Protein AF-0000000083348757 (afdb_homodimer)

InterPro domains:
  IPR000719 Protein kinase domain [PF00069] (36-305)
  IPR000719 Protein kinase domain [PS50011] (32-306)
  IPR000719 Protein kinase domain [SM00220] (32-306)
  IPR008271 Serine/threonine-protein kinase, active site [PS00108] (154-166)
  IPR011009 Protein kinase-like domain superfamily [SSF56112] (10-307)
  IPR017441 Protein kinase, ATP binding site [PS00107] (38-64)

pLDDT: mean 87.95, std 17.0, range [24.91, 98.94]

Foldseek 3Di:
DPPPPPPPPPPPPQFQADADDPVQVCQFQVNVDPVQWDDQDPQATWGWGAGPVGAIKIKGKGPQPVVALDDDLLLVQQVVVLSLDDDPQAWHFNYWYRPPSITITITHDADQAWQLCQLVCVVVDHDALLLLLQQLLSVLVVLLCQQVVDPWHKAQQEDDRNQWGAHPVSHTHGHRSSVIDTADPDQQDADPDRDYDPLQFQVLCVVNNGDDSLRVLSSSLSSLLCSFQSDDQADPVDDPCPGGPLNNLLVCLVVVNNNVSGHPVYDDDPLSVQLSNQSSVLSCQSNDNDSVSHDRSVVVSVSSVVSSVSSVCVVPPVVVVD/DPPDPPPPPPPPPQFQADEDDPVQFCQFQVNVDPVQWDDQDPQATWGWGAGPVGAIKIKGKGPQPVVQLDRDLLLVQQQVVLSLDDDPQAWHFNYWYRPPSITITITHDADPAWQLCQLVCVVVDHDALLLLLQQLLSVLVVLLCQQVVDPWHKAQQEDDRNQWGAHPVSHTHGHRSSVIDTADPDQQDADPDRDYDPLQFQVVCVVNNGDDSLRVLSSSLSSLLCSFQSDDQADPVDDPCPGGPLNNLLVCLVVVNNNVSGHPVYDDDPLSVQLSNQSSVLSCQSNDNDSVSHDRSVVVSVSSVVSSVSSVCVVPPVPVVD

Solvent-accessible surface area (backbone atoms only — not comparable to full-atom values): 34073 Å² total; per-residue (Å²): 134,82,77,81,80,80,81,79,81,76,81,74,76,63,64,32,69,45,73,56,52,70,66,57,50,29,60,22,24,60,65,71,33,75,88,31,52,76,47,74,57,96,73,22,38,27,28,45,27,39,43,97,89,61,51,59,25,28,37,38,33,45,61,70,38,94,53,18,31,18,50,49,70,38,56,51,33,21,52,60,49,42,57,72,55,88,50,92,24,34,60,46,50,46,24,42,34,78,54,97,42,39,33,38,40,32,26,53,52,59,80,50,48,31,44,42,49,42,55,65,32,75,86,74,48,80,72,50,67,71,54,44,53,51,27,52,38,31,50,27,48,34,53,27,45,35,52,62,68,43,97,53,23,43,30,49,49,50,61,44,47,74,30,26,33,17,33,88,88,46,50,29,23,45,46,77,39,40,66,33,42,65,45,65,91,51,86,71,49,62,46,59,56,66,76,39,41,64,63,32,60,33,67,46,33,74,72,64,28,38,76,50,65,51,40,47,35,20,12,48,17,41,44,50,44,28,63,50,30,45,48,58,46,60,33,80,90,44,58,78,77,50,16,42,33,54,61,34,47,50,51,33,38,76,72,71,41,46,69,77,48,44,24,83,92,57,80,85,47,72,37,52,46,52,40,51,50,53,51,48,55,51,23,53,33,23,54,37,74,45,64,87,62,30,64,55,44,60,56,51,30,51,52,44,51,51,42,50,53,54,30,51,59,58,67,51,69,73,63,76,79,105,135,82,76,79,80,78,80,79,78,73,78,74,77,63,64,33,69,44,73,57,52,68,68,58,50,29,60,24,24,60,64,69,32,76,89,32,52,75,46,74,56,96,74,20,38,27,29,48,28,40,44,94,89,61,50,58,26,28,37,37,34,43,60,69,38,95,52,18,30,17,52,48,71,38,55,50,33,21,52,61,49,42,54,74,54,86,50,92,24,34,60,47,48,47,23,41,36,80,56,96,43,41,33,36,40,33,28,53,51,59,81,51,48,32,43,42,47,41,53,64,33,73,86,73,48,80,71,49,67,70,53,45,53,50,27,53,37,30,50,27,48,35,52,27,46,35,52,60,69,44,97,54,22,43,30,49,47,50,62,45,47,75,32,27,31,17,34,88,86,47,51,29,23,46,47,77,40,38,66,32,40,65,47,64,91,51,86,72,50,61,46,59,57,66,75,40,41,64,63,32,62,32,67,46,34,74,72,65,27,38,76,51,66,50,40,46,35,22,12,47,16,39,44,51,44,27,63,50,31,45,48,56,44,60,32,78,87,45,57,79,76,49,17,42,32,55,62,34,49,51,51,33,37,77,72,71,42,44,70,77,47,44,25,82,90,56,78,85,45,72,36,52,46,51,39,50,50,53,51,48,53,50,23,52,34,23,54,36,73,44,63,88,62,31,63,54,44,59,55,50,28,52,51,44,51,50,42,50,52,54,28,51,58,57,66,52,68,72,62,76,80,103

Structure (mmCIF, N/CA/C/O backbone):
data_AF-0000000083348757-model_v1
#
loop_
_entity.id
_entity.type
_entity.pdbx_description
1 polymer 'non-specific serine/threonine protein kinase'
#
loop_
_atom_site.group_PDB
_atom_site.id
_atom_site.type_symbol
_atom_site.label_atom_id
_atom_site.label_alt_id
_atom_site.label_comp_id
_atom_site.label_asym_id
_atom_site.label_entity_id
_atom_site.label_seq_id
_atom_site.pdbx_PDB_ins_code
_atom_site.Cartn_x
_atom_site.Cartn_y
_atom_site.Cartn_z
_atom_site.occupancy
_atom_site.B_iso_or_equiv
_atom_site.auth_seq_id
_atom_site.auth_comp_id
_atom_site.auth_asym_id
_atom_site.auth_atom_id
_atom_site.pdbx_PDB_model_num
ATOM 1 N N . MET A 1 1 ? -25.578 2.959 61.594 1 24.91 1 MET A N 1
ATOM 2 C CA . MET A 1 1 ? -26.531 2.525 60.594 1 24.91 1 MET A CA 1
ATOM 3 C C . MET A 1 1 ? -26.297 3.268 59.281 1 24.91 1 MET A C 1
ATOM 5 O O . MET A 1 1 ? -26.906 4.32 59.031 1 24.91 1 MET A O 1
ATOM 9 N N . TYR A 1 2 ? -25.078 3.586 58.812 1 30.41 2 TYR A N 1
ATOM 10 C CA . TYR A 1 2 ? -24.562 4.43 57.75 1 30.41 2 TYR A CA 1
ATOM 11 C C . TYR A 1 2 ? -25.047 3.939 56.375 1 30.41 2 TYR A C 1
ATOM 13 O O . TYR A 1 2 ? -24.875 2.77 56.031 1 30.41 2 TYR A O 1
ATOM 21 N N . SER A 1 3 ? -26.172 4.531 55.875 1 31.27 3 SER A N 1
ATOM 22 C CA . SER A 1 3 ? -26.906 4.109 54.688 1 31.27 3 SER A CA 1
ATOM 23 C C . SER A 1 3 ? -26 4.059 53.438 1 31.27 3 SER A C 1
ATOM 25 O O . SER A 1 3 ? -25.203 4.965 53.219 1 31.27 3 SER A O 1
ATOM 27 N N . PRO A 1 4 ? -25.75 2.846 52.75 1 31.17 4 PRO A N 1
ATOM 28 C CA . PRO A 1 4 ? -24.844 2.607 51.594 1 31.17 4 PRO A CA 1
ATOM 29 C C . PRO A 1 4 ? -25.156 3.496 50.406 1 31.17 4 PRO A C 1
ATOM 31 O O . PRO A 1 4 ? -26.328 3.695 50.062 1 31.17 4 PRO A O 1
ATOM 34 N N . MET A 1 5 ? -24.438 4.605 50.156 1 29.23 5 MET A N 1
ATOM 35 C CA . MET A 1 5 ? -24.594 5.57 49.062 1 29.23 5 MET A CA 1
ATOM 36 C C . MET A 1 5 ? -24.797 4.863 47.719 1 29.23 5 MET A C 1
ATOM 38 O O . MET A 1 5 ? -24.031 3.961 47.375 1 29.23 5 MET A O 1
ATOM 42 N N . HIS A 1 6 ? -25.984 4.742 47.125 1 29.09 6 HIS A N 1
ATOM 43 C CA . HIS A 1 6 ? -26.484 4.211 45.844 1 29.09 6 HIS A CA 1
ATOM 44 C C . HIS A 1 6 ? -25.609 4.652 44.688 1 29.09 6 HIS A C 1
ATOM 46 O O . HIS A 1 6 ? -25.391 5.848 44.5 1 29.09 6 HIS A O 1
ATOM 52 N N . ARG A 1 7 ? -24.609 3.848 44.156 1 32.38 7 ARG A N 1
ATOM 53 C CA . ARG A 1 7 ? -23.781 3.938 42.969 1 32.38 7 ARG A CA 1
ATOM 54 C C . ARG A 1 7 ? -24.609 4.27 41.719 1 32.38 7 ARG A C 1
ATOM 56 O O . ARG A 1 7 ? -25.328 3.41 41.188 1 32.38 7 ARG A O 1
ATOM 63 N N . ASN A 1 8 ? -25.266 5.453 41.562 1 28.48 8 ASN A N 1
ATOM 64 C CA . ASN A 1 8 ? -25.984 5.879 40.344 1 28.48 8 ASN A CA 1
ATOM 65 C C . ASN A 1 8 ? -25.141 5.715 39.094 1 28.48 8 ASN A C 1
ATOM 67 O O . ASN A 1 8 ? -24.109 6.363 38.969 1 28.48 8 ASN A O 1
ATOM 71 N N . SER A 1 9 ? -24.875 4.586 38.406 1 31.84 9 SER A N 1
ATOM 72 C CA . SER A 1 9 ? -24.25 4.148 37.156 1 31.84 9 SER A CA 1
ATOM 73 C C . SER A 1 9 ? -24.672 5.039 36 1 31.84 9 SER A C 1
ATOM 75 O O . SER A 1 9 ? -25.766 4.879 35.438 1 31.84 9 SER A O 1
ATOM 77 N N . LEU A 1 10 ? -24.516 6.355 35.906 1 31.17 10 LEU A N 1
ATOM 78 C CA . LEU A 1 10 ? -24.734 7.234 34.75 1 31.17 10 LEU A CA 1
ATOM 79 C C . LEU A 1 10 ? -24.109 6.645 33.5 1 31.17 10 LEU A C 1
ATOM 81 O O . LEU A 1 10 ? -22.906 6.34 33.469 1 31.17 10 LEU A O 1
ATOM 85 N N . GLU A 1 11 ? -24.688 5.887 32.594 1 32.62 11 GLU A N 1
ATOM 86 C CA . GLU A 1 11 ? -24.391 5.414 31.25 1 32.62 11 GLU A CA 1
ATOM 87 C C . GLU A 1 11 ? -23.656 6.484 30.453 1 32.62 11 GLU A C 1
ATOM 89 O O . GLU A 1 11 ? -24.234 7.527 30.125 1 32.62 11 GLU A O 1
ATOM 94 N N . ARG A 1 12 ? -22.469 6.812 30.625 1 34.38 12 ARG A N 1
ATOM 95 C CA . ARG A 1 12 ? -21.609 7.688 29.844 1 34.38 12 ARG A CA 1
ATOM 96 C C . ARG A 1 12 ? -21.828 7.508 28.344 1 34.38 12 ARG A C 1
ATOM 98 O O . ARG A 1 12 ? -21.703 6.398 27.828 1 34.38 12 ARG A O 1
ATOM 105 N N . GLU A 1 13 ? -22.719 8.227 27.656 1 39.81 13 GLU A N 1
ATOM 106 C CA . GLU A 1 13 ? -22.906 8.266 26.203 1 39.81 13 GLU A CA 1
ATOM 107 C C . GLU A 1 13 ? -21.562 8.258 25.469 1 39.81 13 GLU A C 1
ATOM 109 O O . GLU A 1 13 ? -20.672 9.039 25.797 1 39.81 13 GLU A O 1
ATOM 114 N N . MET A 1 14 ? -21.016 7.191 25.094 1 45.56 14 MET A N 1
ATOM 115 C CA . MET A 1 14 ? -19.797 7.117 24.297 1 45.56 14 MET A CA 1
ATOM 116 C C . MET A 1 14 ? -19.719 8.273 23.312 1 45.56 14 MET A C 1
ATOM 118 O O . MET A 1 14 ? -20.703 8.617 22.672 1 45.56 14 MET A O 1
ATOM 122 N N . PRO A 1 15 ? -18.875 9.117 23.344 1 47.72 15 PRO A N 1
ATOM 123 C CA . PRO A 1 15 ? -18.719 10.227 22.391 1 47.72 15 PRO A CA 1
ATOM 124 C C . PRO A 1 15 ? -18.859 9.773 20.938 1 47.72 15 PRO A C 1
ATOM 126 O O . PRO A 1 15 ? -18.297 8.75 20.547 1 47.72 15 PRO A O 1
ATOM 129 N N . GLY A 1 16 ? -19.719 10.461 20.078 1 57.28 16 GLY A N 1
ATOM 130 C CA . GLY A 1 16 ? -19.812 10.344 18.641 1 57.28 16 GLY A CA 1
ATOM 131 C C . GLY A 1 16 ? -20.656 9.172 18.188 1 57.28 16 GLY A C 1
ATOM 132 O O . GLY A 1 16 ? -20.484 8.648 17.078 1 57.28 16 GLY A O 1
ATOM 133 N N . SER A 1 17 ? -21.219 8.57 19.109 1 60.78 17 SER A N 1
ATOM 134 C CA . SER A 1 17 ? -21.984 7.383 18.75 1 60.78 17 SER A CA 1
ATOM 135 C C . SER A 1 17 ? -23.344 7.758 18.172 1 60.78 17 SER A C 1
ATOM 137 O O . SER A 1 17 ? -24.219 6.898 18.031 1 60.78 17 SER A O 1
ATOM 139 N N . THR A 1 18 ? -23.453 9 17.797 1 67.88 18 THR A N 1
ATOM 140 C CA . THR A 1 18 ? -24.781 9.359 17.312 1 67.88 18 THR A CA 1
ATOM 141 C C . THR A 1 18 ? -25 8.82 15.906 1 67.88 18 THR A C 1
ATOM 143 O O . THR A 1 18 ? -24.172 9.023 15.016 1 67.88 18 THR A O 1
ATOM 146 N N . LYS A 1 19 ? -25.953 8.008 15.758 1 73.69 19 LYS A N 1
ATOM 147 C CA . LYS A 1 19 ? -26.406 7.613 14.43 1 73.69 19 LYS A CA 1
ATOM 148 C C . LYS A 1 19 ? -27.297 8.688 13.812 1 73.69 19 LYS A C 1
ATOM 150 O O . LYS A 1 19 ? -28.344 9.031 14.375 1 73.69 19 LYS A O 1
ATOM 155 N N . PHE A 1 20 ? -26.781 9.289 12.859 1 84.38 20 PHE A N 1
ATOM 156 C CA . PHE A 1 20 ? -27.516 10.336 12.156 1 84.38 20 PHE A CA 1
ATOM 157 C C . PHE A 1 20 ? -28.453 9.727 11.117 1 84.38 20 PHE A C 1
ATOM 159 O O . PHE A 1 20 ? -28.188 8.641 10.594 1 84.38 20 PHE A O 1
ATOM 166 N N . SER A 1 21 ? -29.562 10.367 10.891 1 87.06 21 SER A N 1
ATOM 167 C CA . SER A 1 21 ? -30.391 10.008 9.75 1 87.06 21 SER A CA 1
ATOM 168 C C . SER A 1 21 ? -29.92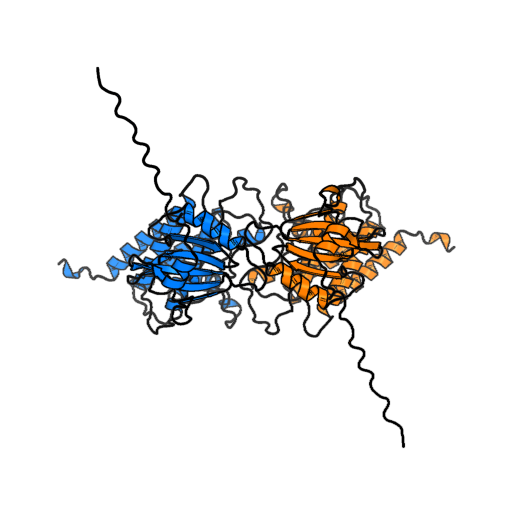2 10.719 8.484 1 87.06 21 SER A C 1
ATOM 170 O O . SER A 1 21 ? -29.281 11.766 8.555 1 87.06 21 SER A O 1
ATOM 172 N N . LEU A 1 22 ? -30.219 10.141 7.418 1 90.31 22 LEU A N 1
ATOM 173 C CA . LEU A 1 22 ? -29.859 10.758 6.141 1 90.31 22 LEU A CA 1
ATOM 174 C C . LEU A 1 22 ? -30.5 12.133 6.008 1 90.31 22 LEU A C 1
ATOM 176 O O . LEU A 1 22 ? -29.875 13.07 5.516 1 90.31 22 LEU A O 1
ATOM 180 N N . ALA A 1 23 ? -31.719 12.25 6.484 1 91.06 23 ALA A N 1
ATOM 181 C CA . ALA A 1 23 ? -32.438 13.523 6.414 1 91.06 23 ALA A CA 1
ATOM 182 C C . ALA A 1 23 ? -31.719 14.609 7.191 1 91.06 23 ALA A C 1
ATOM 184 O O . ALA A 1 23 ? -31.641 15.758 6.742 1 91.06 23 ALA A O 1
ATOM 185 N N . GLN A 1 24 ? -31.266 14.281 8.305 1 91.94 24 GLN A N 1
ATOM 186 C CA . GLN A 1 24 ? -30.531 15.234 9.125 1 91.94 24 GLN A CA 1
ATOM 187 C C . GLN A 1 24 ? -29.281 15.727 8.406 1 91.94 24 GLN A C 1
ATOM 189 O O . GLN A 1 24 ? -28.984 16.922 8.406 1 91.94 24 GLN A O 1
ATOM 194 N N . ILE A 1 25 ? -28.578 14.828 7.734 1 94.12 25 ILE A N 1
ATOM 195 C CA . ILE A 1 25 ? -27.312 15.172 7.086 1 94.12 25 ILE A CA 1
ATOM 196 C C . ILE A 1 25 ? -27.594 15.938 5.793 1 94.12 25 ILE A C 1
ATOM 198 O O . ILE A 1 25 ? -26.859 16.859 5.441 1 94.12 25 ILE A O 1
ATOM 202 N N . GLN A 1 26 ? -28.625 15.477 5.09 1 94.62 26 GLN A N 1
ATOM 203 C CA . GLN A 1 26 ? -29.016 16.203 3.887 1 94.62 26 GLN A CA 1
ATOM 204 C C . GLN A 1 26 ? -29.375 17.641 4.211 1 94.62 26 GLN A C 1
ATOM 206 O O . GLN A 1 26 ? -29 18.562 3.482 1 94.62 26 GLN A O 1
ATOM 211 N N . LYS A 1 27 ? -30.109 17.828 5.266 1 95.25 27 LYS A N 1
ATOM 212 C CA . LYS A 1 27 ? -30.438 19.188 5.711 1 95.25 27 LYS A CA 1
ATOM 213 C C . LYS A 1 27 ? -29.188 19.953 6.098 1 95.25 27 LYS A C 1
ATOM 215 O O . LYS A 1 27 ? -29.016 21.109 5.703 1 95.25 27 LYS A O 1
ATOM 220 N N . ALA A 1 28 ? -28.359 19.328 6.84 1 95.62 28 ALA A N 1
ATOM 221 C CA . ALA A 1 28 ? -27.141 19.969 7.344 1 95.62 28 ALA A CA 1
ATOM 222 C C . ALA A 1 28 ? -26.25 20.422 6.195 1 95.62 28 ALA A C 1
ATOM 224 O O . ALA A 1 28 ? -25.562 21.438 6.293 1 95.62 28 ALA A O 1
ATOM 225 N N . THR A 1 29 ? -26.188 19.656 5.086 1 96.44 29 THR A N 1
ATOM 226 C CA . THR A 1 29 ? -25.281 19.906 3.979 1 96.44 29 THR A CA 1
ATOM 227 C C . THR A 1 29 ? -26.016 20.5 2.785 1 96.44 29 THR A C 1
ATOM 229 O O . THR A 1 29 ? -25.453 20.609 1.692 1 96.44 29 THR A O 1
ATOM 232 N N . LYS A 1 30 ? -27.344 20.844 2.949 1 96 30 LYS A N 1
ATOM 233 C CA . LYS A 1 30 ? -28.172 21.281 1.838 1 96 30 LYS A CA 1
ATOM 234 C C . LYS A 1 30 ? -28.109 20.297 0.672 1 96 30 LYS A C 1
ATOM 236 O O . LYS A 1 30 ? -27.812 20.688 -0.458 1 96 30 LYS A O 1
ATOM 241 N N . ASN A 1 31 ? -28.344 19.047 1.036 1 95.25 31 ASN A N 1
ATOM 242 C CA . ASN A 1 31 ? -28.344 17.938 0.088 1 95.25 31 ASN A CA 1
ATOM 243 C C . ASN A 1 31 ? -27.016 17.828 -0.643 1 95.25 31 ASN A C 1
ATOM 245 O O . ASN A 1 31 ? -26.969 17.781 -1.874 1 95.25 31 ASN A O 1
ATOM 249 N N . PHE A 1 32 ? -25.938 17.922 0.163 1 94.31 32 PHE A N 1
ATOM 250 C CA . PHE A 1 32 ? -24.578 17.781 -0.368 1 94.31 32 PHE A CA 1
ATOM 251 C C . PHE A 1 32 ? -24.344 18.781 -1.492 1 94.31 32 PHE A C 1
ATOM 253 O O . PHE A 1 32 ? -23.859 18.422 -2.564 1 94.31 32 PHE A O 1
ATOM 260 N N . SER A 1 33 ? -24.656 19.984 -1.249 1 94.88 33 SER A N 1
ATOM 261 C CA . SER A 1 33 ? -24.484 21.062 -2.215 1 94.88 33 SER A CA 1
ATOM 262 C C . SER A 1 33 ? -23.016 21.219 -2.604 1 94.88 33 SER A C 1
ATOM 264 O O . SER A 1 33 ? -22.141 21.219 -1.738 1 94.88 33 SER A O 1
ATOM 266 N N . PRO A 1 34 ? -22.703 21.359 -3.863 1 93.12 34 PRO A N 1
ATOM 267 C CA . PRO A 1 34 ? -21.328 21.594 -4.305 1 93.12 34 PRO A CA 1
ATOM 268 C C . PRO A 1 34 ? -20.719 22.844 -3.678 1 93.12 34 PRO A C 1
ATOM 270 O O . PRO A 1 34 ? -19.5 22.906 -3.506 1 93.12 34 PRO A O 1
ATOM 273 N N . ASN A 1 35 ? -21.516 23.781 -3.291 1 94.56 35 ASN A N 1
ATOM 274 C CA . ASN A 1 35 ? -21.031 25.016 -2.678 1 94.56 35 ASN A CA 1
ATOM 275 C C . ASN A 1 35 ? -20.469 24.766 -1.284 1 94.56 35 ASN A C 1
ATOM 277 O O . ASN A 1 35 ? -19.734 25.594 -0.75 1 94.56 35 ASN A O 1
ATOM 281 N N . LEU A 1 36 ? -20.781 23.656 -0.736 1 96.19 36 LEU A N 1
ATOM 282 C CA . LEU A 1 36 ? -20.344 23.328 0.614 1 96.19 36 LEU A CA 1
ATOM 283 C C . LEU A 1 36 ? -19.25 22.266 0.586 1 96.19 36 LEU A C 1
ATOM 285 O O . LEU A 1 36 ? -18.828 21.766 1.635 1 96.19 36 LEU A O 1
ATOM 289 N N . LYS A 1 37 ? -18.812 21.969 -0.625 1 95.31 37 LYS A N 1
ATOM 290 C CA . LYS A 1 37 ? -17.703 21.047 -0.77 1 95.31 37 LYS A CA 1
ATOM 291 C C . LYS A 1 37 ? -16.391 21.656 -0.276 1 95.31 37 LYS A C 1
ATOM 293 O O . LYS A 1 37 ? -16.016 22.75 -0.706 1 95.31 37 LYS A O 1
ATOM 298 N N . ILE A 1 38 ? -15.688 21 0.614 1 93.5 38 ILE A N 1
ATOM 299 C CA . ILE A 1 38 ? -14.484 21.609 1.183 1 93.5 38 ILE A CA 1
ATOM 300 C C . ILE A 1 38 ? -13.273 20.75 0.851 1 93.5 38 ILE A C 1
ATOM 302 O O . ILE A 1 38 ? -12.133 21.141 1.109 1 93.5 38 ILE A O 1
ATOM 306 N N . GLY A 1 39 ? -13.492 19.547 0.381 1 88.88 39 GLY A N 1
ATOM 307 C CA . GLY A 1 39 ? -12.367 18.703 0.003 1 88.88 39 GLY A CA 1
ATOM 308 C C . GLY A 1 39 ? -12.789 17.484 -0.792 1 88.88 39 GLY A C 1
ATOM 309 O O . GLY A 1 39 ? -13.953 17.062 -0.732 1 88.88 39 GLY A O 1
ATOM 310 N N . GLN A 1 40 ? -11.828 17 -1.563 1 85.25 40 GLN A N 1
ATOM 311 C CA . GLN A 1 40 ? -12.031 15.773 -2.326 1 85.25 40 GLN A CA 1
ATOM 312 C C . GLN A 1 40 ? -10.727 15 -2.484 1 85.25 40 GLN A C 1
ATOM 314 O O . GLN A 1 40 ? -9.672 15.594 -2.725 1 85.25 40 GLN A O 1
ATOM 319 N N . GLY A 1 41 ? -10.766 13.758 -2.184 1 75.88 41 GLY A N 1
ATOM 320 C CA . GLY A 1 41 ? -9.602 12.906 -2.367 1 75.88 41 GLY A CA 1
ATOM 321 C C . GLY A 1 41 ? -9.969 11.461 -2.646 1 75.88 41 GLY A C 1
ATOM 322 O O . GLY A 1 41 ? -11.086 11.164 -3.066 1 75.88 41 GLY A O 1
ATOM 323 N N . GLY A 1 42 ? -8.961 10.586 -2.566 1 69.56 42 GLY A N 1
ATOM 324 C CA . GLY A 1 42 ? -9.156 9.18 -2.85 1 69.56 42 GLY A CA 1
ATOM 325 C C . GLY A 1 42 ? -10.195 8.531 -1.958 1 69.56 42 GLY A C 1
ATOM 326 O O . GLY A 1 42 ? -10.852 7.562 -2.359 1 69.56 42 GLY A O 1
ATOM 327 N N . SER A 1 43 ? -10.406 9.094 -0.794 1 74.94 43 SER A N 1
ATOM 328 C CA . SER A 1 43 ? -11.297 8.469 0.175 1 74.94 43 SER A CA 1
ATOM 329 C C . SER A 1 43 ? -12.719 9 0.046 1 74.94 43 SER A C 1
ATOM 331 O O . SER A 1 43 ? -13.656 8.422 0.603 1 74.94 43 SER A O 1
ATOM 333 N N . GLY A 1 44 ? -12.93 10.094 -0.678 1 84 44 GLY A N 1
ATOM 334 C CA . GLY A 1 44 ? -14.266 10.633 -0.849 1 84 44 GLY A CA 1
ATOM 335 C C . GLY A 1 44 ? -14.305 12.148 -0.868 1 84 44 GLY A C 1
ATOM 336 O O . GLY A 1 44 ? -13.273 12.797 -1.071 1 84 44 GLY A O 1
ATOM 337 N N . THR A 1 45 ? -15.539 12.594 -0.781 1 91.25 45 THR A N 1
ATOM 338 C CA . THR A 1 45 ? -15.766 14.031 -0.786 1 91.25 45 THR A CA 1
ATOM 339 C C . THR A 1 45 ? -16.203 14.516 0.597 1 91.25 45 THR A C 1
ATOM 341 O O . THR A 1 45 ? -16.938 13.828 1.296 1 91.25 45 THR A O 1
ATOM 344 N N . VAL A 1 46 ? -15.734 15.68 0.945 1 95.44 46 VAL A N 1
ATOM 345 C CA . VAL A 1 46 ? -16.062 16.219 2.258 1 95.44 46 VAL A CA 1
ATOM 346 C C . VAL A 1 46 ? -16.891 17.5 2.098 1 95.44 46 VAL A C 1
ATOM 348 O O . VAL A 1 46 ? -16.531 18.375 1.307 1 95.44 46 VAL A O 1
ATOM 351 N N . TYR A 1 47 ? -18 17.641 2.869 1 96.81 47 TYR A N 1
ATOM 352 C CA . TYR A 1 47 ? -18.891 18.781 2.83 1 96.81 47 TYR A CA 1
ATOM 353 C C . TYR A 1 47 ? -18.969 19.469 4.191 1 96.81 47 TYR A C 1
ATOM 355 O O . TYR A 1 47 ? -18.984 18.797 5.227 1 96.81 47 TYR A O 1
ATOM 363 N N . LYS A 1 48 ? -19.031 20.75 4.137 1 97.75 48 LYS A N 1
ATOM 364 C CA . LYS A 1 48 ? -19.375 21.5 5.344 1 97.75 48 LYS A CA 1
ATOM 365 C C . LYS A 1 48 ? -20.875 21.406 5.637 1 97.75 48 LYS A C 1
ATOM 367 O O . LYS A 1 48 ? -21.688 21.453 4.719 1 97.75 48 LYS A O 1
ATOM 372 N N . GLY A 1 49 ? -21.188 21.188 6.875 1 97.25 49 GLY A N 1
ATOM 373 C CA . GLY A 1 49 ? -22.594 21.141 7.293 1 97.25 49 GLY A CA 1
ATOM 374 C C . GLY A 1 49 ? -22.844 21.844 8.617 1 97.25 49 GLY A C 1
ATOM 375 O O . GLY A 1 49 ? -21.906 22.156 9.344 1 97.25 49 GLY A O 1
ATOM 376 N N . GLN A 1 50 ? -24.078 22.109 8.82 1 97 50 GLN A N 1
ATOM 377 C CA . GLN A 1 50 ? -24.531 22.656 10.094 1 97 50 GLN A CA 1
ATOM 378 C C . GLN A 1 50 ? -25.719 21.859 10.641 1 97 50 GLN A C 1
ATOM 380 O O . GLN A 1 50 ? -26.75 21.766 10 1 97 50 GLN A O 1
ATOM 385 N N . LEU A 1 51 ? -25.5 21.312 11.773 1 94.31 51 LEU A N 1
ATOM 386 C CA . LEU A 1 51 ? -26.562 20.531 12.398 1 94.31 51 LEU A CA 1
ATOM 387 C C . LEU A 1 51 ? -27.672 21.438 12.938 1 94.31 51 LEU A C 1
ATOM 389 O O . LEU A 1 51 ? -27.516 22.656 12.953 1 94.31 51 LEU A O 1
ATOM 393 N N . ALA A 1 52 ? -28.766 20.812 13.383 1 91.69 52 ALA A N 1
ATOM 394 C CA . ALA A 1 52 ? -29.938 21.547 13.852 1 91.69 52 ALA A CA 1
ATOM 395 C C . ALA A 1 52 ? -29.609 22.422 15.055 1 91.69 52 ALA A C 1
ATOM 397 O O . ALA A 1 52 ? -30.172 23.5 15.219 1 91.69 52 ALA A O 1
ATOM 398 N N . ASP A 1 53 ? -28.688 22.016 15.836 1 92.81 53 ASP A N 1
ATOM 399 C CA . ASP A 1 53 ? -28.328 22.75 17.031 1 92.81 53 ASP A CA 1
ATOM 400 C C . ASP A 1 53 ? -27.297 23.828 16.734 1 92.81 53 ASP A C 1
ATOM 402 O O . ASP A 1 53 ? -26.828 24.516 17.641 1 92.81 53 ASP A O 1
ATOM 406 N N . GLY A 1 54 ? -26.906 23.953 15.523 1 94.44 54 GLY A N 1
ATOM 407 C CA . GLY A 1 54 ? -25.984 25 15.109 1 94.44 54 GLY A CA 1
ATOM 408 C C . GLY A 1 54 ? -24.547 24.516 15 1 94.44 54 GLY A C 1
ATOM 409 O O . GLY A 1 54 ? -23.688 25.234 14.484 1 94.44 54 GLY A O 1
ATOM 410 N N . THR A 1 55 ? -24.328 23.359 15.461 1 94.81 55 THR A N 1
ATOM 411 C CA . THR A 1 55 ? -22.969 22.828 15.438 1 94.81 55 THR A CA 1
ATOM 412 C C . THR A 1 55 ? -22.469 22.672 14 1 94.81 55 THR A C 1
ATOM 414 O O . THR A 1 55 ? -23.172 22.125 13.148 1 94.81 55 THR A O 1
ATOM 417 N N . LEU A 1 56 ? -21.281 23.234 13.758 1 96.88 56 LEU A N 1
ATOM 418 C CA . LEU A 1 56 ? -20.672 23.062 12.445 1 96.88 56 LEU A CA 1
ATOM 419 C C . LEU A 1 56 ? -19.953 21.719 12.359 1 96.88 56 LEU A C 1
ATOM 421 O O . LEU A 1 56 ? -19.25 21.328 13.289 1 96.88 56 LEU A O 1
ATOM 425 N N . VAL A 1 57 ? -20.172 21.016 11.195 1 97.12 57 VAL A N 1
ATOM 426 C CA . VAL A 1 57 ? -19.578 19.688 11.031 1 97.12 57 VAL A CA 1
ATOM 427 C C . VAL A 1 57 ? -19 19.547 9.625 1 97.12 57 VAL A C 1
ATOM 429 O O . VAL A 1 57 ? -19.312 20.344 8.734 1 97.12 57 VAL A O 1
ATOM 432 N N . ALA A 1 58 ? -18.078 18.656 9.477 1 97.5 58 ALA A N 1
ATOM 433 C CA . ALA A 1 58 ? -17.594 18.156 8.188 1 97.5 58 ALA A CA 1
ATOM 434 C C . ALA A 1 58 ? -18.125 16.75 7.914 1 97.5 58 ALA A C 1
ATOM 436 O O . ALA A 1 58 ? -18.016 15.867 8.766 1 97.5 58 ALA A O 1
ATOM 437 N N . VAL A 1 59 ? -18.688 16.578 6.758 1 96.19 59 VAL A N 1
ATOM 438 C CA . VAL A 1 59 ? -19.266 15.297 6.375 1 96.19 59 VAL A CA 1
ATOM 439 C C . VAL A 1 59 ? -18.469 14.68 5.238 1 96.19 59 VAL A C 1
ATOM 441 O O . VAL A 1 59 ? -18.5 15.164 4.105 1 96.19 59 VAL A O 1
ATOM 444 N N . LYS A 1 60 ? -17.766 13.594 5.566 1 93.19 60 LYS A N 1
ATOM 445 C CA . LYS A 1 60 ? -17.047 12.828 4.543 1 93.19 60 LYS A CA 1
ATOM 446 C C . LYS A 1 60 ? -17.969 11.789 3.898 1 93.19 60 LYS A C 1
ATOM 448 O O . LYS A 1 60 ? -18.5 10.914 4.582 1 93.19 60 LYS A O 1
ATOM 453 N N . ARG A 1 61 ? -18.109 12.023 2.67 1 90.5 61 ARG A N 1
ATOM 454 C CA . ARG A 1 61 ? -18.938 11.125 1.879 1 90.5 61 ARG A CA 1
ATOM 455 C C . ARG A 1 61 ? -18.078 10.211 1.009 1 90.5 61 ARG A C 1
ATOM 457 O O . ARG A 1 61 ? -17.344 10.688 0.148 1 90.5 61 ARG A O 1
ATOM 464 N N . ALA A 1 62 ? -18.188 8.969 1.284 1 83.62 62 ALA A N 1
ATOM 465 C CA . ALA A 1 62 ? -17.406 8.008 0.519 1 83.62 62 ALA A CA 1
ATOM 466 C C . ALA A 1 62 ? -17.781 8.039 -0.959 1 83.62 62 ALA A C 1
ATOM 468 O O . ALA A 1 62 ? -18.922 8.344 -1.305 1 83.62 62 ALA A O 1
ATOM 469 N N . LYS A 1 63 ? -16.719 7.977 -1.821 1 71.12 63 LYS A N 1
ATOM 470 C CA . LYS A 1 63 ? -16.984 7.891 -3.252 1 71.12 63 LYS A CA 1
ATOM 471 C C . LYS A 1 63 ? -17.969 6.758 -3.559 1 71.12 63 LYS A C 1
ATOM 473 O O . LYS A 1 63 ? -17.875 5.68 -2.969 1 71.12 63 LYS A O 1
ATOM 478 N N . LYS A 1 64 ? -19.062 7.359 -4.145 1 58.78 64 LYS A N 1
ATOM 479 C CA . LYS A 1 64 ? -20.016 6.348 -4.555 1 58.78 64 LYS A CA 1
ATOM 480 C C . LYS A 1 64 ? -19.422 5.395 -5.582 1 58.78 64 LYS A C 1
ATOM 482 O O . LYS A 1 64 ? -18.812 5.832 -6.566 1 58.78 64 LYS A O 1
ATOM 487 N N . ASN A 1 65 ? -18.75 4.531 -5.18 1 49.28 65 ASN A N 1
ATOM 488 C CA . ASN A 1 65 ? -18.609 3.57 -6.27 1 49.28 65 ASN A CA 1
ATOM 489 C C . ASN A 1 65 ? -19.969 3.018 -6.707 1 49.28 65 ASN A C 1
ATOM 491 O O . ASN A 1 65 ? -20.828 2.74 -5.867 1 49.28 65 ASN A O 1
ATOM 495 N N . VAL A 1 66 ? -20.406 3.477 -7.863 1 44.38 66 VAL A N 1
ATOM 496 C CA . VAL A 1 66 ? -21.719 3.154 -8.398 1 44.38 66 VAL A CA 1
ATOM 497 C C . VAL A 1 66 ? -22.234 1.86 -7.777 1 44.38 66 VAL A C 1
ATOM 499 O O . VAL A 1 66 ? -23.438 1.726 -7.504 1 44.38 66 VAL A O 1
ATOM 502 N N . TYR A 1 67 ? -21.359 1.064 -7.527 1 41.06 67 TYR A N 1
ATOM 503 C CA . TYR A 1 67 ? -21.859 -0.273 -7.219 1 41.06 67 TYR A CA 1
ATOM 504 C C . TYR A 1 67 ? -21.578 -0.635 -5.766 1 41.06 67 TYR A C 1
ATOM 506 O O . TYR A 1 67 ? -21.969 -1.715 -5.309 1 41.06 67 TYR A O 1
ATOM 514 N N . ASP A 1 68 ? -20.891 0.287 -5.039 1 46.47 68 ASP A N 1
ATOM 515 C CA . ASP A 1 68 ? -20.422 -0.147 -3.725 1 46.47 68 ASP A CA 1
ATOM 516 C C . ASP A 1 68 ? -21.234 0.511 -2.609 1 46.47 68 ASP A C 1
ATOM 518 O O . ASP A 1 68 ? -21.156 1.726 -2.414 1 46.47 68 ASP A O 1
ATOM 522 N N . LYS A 1 69 ? -22.359 -0.015 -2.098 1 49.53 69 LYS A N 1
ATOM 523 C CA . LYS A 1 69 ? -23.25 0.513 -1.065 1 49.53 69 LYS A CA 1
ATOM 524 C C . LYS A 1 69 ? -22.609 0.405 0.317 1 49.53 69 LYS A C 1
ATOM 526 O O . LYS A 1 69 ? -23.141 0.94 1.294 1 49.53 69 LYS A O 1
ATOM 531 N N . HIS A 1 70 ? -21.578 -0.383 0.613 1 51.47 70 HIS A N 1
ATOM 532 C CA . HIS A 1 70 ? -21.047 -0.588 1.959 1 51.47 70 HIS A CA 1
ATOM 533 C C . HIS A 1 70 ? -19.766 0.191 2.17 1 51.47 70 HIS A C 1
ATOM 535 O O . HIS A 1 70 ? -19.047 0.483 1.211 1 51.47 70 HIS A O 1
ATOM 541 N N . MET A 1 71 ? -19.609 0.474 3.488 1 56.72 71 MET A N 1
ATOM 542 C CA . MET A 1 71 ? -18.422 1.229 3.875 1 56.72 71 MET A CA 1
ATOM 543 C C . MET A 1 71 ? -17.141 0.434 3.586 1 56.72 71 MET A C 1
ATOM 545 O O . MET A 1 71 ? -17.062 -0.748 3.924 1 56.72 71 MET A O 1
ATOM 549 N N . GLY A 1 72 ? -16.391 0.867 2.887 1 68.44 72 GLY A N 1
ATOM 550 C CA . GLY A 1 72 ? -15.086 0.255 2.662 1 68.44 72 GLY A CA 1
ATOM 551 C C . GLY A 1 72 ? -14.297 0.043 3.939 1 68.44 72 GLY A C 1
ATOM 552 O O . GLY A 1 72 ? -14.602 0.65 4.969 1 68.44 72 GLY A O 1
ATOM 553 N N . ARG A 1 73 ? -13.484 -0.912 4.059 1 73.88 73 ARG A N 1
ATOM 554 C CA . ARG A 1 73 ? -12.664 -1.258 5.215 1 73.88 73 ARG A CA 1
ATOM 555 C C . ARG A 1 73 ? -12.047 -0.013 5.84 1 73.88 73 ARG A C 1
ATOM 557 O O . ARG A 1 73 ? -12.078 0.158 7.062 1 73.88 73 ARG A O 1
ATOM 564 N N . GLU A 1 74 ? -11.586 0.843 5.055 1 81.75 74 GLU A N 1
ATOM 565 C CA . GLU A 1 74 ? -10.938 2.051 5.559 1 81.75 74 GLU A CA 1
ATOM 566 C C . GLU A 1 74 ? -11.938 2.951 6.281 1 81.75 74 GLU A C 1
ATOM 568 O O . GLU A 1 74 ? -11.617 3.551 7.309 1 81.75 74 GLU A O 1
ATOM 573 N N . PHE A 1 75 ? -13.148 3.062 5.766 1 81.38 75 PHE A N 1
ATOM 574 C CA . PHE A 1 75 ? -14.188 3.871 6.391 1 81.38 75 PHE A CA 1
ATOM 575 C C . PHE A 1 75 ? -14.555 3.312 7.758 1 81.38 75 PHE A C 1
ATOM 577 O O . PHE A 1 75 ? -14.672 4.062 8.727 1 81.38 75 PHE A O 1
ATOM 584 N N . TRP A 1 76 ? -14.664 2.045 7.871 1 81.38 76 TRP A N 1
ATOM 585 C CA . TRP A 1 76 ? -15.016 1.407 9.141 1 81.38 76 TRP A CA 1
ATOM 586 C C . TRP A 1 76 ? -13.867 1.535 10.141 1 81.38 76 TRP A C 1
ATOM 588 O O . TRP A 1 76 ? -14.102 1.764 11.328 1 81.38 76 TRP A O 1
ATOM 598 N N . ASN A 1 77 ? -12.703 1.36 9.617 1 83.06 77 ASN A N 1
ATOM 599 C CA . ASN A 1 77 ? -11.531 1.544 10.469 1 83.06 77 ASN A CA 1
ATOM 600 C C . ASN A 1 77 ? -11.508 2.939 11.086 1 83.06 77 ASN A C 1
ATOM 602 O O . ASN A 1 77 ? -11.195 3.092 12.273 1 83.06 77 ASN A O 1
ATOM 606 N N . GLU A 1 78 ? -11.805 3.814 10.258 1 89.44 78 GLU A N 1
ATOM 607 C CA . GLU A 1 78 ? -11.812 5.199 10.727 1 89.44 78 GLU A CA 1
ATOM 608 C C . GLU A 1 78 ? -12.852 5.406 11.82 1 89.44 78 GLU A C 1
ATOM 610 O O . GLU A 1 78 ? -12.547 5.984 12.867 1 89.44 78 GLU A O 1
ATOM 615 N N . ILE A 1 79 ? -14.016 4.871 11.664 1 87.56 79 ILE A N 1
ATOM 616 C CA . ILE A 1 79 ? -15.094 5.008 12.641 1 87.56 79 ILE A CA 1
ATOM 617 C C . ILE A 1 79 ? -14.695 4.332 13.953 1 87.56 79 ILE A C 1
ATOM 619 O O . ILE A 1 79 ? -14.82 4.93 15.023 1 87.56 79 ILE A O 1
ATOM 623 N N . GLU A 1 80 ? -14.188 3.148 13.844 1 87.25 80 GLU A N 1
ATOM 624 C CA . GLU A 1 80 ? -13.805 2.389 15.031 1 87.25 80 GLU A CA 1
ATOM 625 C C . GLU A 1 80 ? -12.727 3.119 15.828 1 87.25 80 GLU A C 1
ATOM 627 O O . GLU A 1 80 ? -12.766 3.141 17.062 1 87.25 80 GLU A O 1
ATOM 632 N N . THR A 1 81 ? -11.859 3.697 15.109 1 89.94 81 THR A N 1
ATOM 633 C CA . THR A 1 81 ? -10.766 4.414 15.758 1 89.94 81 THR A CA 1
ATOM 634 C C . THR A 1 81 ? -11.266 5.703 16.406 1 89.94 81 THR A C 1
ATOM 636 O O . THR A 1 81 ? -10.984 5.969 17.578 1 89.94 81 THR A O 1
ATOM 639 N N . LEU A 1 82 ? -12.016 6.449 15.664 1 91.19 82 LEU A N 1
ATOM 640 C CA . LEU A 1 82 ? -12.492 7.75 16.125 1 91.19 82 LEU A CA 1
ATOM 641 C C . LEU A 1 82 ? -13.398 7.598 17.344 1 91.19 82 LEU A C 1
ATOM 643 O O . LEU A 1 82 ? -13.438 8.477 18.203 1 91.19 82 LEU A O 1
ATOM 647 N N . GLN A 1 83 ? -14.031 6.492 17.422 1 89.38 83 GLN A N 1
ATOM 648 C CA . GLN A 1 83 ? -14.93 6.242 18.547 1 89.38 83 GLN A CA 1
ATOM 649 C C . GLN A 1 83 ? -14.148 6.016 19.844 1 89.38 83 GLN A C 1
ATOM 651 O O . GLN A 1 83 ? -14.68 6.199 20.938 1 89.38 83 GLN A O 1
ATOM 656 N N . ARG A 1 84 ? -12.953 5.703 19.734 1 87.69 84 ARG A N 1
ATOM 657 C CA . ARG A 1 84 ? -12.18 5.297 20.906 1 87.69 84 ARG A CA 1
ATOM 658 C C . ARG A 1 84 ? -11.289 6.434 21.391 1 87.69 84 ARG A C 1
ATOM 660 O O . ARG A 1 84 ? -10.82 6.414 22.531 1 87.69 84 ARG A O 1
ATOM 667 N N . ILE A 1 85 ? -11.141 7.41 20.547 1 89.62 85 ILE A N 1
ATOM 668 C CA . ILE A 1 85 ? -10.125 8.398 20.875 1 89.62 85 ILE A CA 1
ATOM 669 C C . ILE A 1 85 ? -10.758 9.781 20.984 1 89.62 85 ILE A C 1
ATOM 671 O O . ILE A 1 85 ? -11.75 10.07 20.312 1 89.62 85 ILE A O 1
ATOM 675 N N . GLU A 1 86 ? -10.195 10.617 21.891 1 91.75 86 GLU A N 1
ATOM 676 C CA . GLU A 1 86 ? -10.578 12.016 22.078 1 91.75 86 GLU A CA 1
ATOM 677 C C . GLU A 1 86 ? -9.398 12.844 22.609 1 91.75 86 GLU A C 1
ATOM 679 O O . GLU A 1 86 ? -8.852 12.539 23.656 1 91.75 86 GLU A O 1
ATOM 684 N N . HIS A 1 87 ? -9.062 13.773 21.875 1 93.88 87 HIS A N 1
ATOM 685 C CA . HIS A 1 87 ? -7.949 14.656 22.188 1 93.88 87 HIS A CA 1
ATOM 686 C C . HIS A 1 87 ? -8.109 16.016 21.516 1 93.88 87 HIS A C 1
ATOM 688 O O . HIS A 1 87 ? -8.711 16.109 20.438 1 93.88 87 HIS A O 1
ATOM 694 N N . LEU A 1 88 ? -7.535 17.031 22.109 1 95.88 88 LEU A N 1
ATOM 695 C CA . LEU A 1 88 ? -7.676 18.406 21.625 1 95.88 88 LEU A CA 1
ATOM 696 C C . LEU A 1 88 ? -7.082 18.547 20.219 1 95.88 88 LEU A C 1
ATOM 698 O O . LEU A 1 88 ? -7.547 19.359 19.422 1 95.88 88 LEU A O 1
ATOM 702 N N . ASN A 1 89 ? -6.055 17.781 19.906 1 97.81 89 ASN A N 1
ATOM 703 C CA . ASN A 1 89 ? -5.371 17.891 18.609 1 97.81 89 ASN A CA 1
ATOM 704 C C . ASN A 1 89 ? -5.789 16.781 17.656 1 97.81 89 ASN A C 1
ATOM 706 O O . ASN A 1 89 ? -5.086 16.484 16.703 1 97.81 89 ASN A O 1
ATOM 710 N N . LEU A 1 90 ? -6.871 16.094 17.938 1 97.62 90 LEU A N 1
ATOM 711 C CA . LEU A 1 90 ? -7.523 15.148 17.031 1 97.62 90 LEU A CA 1
ATOM 712 C C . LEU A 1 90 ? -8.922 15.633 16.656 1 97.62 90 LEU A C 1
ATOM 714 O O . LEU A 1 90 ? -9.633 16.203 17.5 1 97.62 90 LEU A O 1
ATOM 718 N N . VAL A 1 91 ? -9.242 15.43 15.438 1 97.38 91 VAL A N 1
ATOM 719 C CA . VAL A 1 91 ? -10.578 15.828 15.008 1 97.38 91 VAL A CA 1
ATOM 720 C C . VAL A 1 91 ? -11.633 15.07 15.812 1 97.38 91 VAL A C 1
ATOM 722 O O . VAL A 1 91 ? -11.492 13.867 16.047 1 97.38 91 VAL A O 1
ATOM 725 N N . ARG A 1 92 ? -12.617 15.75 16.203 1 95.56 92 ARG A N 1
ATOM 726 C CA . ARG A 1 92 ? -13.648 15.156 17.047 1 95.56 92 ARG A CA 1
ATOM 727 C C . ARG A 1 92 ? -14.68 14.406 16.203 1 95.56 92 ARG A C 1
ATOM 729 O O . ARG A 1 92 ? -15.141 14.914 15.18 1 95.56 92 ARG A O 1
ATOM 736 N N . PHE A 1 93 ? -15.008 13.242 16.703 1 95.06 93 PHE A N 1
ATOM 737 C CA . PHE A 1 93 ? -15.992 12.398 16.031 1 95.06 93 PHE A CA 1
ATOM 738 C C . PHE A 1 93 ? -17.406 12.758 16.484 1 95.06 93 PHE A C 1
ATOM 740 O O . PHE A 1 93 ? -17.672 12.875 17.688 1 95.06 93 PHE A O 1
ATOM 747 N N . HIS A 1 94 ? -18.328 12.93 15.516 1 94.06 94 HIS A N 1
ATOM 748 C CA . HIS A 1 94 ? -19.719 13.211 15.867 1 94.06 94 HIS A CA 1
ATOM 749 C C . HIS A 1 94 ? -20.609 12.008 15.594 1 94.06 94 HIS A C 1
ATOM 751 O O . HIS A 1 94 ? -21.594 11.789 16.297 1 94.06 94 HIS A O 1
ATOM 757 N N . GLY A 1 95 ? -20.266 11.297 14.555 1 92.5 95 GLY A N 1
ATOM 758 C CA . GLY A 1 95 ? -21.094 10.141 14.234 1 92.5 95 GLY A CA 1
ATOM 759 C C . GLY A 1 95 ? -20.875 9.641 12.812 1 92.5 95 GLY A C 1
ATOM 760 O O . GLY A 1 95 ? -19.875 9.984 12.172 1 92.5 95 GLY A O 1
ATOM 761 N N . TYR A 1 96 ? -21.688 8.68 12.406 1 91.5 96 TYR A N 1
ATOM 762 C CA . TYR A 1 96 ? -21.609 8.125 11.062 1 91.5 96 TYR A CA 1
ATOM 763 C C . TYR A 1 96 ? -22.969 7.668 10.578 1 91.5 96 TYR A C 1
ATOM 765 O O . TYR A 1 96 ? -23.938 7.664 11.352 1 91.5 96 TYR A O 1
ATOM 773 N N . LEU A 1 97 ? -23.094 7.492 9.328 1 86.94 97 LEU A N 1
ATOM 774 C CA . LEU A 1 97 ? -24.312 6.98 8.711 1 86.94 97 LEU A CA 1
ATOM 775 C C . LEU A 1 97 ? -23.984 5.996 7.598 1 86.94 97 LEU A C 1
ATOM 777 O O . LEU A 1 97 ? -23.125 6.262 6.762 1 86.94 97 LEU A O 1
ATOM 781 N N . GLU A 1 98 ? -24.469 4.883 7.723 1 81.5 98 GLU A N 1
ATOM 782 C CA . GLU A 1 98 ? -24.5 3.934 6.613 1 81.5 98 GLU A CA 1
ATOM 783 C C . GLU A 1 98 ? -25.938 3.629 6.199 1 81.5 98 GLU A C 1
ATOM 785 O O . GLU A 1 98 ? -26.688 2.984 6.941 1 81.5 98 GLU A O 1
ATOM 790 N N . PHE A 1 99 ? -26.391 4.191 5.039 1 74.38 99 PHE A N 1
ATOM 791 C CA . PHE A 1 99 ? -27.781 4.008 4.625 1 74.38 99 PHE A CA 1
ATOM 792 C C . PHE A 1 99 ? -27.938 4.246 3.129 1 74.38 99 PHE A C 1
ATOM 794 O O . PHE A 1 99 ? -27.438 5.246 2.602 1 74.38 99 PHE A O 1
ATOM 801 N N . GLY A 1 100 ? -28.688 3.334 2.48 1 69.12 100 GLY A N 1
ATOM 802 C CA . GLY A 1 100 ? -29.031 3.498 1.077 1 69.12 100 GLY A CA 1
ATOM 803 C C . GLY A 1 100 ? -27.812 3.676 0.18 1 69.12 100 GLY A C 1
ATOM 804 O O . GLY A 1 100 ? -27.812 4.535 -0.705 1 69.12 100 GLY A O 1
ATOM 805 N N . GLY A 1 101 ? -26.703 3.088 0.585 1 69.88 101 GLY A N 1
ATOM 806 C CA . GLY A 1 101 ? -25.516 3.201 -0.239 1 69.88 101 GLY A CA 1
ATOM 807 C C . GLY A 1 101 ? -24.609 4.344 0.176 1 69.88 101 GLY A C 1
ATOM 808 O O . GLY A 1 101 ? -23.484 4.469 -0.323 1 69.88 101 GLY A O 1
ATOM 809 N N . GLU A 1 102 ? -25.203 5.191 1.047 1 77.06 102 GLU A N 1
ATOM 810 C CA . GLU A 1 102 ? -24.406 6.309 1.546 1 77.06 102 GLU A CA 1
ATOM 811 C C . GLU A 1 102 ? -23.547 5.887 2.74 1 77.06 102 GLU A C 1
ATOM 813 O O . GLU A 1 102 ? -24.031 5.184 3.633 1 77.06 102 GLU A O 1
ATOM 818 N N . GLN A 1 103 ? -22.344 6.176 2.627 1 84.75 103 GLN A N 1
ATOM 819 C CA . GLN A 1 103 ? -21.406 6.016 3.729 1 84.75 103 GLN A CA 1
ATOM 820 C C . GLN A 1 103 ? -20.797 7.359 4.133 1 84.75 103 GLN A C 1
ATOM 822 O O . GLN A 1 103 ? -20 7.941 3.389 1 84.75 103 GLN A O 1
ATOM 827 N N . LEU A 1 104 ? -21.234 7.773 5.316 1 90.75 104 LEU A N 1
ATOM 828 C CA . LEU A 1 104 ? -20.844 9.117 5.75 1 90.75 104 LEU A CA 1
ATOM 829 C C . LEU A 1 104 ? -20.172 9.07 7.113 1 90.75 104 LEU A C 1
ATOM 831 O O . LEU A 1 104 ? -20.578 8.312 7.992 1 90.75 104 LEU A O 1
ATOM 835 N N . ILE A 1 105 ? -19.172 9.797 7.254 1 93 105 ILE A N 1
ATOM 836 C CA . ILE A 1 105 ? -18.547 10.062 8.547 1 93 105 ILE A CA 1
ATOM 837 C C . ILE A 1 105 ? -18.703 11.531 8.906 1 93 105 ILE A C 1
ATOM 839 O O . ILE A 1 105 ? -18.406 12.414 8.102 1 93 105 ILE A O 1
ATOM 843 N N . ILE A 1 106 ? -19.234 11.812 10.086 1 95.06 106 ILE A N 1
ATOM 844 C CA . ILE A 1 106 ? -19.469 13.172 10.547 1 95.06 106 ILE A CA 1
ATOM 845 C C . ILE A 1 106 ? -18.469 13.531 11.633 1 95.06 106 ILE A C 1
ATOM 847 O O . ILE A 1 106 ? -18.406 12.883 12.688 1 95.06 106 ILE A O 1
ATOM 851 N N . VAL A 1 107 ? -17.672 14.547 11.344 1 96.31 107 VAL A N 1
ATOM 852 C CA . VAL A 1 107 ? -16.656 14.992 12.297 1 96.31 107 VAL A CA 1
ATOM 853 C C . VAL A 1 107 ? -16.75 16.5 12.477 1 96.31 107 VAL A C 1
ATOM 855 O O . VAL A 1 107 ? -17.531 17.172 11.797 1 96.31 107 VAL A O 1
ATOM 858 N N . GLU A 1 108 ? -16 16.953 13.43 1 96.06 108 GLU A N 1
ATOM 859 C CA . GLU A 1 108 ? -15.891 18.391 13.672 1 96.06 108 GLU A CA 1
ATOM 860 C C . GLU A 1 108 ? -15.414 19.141 12.43 1 96.06 108 GLU A C 1
ATOM 862 O O . GLU A 1 108 ? -14.531 18.656 11.711 1 96.06 108 GLU A O 1
ATOM 867 N N . TYR A 1 109 ? -16.047 20.266 12.164 1 97.56 109 TYR A N 1
ATOM 868 C CA . TYR A 1 109 ? -15.57 21.125 11.094 1 97.56 109 TYR A CA 1
ATOM 869 C C . TYR A 1 109 ? -14.367 21.953 11.547 1 97.56 109 TYR A C 1
ATOM 871 O O . TYR A 1 109 ? -14.445 22.688 12.531 1 97.56 109 TYR A O 1
ATOM 879 N N . VAL A 1 110 ? -13.305 21.828 10.891 1 97.69 110 VAL A N 1
ATOM 880 C CA . VAL A 1 110 ? -12.102 22.625 11.109 1 97.69 110 VAL A CA 1
ATOM 881 C C . VAL A 1 110 ? -11.945 23.641 9.969 1 97.69 110 VAL A C 1
ATOM 883 O O . VAL A 1 110 ? -11.672 23.266 8.828 1 97.69 110 VAL A O 1
ATOM 886 N N . PRO A 1 111 ? -11.961 24.906 10.195 1 96.19 111 PRO A N 1
ATOM 887 C CA . PRO A 1 111 ? -12.359 25.875 9.172 1 96.19 111 PRO A CA 1
ATOM 888 C C . PRO A 1 111 ? -11.18 26.359 8.328 1 96.19 111 PRO A C 1
ATOM 890 O O . PRO A 1 111 ? -11.383 26.922 7.25 1 96.19 111 PRO A O 1
ATOM 893 N N . ASN A 1 112 ? -9.984 26.219 8.781 1 96.69 112 ASN A N 1
ATOM 894 C CA . ASN A 1 112 ? -8.883 26.922 8.148 1 96.69 112 ASN A CA 1
ATOM 895 C C . ASN A 1 112 ? -8.078 26.016 7.227 1 96.69 112 ASN A C 1
ATOM 897 O O . ASN A 1 112 ? -6.855 26.109 7.164 1 96.69 112 ASN A O 1
ATOM 901 N N . GLY A 1 113 ? -8.703 25.016 6.547 1 94.94 113 GLY A N 1
ATOM 902 C CA . GLY A 1 113 ? -8.039 24.156 5.582 1 94.94 113 GLY A CA 1
ATOM 903 C C . GLY A 1 113 ? -7.008 23.234 6.211 1 94.94 113 GLY A C 1
ATOM 904 O O . GLY A 1 113 ? -6.98 23.062 7.434 1 94.94 113 GLY A O 1
ATOM 905 N N . ASN A 1 114 ? -6.215 22.578 5.344 1 96.56 114 ASN A N 1
ATOM 906 C CA . ASN A 1 114 ? -5.191 21.672 5.855 1 96.56 114 ASN A CA 1
ATOM 907 C C . ASN A 1 114 ? -3.789 22.25 5.672 1 96.56 114 ASN A C 1
ATOM 909 O O . ASN A 1 114 ? -3.609 23.25 4.98 1 96.56 114 ASN A O 1
ATOM 913 N N . LEU A 1 115 ? -2.826 21.688 6.281 1 98.38 115 LEU A N 1
ATOM 914 C CA . LEU A 1 115 ? -1.45 22.172 6.324 1 98.38 115 LEU A CA 1
ATOM 915 C C . LEU A 1 115 ? -0.846 22.219 4.926 1 98.38 115 LEU A C 1
ATOM 917 O O . LEU A 1 115 ? -0.14 23.172 4.582 1 98.38 115 LEU A O 1
ATOM 921 N N . ARG A 1 116 ? -1.104 21.188 4.07 1 97.25 116 ARG A N 1
ATOM 922 C CA . ARG A 1 116 ? -0.549 21.156 2.723 1 97.25 116 ARG A CA 1
ATOM 923 C C . ARG A 1 116 ? -0.977 22.391 1.925 1 97.25 116 ARG A C 1
ATOM 925 O O . ARG A 1 116 ? -0.155 23.016 1.256 1 97.25 116 ARG A O 1
ATOM 932 N N . GLU A 1 117 ? -2.199 22.781 2.016 1 96.31 117 GLU A N 1
ATOM 933 C CA . GLU A 1 117 ? -2.725 23.953 1.315 1 96.31 117 GLU A CA 1
ATOM 934 C C . GLU A 1 117 ? -2.014 25.219 1.76 1 96.31 117 GLU A C 1
ATOM 936 O O . GLU A 1 117 ? -1.713 26.094 0.937 1 96.31 117 GLU A O 1
ATOM 941 N N . HIS A 1 118 ? -1.792 25.328 3.031 1 97.75 118 HIS A N 1
ATOM 942 C CA . HIS A 1 118 ? -1.125 26.5 3.566 1 97.75 118 HIS A CA 1
ATOM 943 C C . HIS A 1 118 ? 0.335 26.562 3.129 1 97.75 118 HIS A C 1
ATOM 945 O O . HIS A 1 118 ? 0.847 27.625 2.791 1 97.75 118 HIS A O 1
ATOM 951 N N . LEU A 1 119 ? 0.992 25.406 3.115 1 97.94 119 LEU A N 1
ATOM 952 C CA . LEU A 1 119 ? 2.385 25.359 2.684 1 97.94 119 LEU A CA 1
ATOM 953 C C . LEU A 1 119 ? 2.502 25.672 1.195 1 97.94 119 LEU A C 1
ATOM 955 O O . LEU A 1 119 ? 3.5 26.25 0.754 1 97.94 119 LEU A O 1
ATOM 959 N N . ASP A 1 120 ? 1.452 25.312 0.461 1 95.88 120 ASP A N 1
ATOM 960 C CA . ASP A 1 120 ? 1.413 25.609 -0.969 1 95.88 120 ASP A CA 1
ATOM 961 C C . ASP A 1 120 ? 0.95 27.047 -1.227 1 95.88 120 ASP A C 1
ATOM 963 O O . ASP A 1 120 ? 0.877 27.469 -2.377 1 95.88 120 ASP A O 1
ATOM 967 N N . CYS A 1 121 ? 0.598 27.766 -0.266 1 94.56 121 CYS A N 1
ATOM 968 C CA . CYS A 1 121 ? 0.141 29.156 -0.349 1 94.56 121 CYS A CA 1
ATOM 969 C C . CYS A 1 121 ? -1.059 29.266 -1.281 1 94.56 121 CYS A C 1
ATOM 971 O O . CYS A 1 121 ? -1.115 30.188 -2.109 1 94.56 121 CYS A O 1
ATOM 973 N N . VAL A 1 122 ? -1.957 28.328 -1.187 1 89 122 VAL A N 1
ATOM 974 C CA . VAL A 1 122 ? -3.113 28.281 -2.074 1 89 122 VAL A CA 1
ATOM 975 C C . VAL A 1 122 ? -3.959 29.531 -1.899 1 89 122 VAL A C 1
ATOM 977 O O . VAL A 1 122 ? -4.508 30.062 -2.869 1 89 122 VAL A O 1
ATOM 980 N N . ASN A 1 123 ? -4.027 30.156 -0.679 1 88.44 123 ASN A N 1
ATOM 981 C CA . ASN A 1 123 ? -4.828 31.344 -0.419 1 88.44 123 ASN A CA 1
ATOM 982 C C . ASN A 1 123 ? -3.98 32.625 -0.489 1 88.44 123 ASN A C 1
ATOM 984 O O . ASN A 1 123 ? -4.418 33.688 -0.053 1 88.44 123 ASN A O 1
ATOM 988 N N . GLY A 1 124 ? -2.729 32.469 -0.851 1 89.5 124 GLY A N 1
ATOM 989 C CA . GLY A 1 124 ? -1.854 33.625 -1.029 1 89.5 124 GLY A CA 1
ATOM 990 C C . GLY A 1 124 ? -1.208 34.094 0.261 1 89.5 124 GLY A C 1
ATOM 991 O O . GLY A 1 124 ? -0.526 35.125 0.286 1 89.5 124 GLY A O 1
ATOM 992 N N . LYS A 1 125 ? -1.463 33.438 1.285 1 93.62 125 LYS A N 1
ATOM 993 C CA . LYS A 1 125 ? -0.869 33.812 2.566 1 93.62 125 LYS A CA 1
ATOM 994 C C . LYS A 1 125 ? 0.249 32.844 2.953 1 93.62 125 LYS A C 1
ATOM 996 O O . LYS A 1 125 ? 0.114 31.625 2.789 1 93.62 125 LYS A O 1
ATOM 1001 N N . VAL A 1 126 ? 1.288 33.469 3.424 1 96 126 VAL A N 1
ATOM 1002 C CA . VAL A 1 126 ? 2.43 32.656 3.861 1 96 126 VAL A CA 1
ATOM 1003 C C . VAL A 1 126 ? 2.221 32.219 5.305 1 96 126 VAL A C 1
ATOM 1005 O O . VAL A 1 126 ? 1.831 33 6.164 1 96 126 VAL A O 1
ATOM 1008 N N . LEU A 1 127 ? 2.393 30.969 5.551 1 97.5 127 LEU A N 1
ATOM 1009 C CA . LEU A 1 127 ? 2.385 30.438 6.91 1 97.5 127 LEU A CA 1
ATOM 1010 C C . LEU A 1 127 ? 3.691 30.766 7.629 1 97.5 127 LEU A C 1
ATOM 1012 O O . LEU A 1 127 ? 4.738 30.203 7.305 1 97.5 127 LEU A O 1
ATOM 1016 N N . GLU A 1 128 ? 3.598 31.594 8.625 1 96.88 128 GLU A N 1
ATOM 1017 C CA . GLU A 1 128 ? 4.793 32.062 9.312 1 96.88 128 GLU A CA 1
ATOM 1018 C C . GLU A 1 128 ? 5.477 30.938 10.078 1 96.88 128 GLU A C 1
ATOM 1020 O O . GLU A 1 128 ? 4.824 29.969 10.477 1 96.88 128 GLU A O 1
ATOM 1025 N N . PHE A 1 129 ? 6.727 31.125 10.328 1 97.88 129 PHE A N 1
ATOM 1026 C CA . PHE A 1 129 ? 7.531 30.078 10.93 1 97.88 129 PHE A CA 1
ATOM 1027 C C . PHE A 1 129 ? 7.023 29.75 12.328 1 97.88 129 PHE A C 1
ATOM 1029 O O . PHE A 1 129 ? 6.992 28.578 12.719 1 97.88 129 PHE A O 1
ATOM 1036 N N . SER A 1 130 ? 6.668 30.797 13.078 1 97.12 130 SER A N 1
ATOM 1037 C CA . SER A 1 130 ? 6.18 30.562 14.438 1 97.12 130 SER A CA 1
ATOM 1038 C C . SER A 1 130 ? 4.957 29.656 14.438 1 97.12 130 SER A C 1
ATOM 1040 O O . SER A 1 130 ? 4.828 28.781 15.297 1 97.12 130 SER A O 1
ATOM 1042 N N . MET A 1 131 ? 4.07 29.859 13.484 1 98 131 MET A N 1
ATOM 1043 C CA . MET A 1 131 ? 2.875 29.031 13.367 1 98 131 MET A CA 1
ATOM 1044 C C . MET A 1 131 ? 3.238 27.609 12.969 1 98 131 MET A C 1
ATOM 1046 O O . MET A 1 131 ? 2.629 26.641 13.453 1 98 131 MET A O 1
ATOM 1050 N N . ARG A 1 132 ? 4.227 27.438 12.086 1 98.62 132 ARG A N 1
ATOM 1051 C CA . ARG A 1 132 ? 4.699 26.109 11.68 1 98.62 132 ARG A CA 1
ATOM 1052 C C . ARG A 1 132 ? 5.23 25.328 12.867 1 98.62 132 ARG A C 1
ATOM 1054 O O . ARG A 1 132 ? 4.973 24.125 12.992 1 98.62 132 ARG A O 1
ATOM 1061 N N . LEU A 1 133 ? 5.961 26.047 13.711 1 98.56 133 LEU A N 1
ATOM 1062 C CA . LEU A 1 133 ? 6.492 25.422 14.914 1 98.56 133 LEU A CA 1
ATOM 1063 C C . LEU A 1 133 ? 5.367 24.969 15.844 1 98.56 133 LEU A C 1
ATOM 1065 O O . LEU A 1 133 ? 5.406 23.875 16.391 1 98.56 133 LEU A O 1
ATOM 1069 N N . GLU A 1 134 ? 4.359 25.828 16 1 98.56 134 GLU A N 1
ATOM 1070 C CA . GLU A 1 134 ? 3.213 25.484 16.844 1 98.56 134 GLU A CA 1
ATOM 1071 C C . GLU A 1 134 ? 2.48 24.266 16.281 1 98.56 134 GLU A C 1
ATOM 1073 O O . GLU A 1 134 ? 2.055 23.391 17.047 1 98.56 134 GLU A O 1
ATOM 1078 N N . ILE A 1 135 ? 2.355 24.219 15.031 1 98.88 135 ILE A N 1
ATOM 1079 C CA . ILE A 1 135 ? 1.686 23.109 14.375 1 98.88 135 ILE A CA 1
ATOM 1080 C C . ILE A 1 135 ? 2.453 21.812 14.633 1 98.88 135 ILE A C 1
ATOM 1082 O O . ILE A 1 135 ? 1.854 20.781 14.961 1 98.88 135 ILE A O 1
ATOM 1086 N N . ALA A 1 136 ? 3.771 21.859 14.492 1 98.94 136 ALA A N 1
ATOM 1087 C CA . ALA A 1 136 ? 4.598 20.688 14.781 1 98.94 136 ALA A CA 1
ATOM 1088 C C . ALA A 1 136 ? 4.352 20.172 16.188 1 98.94 136 ALA A C 1
ATOM 1090 O O . ALA A 1 136 ? 4.23 18.969 16.406 1 98.94 136 ALA A O 1
ATOM 1091 N N . ILE A 1 137 ? 4.258 21.078 17.094 1 98.81 137 ILE A N 1
ATOM 1092 C CA . ILE A 1 137 ? 4.055 20.75 18.5 1 98.81 137 ILE A CA 1
ATOM 1093 C C . ILE A 1 137 ? 2.682 20.109 18.688 1 98.81 137 ILE A C 1
ATOM 1095 O O . ILE A 1 137 ? 2.557 19.078 19.359 1 98.81 137 ILE A O 1
ATOM 1099 N N . ASP A 1 138 ? 1.67 20.672 18.109 1 98.88 138 ASP A N 1
ATOM 1100 C CA . ASP A 1 138 ? 0.316 20.141 18.203 1 98.88 138 ASP A CA 1
ATOM 1101 C C . ASP A 1 138 ? 0.251 18.719 17.656 1 98.88 138 ASP A C 1
ATOM 1103 O O . ASP A 1 138 ? -0.342 17.828 18.281 1 98.88 138 ASP A O 1
ATOM 1107 N N . VAL A 1 139 ? 0.863 18.469 16.5 1 98.94 139 VAL A N 1
ATOM 1108 C CA . VAL A 1 139 ? 0.853 17.156 15.875 1 98.94 139 VAL A CA 1
ATOM 1109 C C . VAL A 1 139 ? 1.606 16.156 16.75 1 98.94 139 VAL A C 1
ATOM 1111 O O . VAL A 1 139 ? 1.17 15.023 16.938 1 98.94 139 VAL A O 1
ATOM 1114 N N . ALA A 1 140 ? 2.738 16.594 17.312 1 98.88 140 ALA A N 1
ATOM 1115 C CA . ALA A 1 140 ? 3.5 15.734 18.203 1 98.88 140 ALA A CA 1
ATOM 1116 C C . ALA A 1 140 ? 2.658 15.305 19.406 1 98.88 140 ALA A C 1
ATOM 1118 O O . ALA A 1 140 ? 2.695 14.141 19.812 1 98.88 140 ALA A O 1
ATOM 1119 N N . HIS A 1 141 ? 1.933 16.234 19.938 1 98.5 141 HIS A N 1
ATOM 1120 C CA . HIS A 1 141 ? 1.057 15.906 21.047 1 98.5 141 HIS A CA 1
ATOM 1121 C C . HIS A 1 141 ? -0.013 14.898 20.641 1 98.5 141 HIS A C 1
ATOM 1123 O O . HIS A 1 141 ? -0.301 13.961 21.391 1 98.5 141 HIS A O 1
ATOM 1129 N N . ALA A 1 142 ? -0.589 15.109 19.547 1 98.5 142 ALA A N 1
ATOM 1130 C CA . ALA A 1 142 ? -1.635 14.211 19.062 1 98.5 142 ALA A CA 1
ATOM 1131 C C . ALA A 1 142 ? -1.11 12.789 18.906 1 98.5 142 ALA A C 1
ATOM 1133 O O . ALA A 1 142 ? -1.728 11.836 19.406 1 98.5 142 ALA A O 1
ATOM 1134 N N . ILE A 1 143 ? 0.03 12.625 18.234 1 98.5 143 ILE A N 1
ATOM 1135 C CA . ILE A 1 143 ? 0.588 11.305 17.984 1 98.5 143 ILE A CA 1
ATOM 1136 C C . ILE A 1 143 ? 1.029 10.672 19.312 1 98.5 143 ILE A C 1
ATOM 1138 O O . ILE A 1 143 ? 0.902 9.461 19.5 1 98.5 143 ILE A O 1
ATOM 1142 N N . THR A 1 144 ? 1.604 11.508 20.234 1 98.19 144 THR A N 1
ATOM 1143 C CA . THR A 1 144 ? 1.941 11.008 21.562 1 98.19 144 THR A CA 1
ATOM 1144 C C . THR A 1 144 ? 0.724 10.367 22.219 1 98.19 144 THR A C 1
ATOM 1146 O O . THR A 1 144 ? 0.813 9.258 22.75 1 98.19 144 THR A O 1
ATOM 1149 N N . TYR A 1 145 ? -0.367 11.055 22.172 1 97.06 145 TYR A N 1
ATOM 1150 C CA . TYR A 1 145 ? -1.608 10.531 22.734 1 97.06 145 TYR A CA 1
ATOM 1151 C C . TYR A 1 145 ? -1.979 9.195 22.109 1 97.06 145 TYR A C 1
ATOM 1153 O O . TYR A 1 145 ? -2.305 8.242 22.812 1 97.06 145 TYR A O 1
ATOM 1161 N N . LEU A 1 146 ? -1.944 9.047 20.828 1 97.06 146 LEU A N 1
ATOM 1162 C CA . LEU A 1 146 ? -2.293 7.82 20.109 1 97.06 146 LEU A CA 1
ATOM 1163 C C . LEU A 1 146 ? -1.397 6.668 20.547 1 97.06 146 LEU A C 1
ATOM 1165 O O . LEU A 1 146 ? -1.863 5.535 20.688 1 97.06 146 LEU A O 1
ATOM 1169 N N . HIS A 1 147 ? -0.152 6.961 20.734 1 96.56 147 HIS A N 1
ATOM 1170 C CA . HIS A 1 147 ? 0.833 5.926 21.016 1 96.56 147 HIS A CA 1
ATOM 1171 C C . HIS A 1 147 ? 0.772 5.496 22.484 1 96.56 147 HIS A C 1
ATOM 1173 O O . HIS A 1 147 ? 1.314 4.449 22.859 1 96.56 147 HIS A O 1
ATOM 1179 N N . THR A 1 148 ? 0.156 6.293 23.328 1 92 148 THR A N 1
ATOM 1180 C CA . THR A 1 148 ? 0.191 6.008 24.766 1 92 148 THR A CA 1
ATOM 1181 C C . THR A 1 148 ? -1.221 5.824 25.312 1 92 148 THR A C 1
ATOM 1183 O O . THR A 1 148 ? -1.406 5.66 26.516 1 92 148 THR A O 1
ATOM 1186 N N . TYR A 1 149 ? -2.207 5.965 24.453 1 79.06 149 TYR A N 1
ATOM 1187 C CA . TYR A 1 149 ? -3.623 5.957 24.812 1 79.06 149 TYR A CA 1
ATOM 1188 C C . TYR A 1 149 ? -3.986 4.688 25.578 1 79.06 149 TYR A C 1
ATOM 1190 O O . TYR A 1 149 ? -4.805 4.723 26.5 1 79.06 149 TYR A O 1
ATOM 1198 N N . SER A 1 150 ? -3.557 3.625 25.156 1 75.94 150 SER A N 1
ATOM 1199 C CA . SER A 1 150 ? -3.871 2.34 25.781 1 75.94 150 SER A CA 1
ATOM 1200 C C . SER A 1 150 ? -2.688 1.383 25.703 1 75.94 150 SER A C 1
ATOM 1202 O O . SER A 1 150 ? -1.594 1.772 25.281 1 75.94 150 SER A O 1
ATOM 1204 N N . ASP A 1 151 ? -2.982 0.268 26.234 1 79.19 151 ASP A N 1
ATOM 1205 C CA . ASP A 1 151 ? -1.976 -0.787 26.156 1 79.19 151 ASP A CA 1
ATOM 1206 C C . ASP A 1 151 ? -1.694 -1.171 24.703 1 79.19 151 ASP A C 1
ATOM 1208 O O . ASP A 1 151 ? -0.627 -1.706 24.391 1 79.19 151 ASP A O 1
ATOM 1212 N N . HIS A 1 152 ? -2.617 -0.819 23.953 1 83.5 152 HIS A N 1
ATOM 1213 C CA . HIS A 1 152 ? -2.406 -1.051 22.531 1 83.5 152 HIS A CA 1
ATOM 1214 C C . HIS A 1 152 ? -2.344 0.264 21.766 1 83.5 152 HIS A C 1
ATOM 1216 O O . HIS A 1 152 ? -3.381 0.849 21.438 1 83.5 152 HIS A O 1
ATOM 1222 N N . PRO A 1 153 ? -1.155 0.66 21.484 1 90.25 153 PRO A N 1
ATOM 1223 C CA . PRO A 1 153 ? -1 1.933 20.781 1 90.25 153 PRO A CA 1
ATOM 1224 C C . PRO A 1 153 ? -1.741 1.958 19.438 1 90.25 153 PRO A C 1
ATOM 1226 O O . PRO A 1 153 ? -1.845 0.929 18.766 1 90.25 153 PRO A O 1
ATOM 1229 N N . VAL A 1 154 ? -2.33 3.062 19.188 1 94.5 154 VAL A N 1
ATOM 1230 C CA . VAL A 1 154 ? -2.916 3.287 17.859 1 94.5 154 VAL A CA 1
ATOM 1231 C C . VAL A 1 154 ? -1.859 3.85 16.922 1 94.5 154 VAL A C 1
ATOM 1233 O O . VAL A 1 154 ? -1.236 4.875 17.203 1 94.5 154 VAL A O 1
ATOM 1236 N N . ILE A 1 155 ? -1.57 3.141 15.898 1 95.62 155 ILE A N 1
ATOM 1237 C CA . ILE A 1 155 ? -0.701 3.639 14.836 1 95.62 155 ILE A CA 1
ATOM 1238 C C . ILE A 1 155 ? -1.544 4.297 13.742 1 95.62 155 ILE A C 1
ATOM 1240 O O . ILE A 1 155 ? -2.443 3.668 13.18 1 95.62 155 ILE A O 1
ATOM 1244 N N . HIS A 1 156 ? -1.33 5.535 13.398 1 96.75 156 HIS A N 1
ATOM 1245 C CA . HIS A 1 156 ? -2.145 6.281 12.445 1 96.75 156 HIS A CA 1
ATOM 1246 C C . HIS A 1 156 ? -1.934 5.773 11.023 1 96.75 156 HIS A C 1
ATOM 1248 O O . HIS A 1 156 ? -2.898 5.559 10.289 1 96.75 156 HIS A O 1
ATOM 1254 N N . ARG A 1 157 ? -0.606 5.633 10.594 1 96.06 157 ARG A N 1
ATOM 1255 C CA . ARG A 1 157 ? -0.122 5.023 9.359 1 96.06 157 ARG A CA 1
ATOM 1256 C C . ARG A 1 157 ? -0.262 5.988 8.188 1 96.06 157 ARG A C 1
ATOM 1258 O O . ARG A 1 157 ? 0.148 5.672 7.066 1 96.06 157 ARG A O 1
ATOM 1265 N N . ASP A 1 158 ? -0.78 7.223 8.445 1 95.94 158 ASP A N 1
ATOM 1266 C CA . ASP A 1 158 ? -0.922 8.164 7.344 1 95.94 158 ASP A CA 1
ATOM 1267 C C . ASP A 1 158 ? -0.755 9.609 7.824 1 95.94 158 ASP A C 1
ATOM 1269 O O . ASP A 1 158 ? -1.529 10.484 7.441 1 95.94 158 ASP A O 1
ATOM 1273 N N . ILE A 1 159 ? 0.164 9.805 8.68 1 98.19 159 ILE A N 1
ATOM 1274 C CA . ILE A 1 159 ? 0.548 11.156 9.07 1 98.19 159 ILE A CA 1
ATOM 1275 C C . ILE A 1 159 ? 1.143 11.898 7.875 1 98.19 159 ILE A C 1
ATOM 1277 O O . ILE A 1 159 ? 2.156 11.477 7.316 1 98.19 159 ILE A O 1
ATOM 1281 N N . LYS A 1 160 ? 0.478 12.945 7.434 1 97.5 160 LYS A N 1
ATOM 1282 C CA . LYS A 1 160 ? 0.926 13.773 6.316 1 97.5 160 LYS A CA 1
ATOM 1283 C C . LYS A 1 160 ? 0.283 15.156 6.363 1 97.5 160 LYS A C 1
ATOM 1285 O O . LYS A 1 160 ? -0.703 15.367 7.074 1 97.5 160 LYS A O 1
ATOM 1290 N N . SER A 1 161 ? 0.8 16.047 5.668 1 98.19 161 SER A N 1
ATOM 1291 C CA . SER A 1 161 ? 0.406 17.453 5.762 1 98.19 161 SER A CA 1
ATOM 1292 C C . SER A 1 161 ? -1.056 17.641 5.371 1 98.19 161 SER A C 1
ATOM 1294 O O . SER A 1 161 ? -1.747 18.484 5.93 1 98.19 161 SER A O 1
ATOM 1296 N N . SER A 1 162 ? -1.614 16.781 4.461 1 96.19 162 SER A N 1
ATOM 1297 C CA . SER A 1 162 ? -2.992 16.953 4.012 1 96.19 162 SER A CA 1
ATOM 1298 C C . SER A 1 162 ? -3.979 16.406 5.039 1 96.19 162 SER A C 1
ATOM 1300 O O . SER A 1 162 ? -5.18 16.672 4.949 1 96.19 162 SER A O 1
ATOM 1302 N N . ASN A 1 163 ? -3.457 15.695 6.016 1 96.44 163 ASN A N 1
ATOM 1303 C CA . ASN A 1 163 ? -4.305 15.156 7.074 1 96.44 163 ASN A CA 1
ATOM 1304 C C . ASN A 1 163 ? -4.188 15.984 8.352 1 96.44 163 ASN A C 1
ATOM 1306 O O . ASN A 1 163 ? -4.684 15.578 9.406 1 96.44 163 ASN A O 1
ATOM 1310 N N . ILE A 1 164 ? -3.459 17.062 8.297 1 98.62 164 ILE A N 1
ATOM 1311 C CA . ILE A 1 164 ? -3.367 18.016 9.398 1 98.62 164 ILE A CA 1
ATOM 1312 C C . ILE A 1 164 ? -4.258 19.219 9.109 1 98.62 164 ILE A C 1
ATOM 1314 O O . ILE A 1 164 ? -3.922 20.062 8.266 1 98.62 164 ILE A O 1
ATOM 1318 N N . LEU A 1 165 ? -5.336 19.312 9.812 1 98.25 165 LEU A N 1
ATOM 1319 C CA . LEU A 1 165 ? -6.273 20.422 9.648 1 98.25 165 LEU A CA 1
ATOM 1320 C C . LEU A 1 165 ? -5.949 21.562 10.609 1 98.25 165 LEU A C 1
ATOM 1322 O O . LEU A 1 165 ? -5.422 21.328 11.703 1 98.25 165 LEU A O 1
ATOM 1326 N N . LEU A 1 166 ? -6.289 22.766 10.18 1 98.31 166 LEU A N 1
ATOM 1327 C CA . LEU A 1 166 ? -5.926 23.922 10.992 1 98.31 166 LEU A CA 1
ATOM 1328 C C . LEU A 1 166 ? -7.164 24.703 11.414 1 98.31 166 LEU A C 1
ATOM 1330 O O . LEU A 1 166 ? -8.031 25 10.586 1 98.31 166 LEU A O 1
ATOM 1334 N N . MET A 1 167 ? -7.191 25.047 12.656 1 97.81 167 MET A N 1
ATOM 1335 C CA . MET A 1 167 ? -8.172 25.984 13.18 1 97.81 167 MET A CA 1
ATOM 1336 C C . MET A 1 167 ? -7.84 27.406 12.758 1 97.81 167 MET A C 1
ATOM 1338 O O . MET A 1 167 ? -6.754 27.672 12.234 1 97.81 167 MET A O 1
ATOM 1342 N N . ASN A 1 168 ? -8.773 28.312 13.062 1 96.38 168 ASN A N 1
ATOM 1343 C CA . ASN A 1 168 ? -8.547 29.703 12.703 1 96.38 168 ASN A CA 1
ATOM 1344 C C . ASN A 1 168 ? -7.324 30.281 13.422 1 96.38 168 ASN A C 1
ATOM 1346 O O . ASN A 1 168 ? -6.625 31.141 12.883 1 96.38 168 ASN A O 1
ATOM 1350 N N . ASN A 1 169 ? -7.059 29.766 14.594 1 96.31 169 ASN A N 1
ATOM 1351 C CA . ASN A 1 169 ? -5.898 30.219 15.352 1 96.31 169 ASN A CA 1
ATOM 1352 C C . ASN A 1 169 ? -4.648 29.406 15 1 96.31 169 ASN A C 1
ATOM 1354 O O . ASN A 1 169 ? -3.645 29.484 15.711 1 96.31 169 ASN A O 1
ATOM 1358 N N . PHE A 1 170 ? -4.723 28.453 14.039 1 97.06 170 PHE A N 1
ATOM 1359 C CA . PHE A 1 170 ? -3.654 27.672 13.422 1 97.06 170 PHE A CA 1
ATOM 1360 C C . PHE A 1 170 ? -3.227 26.531 14.328 1 97.06 170 PHE A C 1
ATOM 1362 O O . PHE A 1 170 ? -2.189 25.906 14.094 1 97.06 170 PHE A O 1
ATOM 1369 N N . ARG A 1 171 ? -4.059 26.328 15.352 1 97.69 171 ARG A N 1
ATOM 1370 C CA . ARG A 1 171 ? -3.857 25.078 16.078 1 97.69 171 ARG A CA 1
ATOM 1371 C C . ARG A 1 171 ? -4.227 23.875 15.195 1 97.69 171 ARG A C 1
ATOM 1373 O O . ARG A 1 171 ? -5.211 23.922 14.453 1 97.69 171 ARG A O 1
ATOM 1380 N N . ALA A 1 172 ? -3.512 22.859 15.344 1 98.75 172 ALA A N 1
ATOM 1381 C CA . ALA A 1 172 ? -3.619 21.75 14.391 1 98.75 172 ALA A CA 1
ATOM 1382 C C . ALA A 1 172 ? -4.434 20.609 14.977 1 98.75 172 ALA A C 1
ATOM 1384 O O . ALA A 1 172 ? -4.379 20.344 16.188 1 98.75 172 ALA A O 1
ATOM 1385 N N . LYS A 1 173 ? -5.156 19.969 14.172 1 98.62 173 LYS A N 1
ATOM 1386 C CA . LYS A 1 173 ? -5.863 18.719 14.484 1 98.62 173 LYS A CA 1
ATOM 1387 C C . LYS A 1 173 ? -5.555 17.641 13.453 1 98.62 173 LYS A C 1
ATOM 1389 O O . LYS A 1 173 ? -5.648 17.875 12.25 1 98.62 173 LYS A O 1
ATOM 1394 N N . VAL A 1 174 ? -5.16 16.469 13.922 1 98.44 174 VAL A N 1
ATOM 1395 C CA . VAL A 1 174 ? -4.906 15.328 13.047 1 98.44 174 VAL A CA 1
ATOM 1396 C C . VAL A 1 174 ? -6.23 14.68 12.648 1 98.44 174 VAL A C 1
ATOM 1398 O O . VAL A 1 174 ? -7.113 14.492 13.492 1 98.44 174 VAL A O 1
ATOM 1401 N N . ALA A 1 175 ? -6.352 14.422 11.344 1 96.06 175 ALA A N 1
ATOM 1402 C CA . ALA A 1 175 ? -7.582 13.836 10.82 1 96.06 175 ALA A CA 1
ATOM 1403 C C . ALA A 1 175 ? -7.289 12.602 9.977 1 96.06 175 ALA A C 1
ATOM 1405 O O . ALA A 1 175 ? -6.137 12.18 9.859 1 96.06 175 ALA A O 1
ATOM 1406 N N . ASP A 1 176 ? -8.336 11.93 9.477 1 93.19 176 ASP A N 1
ATOM 1407 C CA . ASP A 1 176 ? -8.336 10.805 8.555 1 93.19 176 ASP A CA 1
ATOM 1408 C C . ASP A 1 176 ? -7.668 9.578 9.172 1 93.19 176 ASP A C 1
ATOM 1410 O O . ASP A 1 176 ? -6.477 9.344 8.969 1 93.19 176 ASP A O 1
ATOM 1414 N N . PHE A 1 177 ? -8.359 8.75 9.789 1 94.31 177 PHE A N 1
ATOM 1415 C CA . PHE A 1 177 ? -7.883 7.547 10.461 1 94.31 177 PHE A CA 1
ATOM 1416 C C . PHE A 1 177 ? -8.227 6.297 9.656 1 94.31 177 PHE A C 1
ATOM 1418 O O . PHE A 1 177 ? -8.383 5.211 10.219 1 94.31 177 PHE A O 1
ATOM 1425 N N . GLY A 1 178 ? -8.391 6.473 8.43 1 91.31 178 GLY A N 1
ATOM 1426 C CA . GLY A 1 178 ? -8.766 5.375 7.551 1 91.31 178 GLY A CA 1
ATOM 1427 C C . GLY A 1 178 ? -7.758 4.242 7.551 1 91.31 178 GLY A C 1
ATOM 1428 O O . GLY A 1 178 ? -8.125 3.076 7.379 1 91.31 178 GLY A O 1
ATOM 1429 N N . PHE A 1 179 ? -6.512 4.508 7.754 1 91.38 179 PHE A N 1
ATOM 1430 C CA . PHE A 1 179 ? -5.461 3.496 7.715 1 91.38 179 PHE A CA 1
ATOM 1431 C C . PHE A 1 179 ? -5.039 3.1 9.125 1 91.38 179 PHE A C 1
ATOM 1433 O O . PHE A 1 179 ? -4.176 2.238 9.305 1 91.38 179 PHE A O 1
ATOM 1440 N N . ALA A 1 180 ? -5.652 3.705 10.117 1 93.5 180 ALA A N 1
ATOM 1441 C CA . ALA A 1 180 ? -5.211 3.506 11.492 1 93.5 180 ALA A CA 1
ATOM 1442 C C . ALA A 1 180 ? -5.414 2.059 11.93 1 93.5 180 ALA A C 1
ATOM 1444 O O . ALA A 1 180 ? -6.297 1.367 11.422 1 93.5 180 ALA A O 1
ATOM 1445 N N . LYS A 1 181 ? -4.535 1.645 12.758 1 90 181 LYS A N 1
ATOM 1446 C CA . LYS A 1 181 ? -4.637 0.295 13.305 1 90 181 LYS A CA 1
ATOM 1447 C C . LYS A 1 181 ? -4.031 0.22 14.703 1 90 181 LYS A C 1
ATOM 1449 O O . LYS A 1 181 ? -3.15 1.013 15.047 1 90 181 LYS A O 1
ATOM 1454 N N . LEU A 1 182 ? -4.582 -0.734 15.461 1 86.81 182 LEU A N 1
ATOM 1455 C CA . LEU A 1 182 ? -3.934 -1.041 16.734 1 86.81 182 LEU A CA 1
ATOM 1456 C C . LEU A 1 182 ? -2.613 -1.769 16.5 1 86.81 182 LEU A C 1
ATOM 1458 O O . LEU A 1 182 ? -2.52 -2.639 15.633 1 86.81 182 LEU A O 1
ATOM 1462 N N . ALA A 1 183 ? -1.63 -1.345 17.219 1 86.38 183 ALA A N 1
ATOM 1463 C CA . ALA A 1 183 ? -0.343 -2.027 17.109 1 86.38 183 ALA A CA 1
ATOM 1464 C C . ALA A 1 183 ? -0.497 -3.527 17.344 1 86.38 183 ALA A C 1
ATOM 1466 O O . ALA A 1 183 ? -1.249 -3.949 18.234 1 86.38 183 ALA A O 1
ATOM 1467 N N . PRO A 1 184 ? 0.22 -4.301 16.484 1 81.38 184 PRO A N 1
ATOM 1468 C CA . PRO A 1 184 ? 0.134 -5.746 16.703 1 81.38 184 PRO A CA 1
ATOM 1469 C C . PRO A 1 184 ? 0.733 -6.188 18.031 1 81.38 184 PRO A C 1
ATOM 1471 O O . PRO A 1 184 ? 1.7 -5.586 18.516 1 81.38 184 PRO A O 1
ATOM 1474 N N . THR A 1 185 ? 0.107 -7.148 18.641 1 77.62 185 THR A N 1
ATOM 1475 C CA . THR A 1 185 ? 0.604 -7.695 19.906 1 77.62 185 THR A CA 1
ATOM 1476 C C . THR A 1 185 ? 1.874 -8.508 19.672 1 77.62 185 THR A C 1
ATOM 1478 O O . THR A 1 185 ? 2.781 -8.5 20.516 1 77.62 185 THR A O 1
ATOM 1481 N N . ASP A 1 186 ? 1.861 -9.094 18.484 1 78.38 186 ASP A N 1
ATOM 1482 C CA . ASP A 1 186 ? 3.006 -9.914 18.094 1 78.38 186 ASP A CA 1
ATOM 1483 C C . ASP A 1 186 ? 3.971 -9.125 17.219 1 78.38 186 ASP A C 1
ATOM 1485 O O . ASP A 1 186 ? 3.611 -8.703 16.109 1 78.38 186 ASP A O 1
ATOM 1489 N N . SER A 1 187 ? 5.199 -9.039 17.703 1 72.75 187 SER A N 1
ATOM 1490 C CA . SER A 1 187 ? 6.219 -8.273 17 1 72.75 187 SER A CA 1
ATOM 1491 C C . SER A 1 187 ? 6.59 -8.938 15.672 1 72.75 187 SER A C 1
ATOM 1493 O O . SER A 1 187 ? 7.172 -8.297 14.789 1 72.75 187 SER A O 1
ATOM 1495 N N . SER A 1 188 ? 6.195 -10.109 15.531 1 75.5 188 SER A N 1
ATOM 1496 C CA . SER A 1 188 ? 6.551 -10.844 14.32 1 75.5 188 SER A CA 1
ATOM 1497 C C . SER A 1 188 ? 5.484 -10.688 13.242 1 75.5 188 SER A C 1
ATOM 1499 O O . SER A 1 188 ? 5.676 -11.117 12.102 1 75.5 188 SER A O 1
ATOM 1501 N N . HIS A 1 189 ? 4.512 -9.969 13.555 1 81.19 189 HIS A N 1
ATOM 1502 C CA . HIS A 1 189 ? 3.426 -9.805 12.586 1 81.19 189 HIS A CA 1
ATOM 1503 C C . HIS A 1 189 ? 3.9 -9.07 11.344 1 81.19 189 HIS A C 1
ATOM 1505 O O . HIS A 1 189 ? 4.57 -8.039 11.445 1 81.19 189 HIS A O 1
ATOM 1511 N N . VAL A 1 190 ? 3.594 -9.648 10.234 1 80.88 190 VAL A N 1
ATOM 1512 C CA . VAL A 1 190 ? 3.957 -9.047 8.953 1 80.88 190 VAL A CA 1
ATOM 1513 C C . VAL A 1 190 ? 2.697 -8.609 8.211 1 80.88 190 VAL A C 1
ATOM 1515 O O . VAL A 1 190 ? 1.739 -9.375 8.094 1 80.88 190 VAL A O 1
ATOM 1518 N N . SER A 1 191 ? 2.729 -7.348 7.797 1 83.69 191 SER A N 1
ATOM 1519 C CA . SER A 1 191 ? 1.619 -6.84 7 1 83.69 191 SER A CA 1
ATOM 1520 C C . SER A 1 191 ? 1.601 -7.473 5.609 1 83.69 191 SER A C 1
ATOM 1522 O O . SER A 1 191 ? 2.645 -7.598 4.965 1 83.69 191 SER A O 1
ATOM 1524 N N . THR A 1 192 ? 0.499 -7.832 5.172 1 80.94 192 THR A N 1
ATOM 1525 C CA . THR A 1 192 ? 0.37 -8.414 3.84 1 80.94 192 THR A CA 1
ATOM 1526 C C . THR A 1 192 ? 0.421 -7.336 2.766 1 80.94 192 THR A C 1
ATOM 1528 O O . THR A 1 192 ? 1.027 -7.527 1.71 1 80.94 192 THR A O 1
ATOM 1531 N N . GLN A 1 193 ? -0.276 -6.227 3.062 1 84 193 GLN A N 1
ATOM 1532 C CA . GLN A 1 193 ? -0.279 -5.07 2.172 1 84 193 GLN A CA 1
ATOM 1533 C C . GLN A 1 193 ? 0.248 -3.828 2.883 1 84 193 GLN A C 1
ATOM 1535 O O . GLN A 1 193 ? -0.05 -3.605 4.059 1 84 193 GLN A O 1
ATOM 1540 N N . VAL A 1 194 ? 0.932 -3.057 2.137 1 85.25 194 VAL A N 1
ATOM 1541 C CA . VAL A 1 194 ? 1.5 -1.822 2.668 1 85.25 194 VAL A CA 1
ATOM 1542 C C . VAL A 1 194 ? 0.451 -0.713 2.635 1 85.25 194 VAL A C 1
ATOM 1544 O O . VAL A 1 194 ? -0.204 -0.5 1.611 1 85.25 194 VAL A O 1
ATOM 1547 N N . LYS A 1 195 ? 0.266 -0.087 3.768 1 88.75 195 LYS A N 1
ATOM 1548 C CA . LYS A 1 195 ? -0.639 1.056 3.859 1 88.75 195 LYS A CA 1
ATOM 1549 C C . LYS A 1 195 ? 0.122 2.334 4.199 1 88.75 195 LYS A C 1
ATOM 1551 O O . LYS A 1 195 ? 1.068 2.311 4.988 1 88.75 195 LYS A O 1
ATOM 1556 N N . GLY A 1 196 ? -0.296 3.396 3.641 1 90.69 196 GLY A N 1
ATOM 1557 C CA . GLY A 1 196 ? 0.335 4.695 3.82 1 90.69 196 GLY A CA 1
ATOM 1558 C C . GLY A 1 196 ? 0.478 5.473 2.527 1 90.69 196 GLY A C 1
ATOM 1559 O O . GLY A 1 196 ? 0.042 5.016 1.469 1 90.69 196 GLY A O 1
ATOM 1560 N N . THR A 1 197 ? 1.021 6.621 2.652 1 92.31 197 THR A N 1
ATOM 1561 C CA . THR A 1 197 ? 1.187 7.5 1.503 1 92.31 197 THR A CA 1
ATOM 1562 C C . THR A 1 197 ? 2.652 7.578 1.086 1 92.31 197 THR A C 1
ATOM 1564 O O . THR A 1 197 ? 3.539 7.707 1.933 1 92.31 197 THR A O 1
ATOM 1567 N N . ALA A 1 198 ? 2.855 7.578 -0.232 1 90.06 198 ALA A N 1
ATOM 1568 C CA . ALA A 1 198 ? 4.199 7.68 -0.799 1 90.06 198 ALA A CA 1
ATOM 1569 C C . ALA A 1 198 ? 4.914 8.93 -0.285 1 90.06 198 ALA A C 1
ATOM 1571 O O . ALA A 1 198 ? 4.328 10.008 -0.227 1 90.06 198 ALA A O 1
ATOM 1572 N N . GLY A 1 199 ? 6.145 8.773 0.104 1 93.19 199 GLY A N 1
ATOM 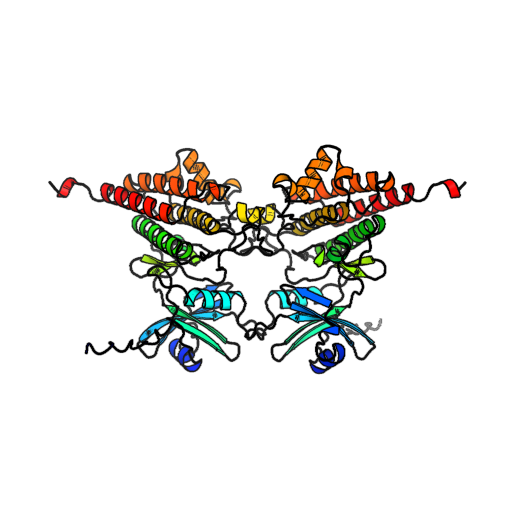1573 C CA . GLY A 1 199 ? 6.953 9.883 0.591 1 93.19 199 GLY A CA 1
ATOM 1574 C C . GLY A 1 199 ? 6.977 9.977 2.105 1 93.19 199 GLY A C 1
ATOM 1575 O O . GLY A 1 199 ? 7.875 10.602 2.676 1 93.19 199 GLY A O 1
ATOM 1576 N N . TYR A 1 200 ? 5.992 9.367 2.705 1 96.56 200 TYR A N 1
ATOM 1577 C CA . TYR A 1 200 ? 5.895 9.453 4.16 1 96.56 200 TYR A CA 1
ATOM 1578 C C . TYR A 1 200 ? 6.191 8.102 4.801 1 96.56 200 TYR A C 1
ATOM 1580 O O . TYR A 1 200 ? 6.348 8.008 6.023 1 96.56 200 TYR A O 1
ATOM 1588 N N . LEU A 1 201 ? 6.277 7.082 4.047 1 94.69 201 LEU A N 1
ATOM 1589 C CA . LEU A 1 201 ? 6.352 5.715 4.555 1 94.69 201 LEU A CA 1
ATOM 1590 C C . LEU A 1 201 ? 7.723 5.43 5.156 1 94.69 201 LEU A C 1
ATOM 1592 O O . LEU A 1 201 ? 8.742 5.82 4.59 1 94.69 201 LEU A O 1
ATOM 1596 N N . ASP A 1 202 ? 7.672 4.73 6.246 1 94.75 202 ASP A N 1
ATOM 1597 C CA . ASP A 1 202 ? 8.844 4.215 6.953 1 94.75 202 ASP A CA 1
ATOM 1598 C C . ASP A 1 202 ? 9.586 3.186 6.105 1 94.75 202 ASP A C 1
ATOM 1600 O O . ASP A 1 202 ? 9.047 2.119 5.797 1 94.75 202 ASP A O 1
ATOM 1604 N N . PRO A 1 203 ? 10.875 3.518 5.797 1 91.12 203 PRO A N 1
ATOM 1605 C CA . PRO A 1 203 ? 11.625 2.578 4.961 1 91.12 203 PRO A CA 1
ATOM 1606 C C . PRO A 1 203 ? 11.82 1.22 5.633 1 91.12 203 PRO A C 1
ATOM 1608 O O . PRO A 1 203 ? 11.883 0.194 4.953 1 91.12 203 PRO A O 1
ATOM 1611 N N . GLU A 1 204 ? 12 1.18 6.941 1 90.88 204 GLU A N 1
ATOM 1612 C CA . GLU A 1 204 ? 12.125 -0.099 7.633 1 90.88 204 GLU A CA 1
ATOM 1613 C C . GLU A 1 204 ? 10.852 -0.928 7.492 1 90.88 204 GLU A C 1
ATOM 1615 O O . GLU A 1 204 ? 10.914 -2.139 7.273 1 90.88 204 GLU A O 1
ATOM 1620 N N . TYR A 1 205 ? 9.734 -0.32 7.656 1 89.94 205 TYR A N 1
ATOM 1621 C CA . TYR A 1 205 ? 8.445 -0.97 7.438 1 89.94 205 TYR A CA 1
ATOM 1622 C C . TYR A 1 205 ? 8.352 -1.53 6.023 1 89.94 205 TYR A C 1
ATOM 1624 O O . TYR A 1 205 ? 7.879 -2.65 5.824 1 89.94 205 TYR A O 1
ATOM 1632 N N . LEU A 1 206 ? 8.859 -0.795 5.078 1 87.12 206 LEU A N 1
ATOM 1633 C CA . LEU A 1 206 ? 8.797 -1.198 3.678 1 87.12 206 LEU A CA 1
ATOM 1634 C C . LEU A 1 206 ? 9.711 -2.395 3.414 1 87.12 206 LEU A C 1
ATOM 1636 O O . LEU A 1 206 ? 9.5 -3.139 2.455 1 87.12 206 LEU A O 1
ATOM 1640 N N . ARG A 1 207 ? 10.656 -2.545 4.27 1 82.12 207 ARG A N 1
ATOM 1641 C CA . ARG A 1 207 ? 11.602 -3.637 4.082 1 82.12 207 ARG A CA 1
ATOM 1642 C C . ARG A 1 207 ? 11.172 -4.875 4.859 1 82.12 207 ARG A C 1
ATOM 1644 O O . ARG A 1 207 ? 11.328 -6 4.379 1 82.12 207 ARG A O 1
ATOM 1651 N N . THR A 1 208 ? 10.648 -4.621 5.996 1 82.56 208 THR A N 1
ATOM 1652 C CA . THR A 1 208 ? 10.383 -5.738 6.895 1 82.56 208 THR A CA 1
ATOM 1653 C C . THR A 1 208 ? 8.906 -6.117 6.867 1 82.56 208 THR A C 1
ATOM 1655 O O . THR A 1 208 ? 8.531 -7.211 7.301 1 82.56 208 THR A O 1
ATOM 1658 N N . TYR A 1 209 ? 8.125 -5.094 6.516 1 84.56 209 TYR A N 1
ATOM 1659 C CA . TYR A 1 209 ? 6.676 -5.223 6.492 1 84.56 209 TYR A CA 1
ATOM 1660 C C . TYR A 1 209 ? 6.125 -5.41 7.902 1 84.56 209 TYR A C 1
ATOM 1662 O O . TYR A 1 209 ? 5.055 -6 8.086 1 84.56 209 TYR A O 1
ATOM 1670 N N . GLN A 1 210 ? 6.93 -5.055 8.82 1 86.75 210 GLN A N 1
ATOM 1671 C CA . GLN A 1 210 ? 6.496 -5.051 10.211 1 86.75 210 GLN A CA 1
ATOM 1672 C C . GLN A 1 210 ? 6.18 -3.635 10.68 1 86.75 210 GLN A C 1
ATOM 1674 O O . GLN A 1 210 ? 7.066 -2.779 10.734 1 86.75 210 GLN A O 1
ATOM 1679 N N . LEU A 1 211 ? 4.922 -3.484 11.023 1 89.94 211 LEU A N 1
ATOM 1680 C CA . LEU A 1 211 ? 4.438 -2.172 11.438 1 89.94 211 LEU A CA 1
ATOM 1681 C C . LEU A 1 211 ? 4.625 -1.977 12.938 1 89.94 211 LEU A C 1
ATOM 1683 O O . LEU A 1 211 ? 4.402 -2.902 13.727 1 89.94 211 LEU A O 1
ATOM 1687 N N . ASN A 1 212 ? 5.02 -0.836 13.367 1 91.75 212 ASN A N 1
ATOM 1688 C CA . ASN A 1 212 ? 5.07 -0.42 14.758 1 91.75 212 ASN A CA 1
ATOM 1689 C C . ASN A 1 212 ? 4.848 1.083 14.906 1 91.75 212 ASN A C 1
ATOM 1691 O O . ASN A 1 212 ? 4.785 1.806 13.914 1 91.75 212 ASN A O 1
ATOM 1695 N N . GLU A 1 213 ? 4.766 1.57 16.141 1 94.62 213 GLU A N 1
ATOM 1696 C CA . GLU A 1 213 ? 4.418 2.965 16.391 1 94.62 213 GLU A CA 1
ATOM 1697 C C . GLU A 1 213 ? 5.488 3.908 15.859 1 94.62 213 GLU A C 1
ATOM 1699 O O . GLU A 1 213 ? 5.207 5.066 15.539 1 94.62 213 GLU A O 1
ATOM 1704 N N . LYS A 1 214 ? 6.711 3.451 15.703 1 96.94 214 LYS A N 1
ATOM 1705 C CA . LYS A 1 214 ? 7.812 4.285 15.234 1 96.94 214 LYS A CA 1
ATOM 1706 C C . LYS A 1 214 ? 7.664 4.609 13.75 1 96.94 214 LYS A C 1
ATOM 1708 O O . LYS A 1 214 ? 8.344 5.5 13.227 1 96.94 214 LYS A O 1
ATOM 1713 N N . SER A 1 215 ? 6.797 3.844 13.078 1 96.69 215 SER A N 1
ATOM 1714 C CA . SER A 1 215 ? 6.484 4.191 11.695 1 96.69 215 SER A CA 1
ATOM 1715 C C . SER A 1 215 ? 5.852 5.578 11.609 1 96.69 215 SER A C 1
ATOM 1717 O O . SER A 1 215 ? 6.152 6.344 10.688 1 96.69 215 SER A O 1
ATOM 1719 N N . ASP A 1 216 ? 5.016 5.93 12.602 1 98.38 216 ASP A N 1
ATOM 1720 C CA . ASP A 1 216 ? 4.441 7.27 12.664 1 98.38 216 ASP A CA 1
ATOM 1721 C C . ASP A 1 216 ? 5.52 8.32 12.938 1 98.38 216 ASP A C 1
ATOM 1723 O O . ASP A 1 216 ? 5.426 9.453 12.469 1 98.38 216 ASP A O 1
ATOM 1727 N N . VAL A 1 217 ? 6.504 7.898 13.695 1 98.81 217 VAL A N 1
ATOM 1728 C CA . VAL A 1 217 ? 7.598 8.805 14.031 1 98.81 217 VAL A CA 1
ATOM 1729 C C . VAL A 1 217 ? 8.352 9.195 12.758 1 98.81 217 VAL A C 1
ATOM 1731 O O . VAL A 1 217 ? 8.711 10.359 12.578 1 98.81 217 VAL A O 1
ATOM 1734 N N . TYR A 1 218 ? 8.57 8.219 11.961 1 98.69 218 TYR A N 1
ATOM 1735 C CA . TYR A 1 218 ? 9.219 8.516 10.688 1 98.69 218 TYR A CA 1
ATOM 1736 C C . TYR A 1 218 ? 8.398 9.516 9.875 1 98.69 218 TYR A C 1
ATOM 1738 O O . TYR A 1 218 ? 8.938 10.516 9.391 1 98.69 218 TYR A O 1
ATOM 1746 N N . SER A 1 219 ? 7.09 9.227 9.703 1 98.62 219 SER A N 1
ATOM 1747 C CA . SER A 1 219 ? 6.211 10.125 8.961 1 98.62 219 SER A CA 1
ATOM 1748 C C . SER A 1 219 ? 6.23 11.531 9.547 1 98.62 219 SER A C 1
ATOM 1750 O O . SER A 1 219 ? 6.176 12.516 8.812 1 98.62 219 SER A O 1
ATOM 1752 N N . PHE A 1 220 ? 6.289 11.617 10.875 1 98.94 220 PHE A N 1
ATOM 1753 C CA . PHE A 1 220 ? 6.383 12.906 11.555 1 98.94 220 PHE A CA 1
ATOM 1754 C C . PHE A 1 220 ? 7.676 13.617 11.188 1 98.94 220 PHE A C 1
ATOM 1756 O O . PHE A 1 220 ? 7.684 14.836 11 1 98.94 220 PHE A O 1
ATOM 1763 N N . GLY A 1 221 ? 8.781 12.891 11.109 1 98.94 221 GLY A N 1
ATOM 1764 C CA . GLY A 1 221 ? 10.031 13.469 10.641 1 98.94 221 GLY A CA 1
ATOM 1765 C C . GLY A 1 221 ? 9.914 14.094 9.266 1 98.94 221 GLY A C 1
ATOM 1766 O O . GLY A 1 221 ? 10.438 15.188 9.031 1 98.94 221 GLY A O 1
ATOM 1767 N N . VAL A 1 222 ? 9.234 13.375 8.383 1 98.75 222 VAL A N 1
ATOM 1768 C CA . VAL A 1 222 ? 8.992 13.906 7.047 1 98.75 222 VAL A CA 1
ATOM 1769 C C . VAL A 1 222 ? 8.188 15.203 7.145 1 98.75 222 VAL A C 1
ATOM 1771 O O . VAL A 1 222 ? 8.484 16.188 6.461 1 98.75 222 VAL A O 1
ATOM 1774 N N . LEU A 1 223 ? 7.207 15.219 7.992 1 98.88 223 LEU A N 1
ATOM 1775 C CA . LEU A 1 223 ? 6.367 16.391 8.203 1 98.88 223 LEU A CA 1
ATOM 1776 C C . LEU A 1 223 ? 7.199 17.578 8.695 1 98.88 223 LEU A C 1
ATOM 1778 O O . LEU A 1 223 ? 6.988 18.703 8.258 1 98.88 223 LEU A O 1
ATOM 1782 N N . LEU A 1 224 ? 8.117 17.312 9.617 1 98.94 224 LEU A N 1
ATOM 1783 C CA . LEU A 1 224 ? 9.008 18.359 10.102 1 98.94 224 LEU A CA 1
ATOM 1784 C C . LEU A 1 224 ? 9.766 19 8.945 1 98.94 224 LEU A C 1
ATOM 1786 O O . LEU A 1 224 ? 9.883 20.234 8.875 1 98.94 224 LEU A O 1
ATOM 1790 N N . VAL A 1 225 ? 10.242 18.188 8.086 1 98.88 225 VAL A N 1
ATOM 1791 C CA . VAL A 1 225 ? 10.992 18.656 6.926 1 98.88 225 VAL A CA 1
ATOM 1792 C C . VAL A 1 225 ? 10.086 19.516 6.039 1 98.88 225 VAL A C 1
ATOM 1794 O O . VAL A 1 225 ? 10.492 20.562 5.555 1 98.88 225 VAL A O 1
ATOM 1797 N N . GLU A 1 226 ? 8.875 19.062 5.859 1 98.81 226 GLU A N 1
ATOM 1798 C CA . GLU A 1 226 ? 7.914 19.844 5.082 1 98.81 226 GLU A CA 1
ATOM 1799 C C . GLU A 1 226 ? 7.672 21.219 5.707 1 98.81 226 GLU A C 1
ATOM 1801 O O . GLU A 1 226 ? 7.57 22.219 4.996 1 98.81 226 GLU A O 1
ATOM 1806 N N . LEU A 1 227 ? 7.547 21.234 6.98 1 98.81 227 LEU A N 1
ATOM 1807 C CA . LEU A 1 227 ? 7.258 22.469 7.695 1 98.81 227 LEU A CA 1
ATOM 1808 C C . LEU A 1 227 ? 8.391 23.484 7.516 1 98.81 227 LEU A C 1
ATOM 1810 O O . LEU A 1 227 ? 8.148 24.688 7.449 1 98.81 227 LEU A O 1
ATOM 1814 N N . VAL A 1 228 ? 9.602 23 7.426 1 98.81 228 VAL A N 1
ATOM 1815 C CA . VAL A 1 228 ? 10.758 23.891 7.277 1 98.81 228 VAL A CA 1
ATOM 1816 C C . VAL A 1 228 ? 10.898 24.312 5.82 1 98.81 228 VAL A C 1
ATOM 1818 O O . VAL A 1 228 ? 11.102 25.484 5.523 1 98.81 228 VAL A O 1
ATOM 1821 N N . THR A 1 229 ? 10.703 23.344 4.867 1 98.69 229 THR A N 1
ATOM 1822 C CA . THR A 1 229 ? 11.109 23.562 3.48 1 98.69 229 THR A CA 1
ATOM 1823 C C . THR A 1 229 ? 9.93 24.062 2.648 1 98.69 229 THR A C 1
ATOM 1825 O O . THR A 1 229 ? 10.117 24.672 1.59 1 98.69 229 THR A O 1
ATOM 1828 N N . GLY A 1 230 ? 8.719 23.703 3.076 1 98.31 230 GLY A N 1
ATOM 1829 C CA . GLY A 1 230 ? 7.539 23.984 2.271 1 98.31 230 GLY A CA 1
ATOM 1830 C C . GLY A 1 230 ? 7.367 23.031 1.106 1 98.31 230 GLY A C 1
ATOM 1831 O O . GLY A 1 230 ? 6.371 23.094 0.384 1 98.31 230 GLY A O 1
ATOM 1832 N N . ARG A 1 231 ? 8.312 22.109 0.919 1 97.62 231 ARG A N 1
ATOM 1833 C CA . ARG A 1 231 ? 8.297 21.172 -0.203 1 97.62 231 ARG A CA 1
ATOM 1834 C C . ARG A 1 231 ? 7.465 19.938 0.124 1 97.62 231 ARG A C 1
ATOM 1836 O O . ARG A 1 231 ? 7.293 19.594 1.294 1 97.62 231 ARG A O 1
ATOM 1843 N N . ARG A 1 232 ? 6.91 19.344 -0.912 1 96 232 ARG A N 1
ATOM 1844 C CA . ARG A 1 232 ? 6.289 18.047 -0.751 1 96 232 ARG A CA 1
ATOM 1845 C C . ARG A 1 232 ? 7.344 16.953 -0.536 1 96 232 ARG A C 1
ATOM 1847 O O . ARG A 1 232 ? 8.516 17.156 -0.86 1 96 232 ARG A O 1
ATOM 1854 N N . PRO A 1 233 ? 6.941 15.875 0.017 1 95.69 233 PRO A N 1
ATOM 1855 C CA . PRO A 1 233 ? 7.922 14.82 0.299 1 95.69 233 PRO A CA 1
ATOM 1856 C C . PRO A 1 233 ? 8.602 14.297 -0.962 1 95.69 233 PRO A C 1
ATOM 1858 O O . PRO A 1 233 ? 9.773 13.914 -0.921 1 95.69 233 PRO A O 1
ATOM 1861 N N . ILE A 1 234 ? 7.848 14.25 -2.01 1 92.56 234 ILE A N 1
ATOM 1862 C CA . ILE A 1 234 ? 8.383 13.836 -3.299 1 92.56 234 ILE A CA 1
ATOM 1863 C C . ILE A 1 234 ? 8.156 14.938 -4.336 1 92.56 234 ILE A C 1
ATOM 1865 O O . ILE A 1 234 ? 7.023 15.398 -4.516 1 92.56 234 ILE A O 1
ATOM 1869 N N . GLU A 1 235 ? 9.219 15.305 -4.945 1 92.38 235 GLU A N 1
ATOM 1870 C CA . GLU A 1 235 ? 9.195 16.312 -5.996 1 92.38 235 GLU A CA 1
ATOM 1871 C C . GLU A 1 235 ? 9.641 15.734 -7.336 1 92.38 235 GLU A C 1
ATOM 1873 O O . GLU A 1 235 ? 10.812 15.82 -7.703 1 92.38 235 GLU A O 1
ATOM 1878 N N . PRO A 1 236 ? 8.672 15.227 -8.117 1 82.88 236 PRO A N 1
ATOM 1879 C CA . PRO A 1 236 ? 9.031 14.469 -9.312 1 82.88 236 PRO A CA 1
ATOM 1880 C C . PRO A 1 236 ? 9.711 15.328 -10.375 1 82.88 236 PRO A C 1
ATOM 1882 O O . PRO A 1 236 ? 10.469 14.82 -11.203 1 82.88 236 PRO A O 1
ATOM 1885 N N . LYS A 1 237 ? 9.5 16.547 -10.391 1 86.31 237 LYS A N 1
ATOM 1886 C CA . LYS A 1 237 ? 10.016 17.438 -11.43 1 86.31 237 LYS A CA 1
ATOM 1887 C C . LYS A 1 237 ? 11.422 17.922 -11.078 1 86.31 237 LYS A C 1
ATOM 1889 O O . LYS A 1 237 ? 12.086 18.562 -11.906 1 86.31 237 LYS A O 1
ATOM 1894 N N . ARG A 1 238 ? 11.797 17.656 -9.883 1 87.94 238 ARG A N 1
ATOM 1895 C CA . ARG A 1 238 ? 13.133 18.078 -9.461 1 87.94 238 ARG A CA 1
ATOM 1896 C C . ARG A 1 238 ? 14.18 17.047 -9.852 1 87.94 238 ARG A C 1
ATOM 1898 O O . ARG A 1 238 ? 13.844 15.93 -10.258 1 87.94 238 ARG A O 1
ATOM 1905 N N . SER A 1 239 ? 15.453 17.516 -9.836 1 86.88 239 SER A N 1
ATOM 1906 C CA . SER A 1 239 ? 16.547 16.594 -10.133 1 86.88 239 SER A CA 1
ATOM 1907 C C . SER A 1 239 ? 16.5 15.375 -9.211 1 86.88 239 SER A C 1
ATOM 1909 O O . SER A 1 239 ? 15.906 15.43 -8.133 1 86.88 239 SER A O 1
ATOM 1911 N N . ILE A 1 240 ? 17.047 14.328 -9.578 1 80.44 240 ILE A N 1
ATOM 1912 C CA . ILE A 1 240 ? 17.016 13.047 -8.891 1 80.44 240 ILE A CA 1
ATOM 1913 C C . ILE A 1 240 ? 17.5 13.211 -7.457 1 80.44 240 ILE A C 1
ATOM 1915 O O . ILE A 1 240 ? 16.922 12.656 -6.523 1 80.44 240 ILE A O 1
ATOM 1919 N N . ILE A 1 241 ? 18.5 14.008 -7.277 1 84.12 241 ILE A N 1
ATOM 1920 C CA . ILE A 1 241 ? 19.125 14.156 -5.965 1 84.12 241 ILE A CA 1
ATOM 1921 C C . ILE A 1 241 ? 18.203 14.977 -5.059 1 84.12 241 ILE A C 1
ATOM 1923 O O . ILE A 1 241 ? 18.359 14.953 -3.832 1 84.12 241 ILE A O 1
ATOM 1927 N N . GLU A 1 242 ? 17.266 15.719 -5.617 1 91.12 242 GLU A N 1
ATOM 1928 C CA . GLU A 1 242 ? 16.391 16.594 -4.844 1 91.12 242 GLU A CA 1
ATOM 1929 C C . GLU A 1 242 ? 14.969 16.062 -4.82 1 91.12 242 GLU A C 1
ATOM 1931 O O . GLU A 1 242 ? 14.07 16.688 -4.242 1 91.12 242 GLU A O 1
ATOM 1936 N N . ARG A 1 243 ? 14.766 14.945 -5.426 1 89.31 243 ARG A N 1
ATOM 1937 C CA . ARG A 1 243 ? 13.414 14.438 -5.637 1 89.31 243 ARG A CA 1
ATOM 1938 C C . ARG A 1 243 ? 12.758 14.047 -4.316 1 89.31 243 ARG A C 1
ATOM 1940 O O . ARG A 1 243 ? 11.578 14.32 -4.094 1 89.31 243 ARG A O 1
ATOM 1947 N N . VAL A 1 244 ? 13.57 13.383 -3.512 1 92.19 244 VAL A N 1
ATOM 1948 C CA . VAL A 1 244 ? 13.094 13.031 -2.18 1 92.19 244 VAL A CA 1
ATOM 1949 C C . VAL A 1 244 ? 13.477 14.133 -1.188 1 92.19 244 VAL A C 1
ATOM 1951 O O . VAL A 1 244 ? 14.633 14.242 -0.788 1 92.19 244 VAL A O 1
ATOM 1954 N N . THR A 1 245 ? 12.555 14.883 -0.728 1 96.75 245 THR A N 1
ATOM 1955 C CA . THR A 1 245 ? 12.773 16.125 0.007 1 96.75 245 THR A CA 1
ATOM 1956 C C . THR A 1 245 ? 13.5 15.859 1.323 1 96.75 245 THR A C 1
ATOM 1958 O O . THR A 1 245 ? 14.445 16.562 1.675 1 96.75 245 THR A O 1
ATOM 1961 N N . ALA A 1 246 ? 13.047 14.844 2.025 1 96.94 246 ALA A N 1
ATOM 1962 C CA . ALA A 1 246 ? 13.648 14.547 3.324 1 96.94 246 ALA A CA 1
ATOM 1963 C C . ALA A 1 246 ? 15.133 14.211 3.178 1 96.94 246 ALA A C 1
ATOM 1965 O O . ALA A 1 246 ? 15.961 14.695 3.955 1 96.94 246 ALA A O 1
ATOM 1966 N N . LYS A 1 247 ? 15.453 13.438 2.17 1 94.94 247 LYS A N 1
ATOM 1967 C CA . LYS A 1 247 ? 16.859 13.086 1.924 1 94.94 247 LYS A CA 1
ATOM 1968 C C . LYS A 1 247 ? 17.672 14.32 1.568 1 94.94 247 LYS A C 1
ATOM 1970 O O . LYS A 1 247 ? 18.75 14.531 2.123 1 94.94 247 LYS A O 1
ATOM 1975 N N . TRP A 1 248 ? 17.172 15.062 0.658 1 96.94 248 TRP A N 1
ATOM 1976 C CA . TRP A 1 248 ? 17.828 16.297 0.234 1 96.94 248 TRP A CA 1
ATOM 1977 C C . TRP A 1 248 ? 18.062 17.234 1.419 1 96.94 248 TRP A C 1
ATOM 1979 O O . TRP A 1 248 ? 19.156 17.75 1.607 1 96.94 248 TRP A O 1
ATOM 1989 N N . ALA A 1 249 ? 17.062 17.453 2.221 1 98.38 249 ALA A N 1
ATOM 1990 C CA . ALA A 1 249 ? 17.125 18.375 3.352 1 98.38 249 ALA A CA 1
ATOM 1991 C C . ALA A 1 249 ? 18.141 17.891 4.391 1 98.38 249 ALA A C 1
ATOM 1993 O O . ALA A 1 249 ? 18.906 18.688 4.93 1 98.38 249 ALA A O 1
ATOM 1994 N N . MET A 1 250 ? 18.156 16.594 4.66 1 98.06 250 MET A N 1
ATOM 1995 C CA . MET A 1 250 ? 19.078 16.047 5.641 1 98.06 250 MET A CA 1
ATOM 1996 C C . MET A 1 250 ? 20.516 16.156 5.148 1 98.06 250 MET A C 1
ATOM 1998 O O . MET A 1 250 ? 21.438 16.406 5.938 1 98.06 250 MET A O 1
ATOM 2002 N N . GLU A 1 251 ? 20.672 15.945 3.859 1 97.62 251 GLU A N 1
ATOM 2003 C CA . GLU A 1 251 ? 22 16.125 3.287 1 97.62 251 GLU A CA 1
ATOM 2004 C C . GLU A 1 251 ? 22.484 17.562 3.453 1 97.62 251 GLU A C 1
ATOM 2006 O O . GLU A 1 251 ? 23.625 17.797 3.859 1 97.62 251 GLU A O 1
ATOM 2011 N N . LYS A 1 252 ? 21.672 18.516 3.156 1 98.06 252 LYS A N 1
ATOM 2012 C CA . LYS A 1 252 ? 22 19.922 3.336 1 98.06 252 LYS A CA 1
ATOM 2013 C C . LYS A 1 252 ? 22.312 20.234 4.797 1 98.06 252 LYS A C 1
ATOM 2015 O O . LYS A 1 252 ? 23.25 20.984 5.098 1 98.06 252 LYS A O 1
ATOM 2020 N N . PHE A 1 253 ? 21.562 19.672 5.668 1 98.31 253 PHE A N 1
ATOM 2021 C CA . PHE A 1 253 ? 21.75 19.875 7.098 1 98.31 253 PHE A CA 1
ATOM 2022 C C . PHE A 1 253 ? 23.109 19.344 7.539 1 98.31 253 PHE A C 1
ATOM 2024 O O . PHE A 1 253 ? 23.859 20.047 8.227 1 98.31 253 PHE A O 1
ATOM 2031 N N . VAL A 1 254 ? 23.438 18.141 7.125 1 97.56 254 VAL A N 1
ATOM 2032 C CA . VAL A 1 254 ? 24.688 17.5 7.512 1 97.56 254 VAL A CA 1
ATOM 2033 C C . VAL A 1 254 ? 25.859 18.297 6.953 1 97.56 254 VAL A C 1
ATOM 2035 O O . VAL A 1 254 ? 26.922 18.375 7.582 1 97.56 254 VAL A O 1
ATOM 2038 N N . GLU A 1 255 ? 25.656 18.969 5.855 1 97.38 255 GLU A N 1
ATOM 2039 C CA . GLU A 1 255 ? 26.672 19.797 5.227 1 97.38 255 GLU A CA 1
ATOM 2040 C C . GLU A 1 255 ? 26.781 21.156 5.922 1 97.38 255 GLU A C 1
ATOM 2042 O O . GLU A 1 255 ? 27.656 21.969 5.586 1 97.38 255 GLU A O 1
ATOM 2047 N N . GLY A 1 256 ? 25.922 21.469 6.852 1 97.12 256 GLY A N 1
ATOM 2048 C CA . GLY A 1 256 ? 25.938 22.734 7.559 1 97.12 256 GLY A CA 1
ATOM 2049 C C . GLY A 1 256 ? 25.172 23.828 6.84 1 97.12 256 GLY A C 1
ATOM 2050 O O . GLY A 1 256 ? 25.375 25.016 7.105 1 97.12 256 GLY A O 1
ATOM 2051 N N . ASN A 1 257 ? 24.297 23.406 5.918 1 97.62 257 ASN A N 1
ATOM 2052 C CA . ASN A 1 257 ? 23.578 24.359 5.086 1 97.62 257 ASN A CA 1
ATOM 2053 C C . ASN A 1 257 ? 22.078 24.25 5.281 1 97.62 257 ASN A C 1
ATOM 2055 O O . ASN A 1 257 ? 21.312 24.359 4.32 1 97.62 257 ASN A O 1
ATOM 2059 N N . ALA A 1 258 ? 21.641 23.984 6.504 1 97.94 258 ALA A N 1
ATOM 2060 C CA . ALA A 1 258 ? 20.234 23.75 6.797 1 97.94 258 ALA A CA 1
ATOM 2061 C C . ALA A 1 258 ? 19.375 24.922 6.344 1 97.94 258 ALA A C 1
ATOM 2063 O O . ALA A 1 258 ? 18.297 24.734 5.766 1 97.94 258 ALA A O 1
ATOM 2064 N N . ILE A 1 259 ? 19.844 26.125 6.578 1 97.69 259 ILE A N 1
ATOM 2065 C CA . ILE A 1 259 ? 19.047 27.328 6.352 1 97.69 259 ILE A CA 1
ATOM 2066 C C . ILE A 1 259 ? 18.766 27.5 4.859 1 97.69 259 ILE A C 1
ATOM 2068 O O . ILE A 1 259 ? 17.797 28.141 4.469 1 97.69 259 ILE A O 1
ATOM 2072 N N . GLN A 1 260 ? 19.578 26.875 3.969 1 97.5 260 GLN A N 1
ATOM 2073 C CA . GLN A 1 260 ? 19.391 26.953 2.523 1 97.5 260 GLN A CA 1
ATOM 2074 C C . GLN A 1 260 ? 18.141 26.188 2.086 1 97.5 260 GLN A C 1
ATOM 2076 O O . GLN A 1 260 ? 17.672 26.359 0.959 1 97.5 260 GLN A O 1
ATOM 2081 N N . THR A 1 261 ? 17.609 25.359 2.971 1 98.25 261 THR A N 1
ATOM 2082 C CA . THR A 1 261 ? 16.438 24.562 2.637 1 98.25 261 THR A CA 1
ATOM 2083 C C . THR A 1 261 ? 15.156 25.297 3.016 1 98.25 261 THR A C 1
ATOM 2085 O O . THR A 1 261 ? 14.055 24.859 2.67 1 98.25 261 THR A O 1
ATOM 2088 N N . LEU A 1 262 ? 15.312 26.422 3.738 1 98.69 262 LEU A N 1
ATOM 2089 C CA . LEU A 1 262 ? 14.156 27.141 4.254 1 98.69 262 LEU A CA 1
ATOM 2090 C C . LEU A 1 262 ? 13.219 27.547 3.121 1 98.69 262 LEU A C 1
ATOM 2092 O O . LEU A 1 262 ? 13.664 27.984 2.057 1 98.69 262 LEU A O 1
ATOM 2096 N N . ASP A 1 263 ? 11.93 27.297 3.354 1 98.38 263 ASP A N 1
ATOM 2097 C CA . ASP A 1 263 ? 10.898 27.781 2.445 1 98.38 263 ASP A CA 1
ATOM 2098 C C . ASP A 1 263 ? 11.227 29.203 1.954 1 98.38 263 ASP A C 1
ATOM 2100 O O . ASP A 1 263 ? 11.453 30.109 2.758 1 98.38 263 ASP A O 1
ATOM 2104 N N . SER A 1 264 ? 11.203 29.406 0.698 1 96.81 264 SER A N 1
ATOM 2105 C CA . SER A 1 264 ? 11.617 30.672 0.091 1 96.81 264 SER A CA 1
ATOM 2106 C C . SER A 1 264 ? 10.648 31.797 0.441 1 96.81 264 SER A C 1
ATOM 2108 O O . SER A 1 264 ? 10.992 32.969 0.325 1 96.81 264 SER A O 1
ATOM 2110 N N . ASN A 1 265 ? 9.469 31.469 0.853 1 96.75 265 ASN A N 1
ATOM 2111 C CA . ASN A 1 265 ? 8.492 32.469 1.245 1 96.75 265 ASN A CA 1
ATOM 2112 C C . ASN A 1 265 ? 8.797 33.062 2.623 1 96.75 265 ASN A C 1
ATOM 2114 O O . ASN A 1 265 ? 8.211 34.062 3.027 1 96.75 265 ASN A O 1
ATOM 2118 N N . LEU A 1 266 ? 9.719 32.406 3.32 1 97.31 266 LEU A N 1
ATOM 2119 C CA . LEU A 1 266 ? 10.086 32.844 4.664 1 97.31 266 LEU A CA 1
ATOM 2120 C C . LEU A 1 266 ? 11.414 33.594 4.652 1 97.31 266 LEU A C 1
ATOM 2122 O O . LEU A 1 266 ? 12.289 33.281 3.838 1 97.31 266 LEU A O 1
ATOM 2126 N N . GLU A 1 267 ? 11.57 34.531 5.562 1 95.69 267 GLU A N 1
ATOM 2127 C CA . GLU A 1 267 ? 12.812 35.281 5.715 1 95.69 267 GLU A CA 1
ATOM 2128 C C . GLU A 1 267 ? 13.633 34.75 6.887 1 95.69 267 GLU A C 1
ATOM 2130 O O . GLU A 1 267 ? 13.148 34.688 8.016 1 95.69 267 GLU A O 1
ATOM 2135 N N . ALA A 1 268 ? 14.789 34.469 6.547 1 96 268 ALA A N 1
ATOM 2136 C CA . ALA A 1 268 ? 15.68 33.938 7.578 1 96 268 ALA A CA 1
ATOM 2137 C C . ALA A 1 268 ? 16.078 35.031 8.57 1 96 268 ALA A C 1
ATOM 2139 O O . ALA A 1 268 ? 16.219 36.188 8.188 1 96 268 ALA A O 1
ATOM 2140 N N . ASN A 1 269 ? 16.172 34.719 9.781 1 95.44 269 ASN A N 1
ATOM 2141 C CA . ASN A 1 269 ? 16.766 35.5 10.867 1 95.44 269 ASN A CA 1
ATOM 2142 C C . ASN A 1 269 ? 17.422 34.594 11.914 1 95.44 269 ASN A C 1
ATOM 2144 O O . ASN A 1 269 ? 17.484 33.375 11.734 1 95.44 269 ASN A O 1
ATOM 2148 N N . ASN A 1 270 ? 17.969 35.156 12.891 1 95.31 270 ASN A N 1
ATOM 2149 C CA . ASN A 1 270 ? 18.719 34.344 13.852 1 95.31 270 ASN A CA 1
ATOM 2150 C C . ASN A 1 270 ? 17.844 33.344 14.562 1 95.31 270 ASN A C 1
ATOM 2152 O O . ASN A 1 270 ? 18.25 32.188 14.781 1 95.31 270 ASN A O 1
ATOM 2156 N N . ALA A 1 271 ? 16.641 33.781 14.922 1 96.75 271 ALA A N 1
ATOM 2157 C CA . ALA A 1 271 ? 15.711 32.875 15.617 1 96.75 271 ALA A CA 1
ATOM 2158 C C . ALA A 1 271 ? 15.312 31.703 14.734 1 96.75 271 ALA A C 1
ATOM 2160 O O . ALA A 1 271 ? 15.328 30.547 15.18 1 96.75 271 ALA A O 1
ATOM 2161 N N . ILE A 1 272 ? 15.047 31.984 13.5 1 97.75 272 ILE A N 1
ATOM 2162 C CA . ILE A 1 272 ? 14.625 30.953 12.555 1 97.75 272 ILE A CA 1
ATOM 2163 C C . ILE A 1 272 ? 15.797 30.031 12.242 1 97.75 272 ILE A C 1
ATOM 2165 O O . ILE A 1 272 ? 15.633 28.812 12.172 1 97.75 272 ILE A O 1
ATOM 2169 N N . ASN A 1 273 ? 16.984 30.609 12.062 1 97.62 273 ASN A N 1
ATOM 2170 C CA . ASN A 1 273 ? 18.172 29.797 11.805 1 97.62 273 ASN A CA 1
ATOM 2171 C C . ASN A 1 273 ? 18.391 28.75 12.891 1 97.62 273 ASN A C 1
ATOM 2173 O O . ASN A 1 273 ? 18.625 27.578 12.594 1 97.62 273 ASN A O 1
ATOM 2177 N N . LEU A 1 274 ? 18.297 29.203 14.109 1 97.19 274 LEU A N 1
ATOM 2178 C CA . LEU A 1 274 ? 18.5 28.297 15.234 1 97.19 274 LEU A CA 1
ATOM 2179 C C . LEU A 1 274 ? 17.406 27.25 15.281 1 97.19 274 LEU A C 1
ATOM 2181 O O . LEU A 1 274 ? 17.672 26.062 15.492 1 97.19 274 LEU A O 1
ATOM 2185 N N . ALA A 1 275 ? 16.172 27.688 15.141 1 98.44 275 ALA A N 1
ATOM 2186 C CA . ALA A 1 275 ? 15.031 26.781 15.18 1 98.44 275 ALA A CA 1
ATOM 2187 C C . ALA A 1 275 ? 15.133 25.719 14.078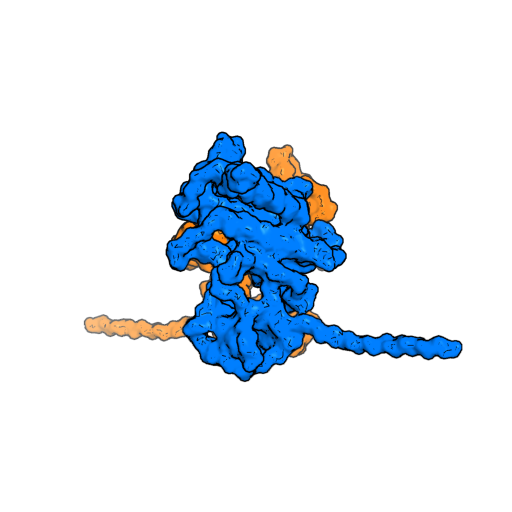 1 98.44 275 ALA A C 1
ATOM 2189 O O . ALA A 1 275 ? 14.859 24.547 14.312 1 98.44 275 ALA A O 1
ATOM 2190 N N . VAL A 1 276 ? 15.531 26.141 12.891 1 98.75 276 VAL A N 1
ATOM 2191 C CA . VAL A 1 276 ? 15.672 25.234 11.75 1 98.75 276 VAL A CA 1
ATOM 2192 C C . VAL A 1 276 ? 16.75 24.188 12.055 1 98.75 276 VAL A C 1
ATOM 2194 O O . VAL A 1 276 ? 16.547 23 11.82 1 98.75 276 VAL A O 1
ATOM 2197 N N . GLU A 1 277 ? 17.828 24.594 12.609 1 98.62 277 GLU A N 1
ATOM 2198 C CA . GLU A 1 277 ? 18.906 23.688 12.977 1 98.62 277 GLU A CA 1
ATOM 2199 C C . GLU A 1 277 ? 18.422 22.625 13.961 1 98.62 277 GLU A C 1
ATOM 2201 O O . GLU A 1 277 ? 18.672 21.438 13.781 1 98.62 277 GLU A O 1
ATOM 2206 N N . LYS A 1 278 ? 17.734 23.078 14.945 1 98.69 278 LYS A N 1
ATOM 2207 C CA . LYS A 1 278 ? 17.266 22.172 16 1 98.69 278 LYS A CA 1
ATOM 2208 C C . LYS A 1 278 ? 16.156 21.266 15.5 1 98.69 278 LYS A C 1
ATOM 2210 O O . LYS A 1 278 ? 16.078 20.094 15.867 1 98.69 278 LYS A O 1
ATOM 2215 N N . MET A 1 279 ? 15.242 21.797 14.719 1 98.81 279 MET A N 1
ATOM 2216 C CA . MET A 1 279 ? 14.172 20.984 14.133 1 98.81 279 MET A CA 1
ATOM 2217 C C . MET A 1 279 ? 14.742 19.906 13.227 1 98.81 279 MET A C 1
ATOM 2219 O O . MET A 1 279 ? 14.25 18.781 13.219 1 98.81 279 MET A O 1
ATOM 2223 N N . PHE A 1 280 ? 15.773 20.219 12.461 1 98.88 280 PHE A N 1
ATOM 2224 C CA . PHE A 1 280 ? 16.391 19.234 11.578 1 98.88 280 PHE A CA 1
ATOM 2225 C C . PHE A 1 280 ? 17.156 18.188 12.375 1 98.88 280 PHE A C 1
ATOM 2227 O O . PHE A 1 280 ? 17.219 17.031 11.984 1 98.88 280 PHE A O 1
ATOM 2234 N N . GLU A 1 281 ? 17.734 18.625 13.484 1 98.75 281 GLU A N 1
ATOM 2235 C CA . GLU A 1 281 ? 18.312 17.625 14.375 1 98.75 281 GLU A CA 1
ATOM 2236 C C . GLU A 1 281 ? 17.281 16.594 14.82 1 98.75 281 GLU A C 1
ATOM 2238 O O . GLU A 1 281 ? 17.547 15.391 14.805 1 98.75 281 GLU A O 1
ATOM 2243 N N . LEU A 1 282 ? 16.172 17.109 15.203 1 98.88 282 LEU A N 1
ATOM 2244 C CA . LEU A 1 282 ? 15.078 16.234 15.594 1 98.88 282 LEU A CA 1
ATOM 2245 C C . LEU A 1 282 ? 14.602 15.398 14.406 1 98.88 282 LEU A C 1
ATOM 2247 O O . LEU A 1 282 ? 14.383 14.195 14.531 1 98.88 282 LEU A O 1
ATOM 2251 N N . ALA A 1 283 ? 14.414 16 13.25 1 98.94 283 ALA A N 1
ATOM 2252 C CA . ALA A 1 283 ? 13.969 15.297 12.047 1 98.94 283 ALA A CA 1
ATOM 2253 C C . ALA A 1 283 ? 14.93 14.164 11.695 1 98.94 283 ALA A C 1
ATOM 2255 O O . ALA A 1 283 ? 14.5 13.07 11.328 1 98.94 283 ALA A O 1
ATOM 2256 N N . LEU A 1 284 ? 16.203 14.43 11.805 1 98.75 284 LEU A N 1
ATOM 2257 C CA . LEU A 1 284 ? 17.219 13.422 11.516 1 98.75 284 LEU A CA 1
ATOM 2258 C C . LEU A 1 284 ? 17.047 12.203 12.414 1 98.75 284 LEU A C 1
ATOM 2260 O O . LEU A 1 284 ? 17.219 11.07 11.953 1 98.75 284 LEU A O 1
ATOM 2264 N N . GLN A 1 285 ? 16.734 12.469 13.664 1 98.75 285 GLN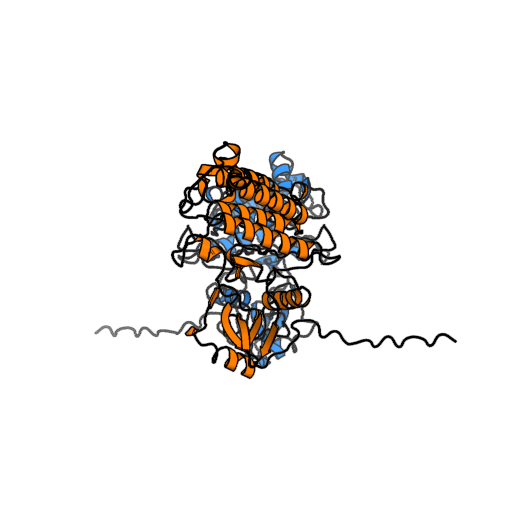 A N 1
ATOM 2265 C CA . GLN A 1 285 ? 16.484 11.367 14.586 1 98.75 285 GLN A CA 1
ATOM 2266 C C . GLN A 1 285 ? 15.234 10.594 14.195 1 98.75 285 GLN A C 1
ATOM 2268 O O . GLN A 1 285 ? 15.227 9.359 14.188 1 98.75 285 GLN A O 1
ATOM 2273 N N . CYS A 1 286 ? 14.188 11.281 13.852 1 98.88 286 CYS A N 1
ATOM 2274 C CA . CYS A 1 286 ? 12.922 10.664 13.484 1 98.88 286 CYS A CA 1
ATOM 2275 C C . CYS A 1 286 ? 13.062 9.844 12.203 1 98.88 286 CYS A C 1
ATOM 2277 O O . CYS A 1 286 ? 12.398 8.82 12.039 1 98.88 286 CYS A O 1
ATOM 2279 N N . LEU A 1 287 ? 13.961 10.266 11.336 1 98.44 287 LEU A N 1
ATOM 2280 C CA . LEU A 1 287 ? 14.117 9.68 10.016 1 98.44 287 LEU A CA 1
ATOM 2281 C C . LEU A 1 287 ? 15.188 8.594 10.023 1 98.44 287 LEU A C 1
ATOM 2283 O O . LEU A 1 287 ? 15.641 8.156 8.969 1 98.44 287 LEU A O 1
ATOM 2287 N N . ALA A 1 288 ? 15.602 8.234 11.234 1 98.19 288 ALA A N 1
ATOM 2288 C CA . ALA A 1 288 ? 16.609 7.176 11.328 1 98.19 288 ALA A CA 1
ATOM 2289 C C . ALA A 1 288 ? 16.172 5.934 10.562 1 98.19 288 ALA A C 1
ATOM 2291 O O . ALA A 1 288 ? 14.984 5.602 10.523 1 98.19 288 ALA A O 1
ATOM 2292 N N . PRO A 1 289 ? 17.094 5.156 10.008 1 93.62 289 PRO A N 1
ATOM 2293 C CA . PRO A 1 289 ? 16.766 4 9.164 1 93.62 289 PRO A CA 1
ATOM 2294 C C . PRO A 1 289 ? 16.094 2.871 9.938 1 93.62 289 PRO A C 1
ATOM 2296 O O . PRO A 1 289 ? 15.344 2.082 9.352 1 93.62 289 PRO A O 1
ATOM 2299 N N . THR A 1 290 ? 16.328 2.777 11.211 1 94.69 290 THR A N 1
ATOM 2300 C CA . THR A 1 290 ? 15.734 1.714 12.016 1 94.69 290 THR A CA 1
ATOM 2301 C C . THR A 1 290 ? 14.906 2.295 13.156 1 94.69 290 THR A C 1
ATOM 2303 O O . THR A 1 290 ? 15.25 3.344 13.711 1 94.69 290 THR A O 1
ATOM 2306 N N . LYS A 1 291 ? 13.938 1.568 13.531 1 94.75 291 LYS A N 1
ATOM 2307 C CA . LYS A 1 291 ? 13 2.014 14.555 1 94.75 291 LYS A CA 1
ATOM 2308 C C . LYS A 1 291 ? 13.703 2.213 15.898 1 94.75 291 LYS A C 1
ATOM 2310 O O . LYS A 1 291 ? 13.328 3.092 16.672 1 94.75 291 LYS A O 1
ATOM 2315 N N . ARG A 1 292 ? 14.695 1.435 16.156 1 95.56 292 ARG A N 1
ATOM 2316 C CA . ARG A 1 292 ? 15.391 1.471 17.438 1 95.56 292 ARG A CA 1
ATOM 2317 C C . ARG A 1 292 ? 16.078 2.816 17.656 1 95.56 292 ARG A C 1
ATOM 2319 O O . ARG A 1 292 ? 16.266 3.248 18.797 1 95.56 292 ARG A O 1
ATOM 2326 N N . ASN A 1 293 ? 16.406 3.496 16.625 1 97.62 293 ASN A N 1
ATOM 2327 C CA . ASN A 1 293 ? 17.141 4.754 16.703 1 97.62 293 ASN A CA 1
ATOM 2328 C C . ASN A 1 293 ? 16.203 5.957 16.625 1 97.62 293 ASN A C 1
ATOM 2330 O O . ASN A 1 293 ? 16.656 7.102 16.641 1 97.62 293 ASN A O 1
ATOM 2334 N N . ARG A 1 294 ? 14.945 5.734 16.547 1 98.69 294 ARG A N 1
ATOM 2335 C CA . ARG A 1 294 ? 13.977 6.824 16.5 1 98.69 294 ARG A CA 1
ATOM 2336 C C . ARG A 1 294 ? 13.43 7.152 17.875 1 98.69 294 ARG A C 1
ATOM 2338 O O . ARG A 1 294 ? 13.219 6.254 18.703 1 98.69 294 ARG A O 1
ATOM 2345 N N . PRO A 1 295 ? 13.234 8.406 18.188 1 98.69 295 PRO A N 1
ATOM 2346 C CA . PRO A 1 295 ? 12.695 8.789 19.484 1 98.69 295 PRO A CA 1
ATOM 2347 C C . PRO A 1 295 ? 11.219 8.445 19.641 1 98.69 295 PRO A C 1
ATOM 2349 O O . PRO A 1 295 ? 10.555 8.094 18.672 1 98.69 295 PRO A O 1
ATOM 2352 N N . SER A 1 296 ? 10.758 8.453 20.875 1 98.12 296 SER A N 1
ATOM 2353 C CA . SER A 1 296 ? 9.312 8.414 21.094 1 98.12 296 SER A CA 1
ATOM 2354 C C . SER A 1 296 ? 8.664 9.75 20.734 1 98.12 296 SER A C 1
ATOM 2356 O O . SER A 1 296 ? 9.336 10.781 20.719 1 98.12 296 SER A O 1
ATOM 2358 N N . MET A 1 297 ? 7.43 9.703 20.469 1 98.5 297 MET A N 1
ATOM 2359 C CA . MET A 1 297 ? 6.742 10.953 20.141 1 98.5 297 MET A CA 1
ATOM 2360 C C . MET A 1 297 ? 6.695 11.883 21.344 1 98.5 297 MET A C 1
ATOM 2362 O O . MET A 1 297 ? 6.746 13.102 21.188 1 98.5 297 MET A O 1
ATOM 2366 N N . ARG A 1 298 ? 6.656 11.328 22.516 1 97.75 298 ARG A N 1
ATOM 2367 C CA . ARG A 1 298 ? 6.742 12.141 23.734 1 97.75 298 ARG A CA 1
ATOM 2368 C C . ARG A 1 298 ? 8.031 12.961 23.75 1 97.75 298 ARG A C 1
ATOM 2370 O O . ARG A 1 298 ? 8.008 14.156 24.031 1 97.75 298 ARG A O 1
ATOM 2377 N N . ARG A 1 299 ? 9.086 12.281 23.453 1 98.69 299 ARG A N 1
ATOM 2378 C CA . ARG A 1 299 ? 10.375 12.953 23.391 1 98.69 299 ARG A CA 1
ATOM 2379 C C . ARG A 1 299 ? 10.383 14.023 22.297 1 98.69 299 ARG A C 1
ATOM 2381 O O . ARG A 1 299 ? 10.945 15.102 22.5 1 98.69 299 ARG A O 1
ATOM 2388 N N . CYS A 1 300 ? 9.805 13.727 21.188 1 98.88 300 CYS A N 1
ATOM 2389 C CA . CYS A 1 300 ? 9.703 14.711 20.109 1 98.88 300 CYS A CA 1
ATOM 2390 C C . CYS A 1 300 ? 8.984 15.969 20.578 1 98.88 300 CYS A C 1
ATOM 2392 O O . CYS A 1 300 ? 9.445 17.078 20.312 1 98.88 300 CYS A O 1
ATOM 2394 N N . ALA A 1 301 ? 7.859 15.781 21.281 1 98.62 301 ALA A N 1
ATOM 2395 C CA . ALA A 1 301 ? 7.09 16.906 21.797 1 98.62 301 ALA A CA 1
ATOM 2396 C C . ALA A 1 301 ? 7.922 17.75 22.75 1 98.62 301 ALA A C 1
ATOM 2398 O O . ALA A 1 301 ? 7.914 18.984 22.672 1 98.62 301 ALA A O 1
ATOM 2399 N N . GLU A 1 302 ? 8.648 17.109 23.562 1 98.62 302 GLU A N 1
ATOM 2400 C CA . GLU A 1 302 ? 9.492 17.797 24.531 1 98.62 302 GLU A CA 1
ATOM 2401 C C . GLU A 1 302 ? 10.562 18.641 23.828 1 98.62 302 GLU A C 1
ATOM 2403 O O . GLU A 1 302 ? 10.805 19.781 24.219 1 98.62 302 GLU A O 1
ATOM 2408 N N . ILE A 1 303 ? 11.172 18.047 22.891 1 98.81 303 ILE A N 1
ATOM 2409 C CA . ILE A 1 303 ? 12.219 18.734 22.156 1 98.81 303 ILE A CA 1
ATOM 2410 C C . ILE A 1 303 ? 11.633 19.953 21.438 1 98.81 303 ILE A C 1
ATOM 2412 O O . ILE A 1 303 ? 12.219 21.031 21.469 1 98.81 303 ILE A O 1
ATOM 2416 N N . LEU A 1 304 ? 10.508 19.797 20.891 1 98.88 304 LEU A N 1
ATOM 2417 C CA . LEU A 1 304 ? 9.875 20.891 20.156 1 98.88 304 LEU A CA 1
ATOM 2418 C C . LEU A 1 304 ? 9.492 22.016 21.109 1 98.88 304 LEU A C 1
ATOM 2420 O O . LEU A 1 304 ? 9.57 23.188 20.75 1 98.88 304 LEU A O 1
ATOM 2424 N N . TRP A 1 305 ? 9.055 21.656 22.297 1 98.31 305 TRP A N 1
ATOM 2425 C CA . TRP A 1 305 ? 8.766 22.672 23.312 1 98.31 305 TRP A CA 1
ATOM 2426 C C . TRP A 1 305 ? 10.008 23.5 23.609 1 98.31 305 TRP A C 1
ATOM 2428 O O . TRP A 1 305 ? 9.922 24.719 23.766 1 98.31 305 TRP A O 1
ATOM 2438 N N . SER A 1 306 ? 11.102 22.828 23.719 1 98.5 306 SER A N 1
ATOM 2439 C CA . SER A 1 306 ? 12.359 23.516 23.984 1 98.5 306 SER A CA 1
ATOM 2440 C C . SER A 1 306 ? 12.734 24.438 22.828 1 98.5 306 SER A C 1
ATOM 2442 O O . SER A 1 306 ? 13.234 25.547 23.047 1 98.5 306 SER A O 1
ATOM 2444 N N . ILE A 1 307 ? 12.555 23.969 21.656 1 98.56 307 ILE A N 1
ATOM 2445 C CA . ILE A 1 307 ? 12.844 24.766 20.484 1 98.56 307 ILE A CA 1
ATOM 2446 C C . ILE A 1 307 ? 11.977 26.031 20.484 1 98.56 307 ILE A C 1
ATOM 2448 O O . ILE A 1 307 ? 12.461 27.125 20.188 1 98.56 307 ILE A O 1
ATOM 2452 N N . ARG A 1 308 ? 10.703 25.828 20.797 1 97.81 308 ARG A N 1
ATOM 2453 C CA . ARG A 1 308 ? 9.781 26.953 20.859 1 97.81 308 ARG A CA 1
ATOM 2454 C C . ARG A 1 308 ? 10.227 27.984 21.891 1 97.81 308 ARG A C 1
ATOM 2456 O O . ARG A 1 308 ? 10.148 29.188 21.656 1 97.81 308 ARG A O 1
ATOM 2463 N N . LYS A 1 309 ? 10.633 27.484 23.031 1 97 309 LYS A N 1
ATOM 2464 C CA . LYS A 1 309 ? 11.109 28.375 24.078 1 97 309 LYS A CA 1
ATOM 2465 C C . LYS A 1 309 ? 12.305 29.203 23.609 1 97 309 LYS A C 1
ATOM 2467 O O . LYS A 1 309 ? 12.328 30.422 23.766 1 97 309 LYS A O 1
ATOM 2472 N N . ASP A 1 310 ? 13.281 28.547 23.031 1 96.44 310 ASP A N 1
ATOM 2473 C CA . ASP A 1 310 ? 14.469 29.234 22.516 1 96.44 310 ASP A CA 1
ATOM 2474 C C . ASP A 1 310 ? 14.094 30.234 21.438 1 96.44 310 ASP A C 1
ATOM 2476 O O . ASP A 1 310 ? 14.625 31.359 21.406 1 96.44 310 ASP A O 1
ATOM 2480 N N . TYR A 1 311 ? 13.219 29.828 20.594 1 96.38 311 TYR A N 1
ATOM 2481 C CA . TYR A 1 311 ? 12.773 30.672 19.5 1 96.38 311 TYR A CA 1
ATOM 2482 C C . TYR A 1 311 ? 12.133 31.953 20.016 1 96.38 311 TYR A C 1
ATOM 2484 O O . TYR A 1 311 ? 12.445 33.062 19.547 1 96.38 311 TYR A O 1
ATOM 2492 N N . ARG A 1 312 ? 11.273 31.859 20.953 1 94.31 312 ARG A N 1
ATOM 2493 C CA . ARG A 1 312 ? 10.562 33 21.531 1 94.31 312 ARG A CA 1
ATOM 2494 C C . ARG A 1 312 ? 11.531 33.938 22.234 1 94.31 312 ARG A C 1
ATOM 2496 O O . ARG A 1 312 ? 11.344 35.156 22.203 1 94.31 312 ARG A O 1
ATOM 2503 N N . GLU A 1 313 ? 12.523 33.406 22.859 1 92.31 313 GLU A N 1
ATOM 2504 C CA . GLU A 1 313 ? 13.508 34.188 23.562 1 92.31 313 GLU A CA 1
ATOM 2505 C C . GLU A 1 313 ? 14.336 35.031 22.609 1 92.31 313 GLU A C 1
ATOM 2507 O O . GLU A 1 313 ? 14.773 36.156 22.953 1 92.31 313 GLU A O 1
ATOM 2512 N N . LEU A 1 314 ? 14.508 34.562 21.438 1 90 314 LEU A N 1
ATOM 2513 C CA . LEU A 1 314 ? 15.328 35.25 20.453 1 90 314 LEU A CA 1
ATOM 2514 C C . LEU A 1 314 ? 14.5 36.281 19.688 1 90 314 LEU A C 1
ATOM 2516 O O . LEU A 1 314 ? 15.031 37.312 19.219 1 90 314 LEU A O 1
ATOM 2520 N N . VAL A 1 315 ? 13.25 36.031 19.453 1 85.12 315 VAL A N 1
ATOM 2521 C CA . VAL A 1 315 ? 12.391 36.969 18.703 1 85.12 315 VAL A CA 1
ATOM 2522 C C . VAL A 1 315 ? 12.039 38.156 19.578 1 85.12 315 VAL A C 1
ATOM 2524 O O . VAL A 1 315 ? 11.953 39.281 19.094 1 85.12 315 VAL A O 1
ATOM 2527 N N . VAL A 1 316 ? 11.578 38.062 20.922 1 67.44 316 VAL A N 1
ATOM 2528 C CA . VAL A 1 316 ? 11.242 39.156 21.812 1 67.44 316 VAL A CA 1
ATOM 2529 C C . VAL A 1 316 ? 12.516 39.75 22.422 1 67.44 316 VAL A C 1
ATOM 2531 O O . VAL A 1 316 ? 13.227 39.062 23.156 1 67.44 316 VAL A O 1
ATOM 2534 N N . PRO A 1 317 ? 13.141 40.812 21.844 1 54.88 317 PRO A N 1
ATOM 2535 C CA . PRO A 1 317 ? 14.328 41.406 22.453 1 54.88 317 PRO A CA 1
ATOM 2536 C C . PRO A 1 317 ? 14.133 41.719 23.938 1 54.88 317 PRO A C 1
ATOM 2538 O O . PRO A 1 317 ? 13.016 42 24.375 1 54.88 317 PRO A O 1
ATOM 2541 N N . THR A 1 318 ? 14.961 41.031 24.859 1 45.78 318 THR A N 1
ATOM 2542 C CA . THR A 1 318 ? 15.078 41.344 26.281 1 45.78 318 THR A CA 1
ATOM 2543 C C . THR A 1 318 ? 15.023 42.875 26.516 1 45.78 318 THR A C 1
ATOM 2545 O O . THR A 1 318 ? 15.203 43.344 27.641 1 45.78 318 THR A O 1
ATOM 2548 N N . SER A 1 319 ? 15.047 43.688 25.594 1 43.94 319 SER A N 1
ATOM 2549 C CA . SER A 1 319 ? 15.172 45.062 26.062 1 43.94 319 SER A CA 1
ATOM 2550 C C . SER A 1 319 ? 14.008 45.469 26.969 1 43.94 319 SER A C 1
ATOM 2552 O O . SER A 1 319 ? 13.984 46.562 27.516 1 43.94 319 SER A O 1
ATOM 2554 N N . ALA A 1 320 ? 12.781 45.031 26.781 1 44.69 320 ALA A N 1
ATOM 2555 C CA . ALA A 1 320 ? 11.742 45.781 27.484 1 44.69 320 ALA A CA 1
ATOM 2556 C C .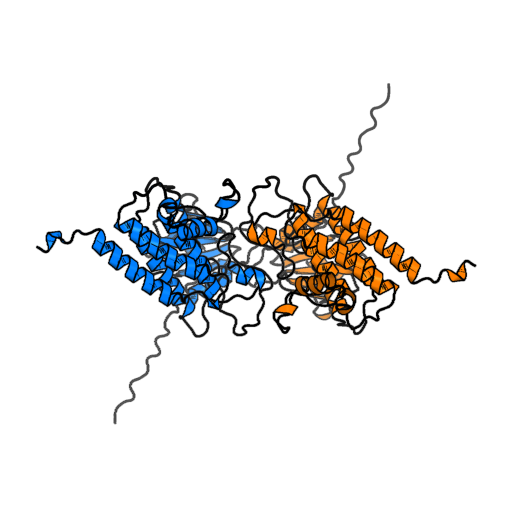 ALA A 1 320 ? 11.805 45.531 28.984 1 44.69 320 ALA A C 1
ATOM 2558 O O . ALA A 1 320 ? 10.969 46.062 29.734 1 44.69 320 ALA A O 1
ATOM 2559 N N . MET A 1 321 ? 12.469 44.438 29.391 1 36.5 321 MET A N 1
ATOM 2560 C CA . MET A 1 321 ? 12.414 44.312 30.844 1 36.5 321 MET A CA 1
ATOM 2561 C C . MET A 1 321 ? 13.359 45.312 31.5 1 36.5 321 MET A C 1
ATOM 2563 O O . MET A 1 321 ? 13.422 45.406 32.719 1 36.5 321 MET A O 1
ATOM 2567 N N . HIS A 1 322 ? 14.344 45.875 30.766 1 31.22 322 HIS A N 1
ATOM 2568 C CA . HIS A 1 322 ? 14.945 46.938 31.578 1 31.22 322 HIS A CA 1
ATOM 2569 C C . HIS A 1 322 ? 14.211 48.25 31.422 1 31.22 322 HIS A C 1
ATOM 2571 O O . HIS A 1 322 ? 13.75 48.594 30.312 1 31.22 322 HIS A O 1
ATOM 2577 N N . MET B 1 1 ? -17.672 -3.414 -62.938 1 26.03 1 MET B N 1
ATOM 2578 C CA . MET B 1 1 ? -18.812 -3.123 -62.094 1 26.03 1 MET B CA 1
ATOM 2579 C C . MET B 1 1 ? -18.734 -3.91 -60.781 1 26.03 1 MET B C 1
ATOM 2581 O O . MET B 1 1 ? -19.234 -5.031 -60.688 1 26.03 1 MET B O 1
ATOM 2585 N N . TYR B 1 2 ? -17.547 -4.094 -60.156 1 31.59 2 TYR B N 1
ATOM 2586 C CA . TYR B 1 2 ? -17.109 -4.965 -59.062 1 31.59 2 TYR B CA 1
ATOM 2587 C C . TYR B 1 2 ? -17.891 -4.664 -57.781 1 31.59 2 TYR B C 1
ATOM 2589 O O . TYR B 1 2 ? -17.984 -3.512 -57.375 1 31.59 2 TYR B O 1
ATOM 2597 N N . SER B 1 3 ? -18.969 -5.438 -57.531 1 32.19 3 SER B N 1
ATOM 2598 C CA . SER B 1 3 ? -19.953 -5.27 -56.469 1 32.19 3 SER B CA 1
ATOM 2599 C C . SER B 1 3 ? -19.281 -5.18 -55.125 1 32.19 3 SER B C 1
ATOM 2601 O O . SER B 1 3 ? -18.391 -5.965 -54.812 1 32.19 3 SER B O 1
ATOM 2603 N N . PRO B 1 4 ? -19.359 -3.986 -54.375 1 31.42 4 PRO B N 1
ATOM 2604 C CA . PRO B 1 4 ? -18.719 -3.689 -53.094 1 31.42 4 PRO B CA 1
ATOM 2605 C C . PRO B 1 4 ? -19.094 -4.691 -52 1 31.42 4 PRO B C 1
ATOM 2607 O O . PRO B 1 4 ? -20.266 -5.039 -51.844 1 31.42 4 PRO B O 1
ATOM 2610 N N . MET B 1 5 ? -18.266 -5.73 -51.719 1 29.75 5 MET B N 1
ATOM 2611 C CA . MET B 1 5 ? -18.453 -6.781 -50.719 1 29.75 5 MET B CA 1
ATOM 2612 C C . MET B 1 5 ? -18.938 -6.195 -49.375 1 29.75 5 MET B C 1
ATOM 2614 O O . MET B 1 5 ? -18.344 -5.234 -48.875 1 29.75 5 MET B O 1
ATOM 2618 N N . HIS B 1 6 ? -20.172 -6.246 -49 1 29.36 6 HIS B N 1
ATOM 2619 C CA . HIS B 1 6 ? -20.922 -5.871 -47.781 1 29.36 6 HIS B CA 1
ATOM 2620 C C . HIS B 1 6 ? -20.188 -6.309 -46.531 1 29.36 6 HIS B C 1
ATOM 2622 O O . HIS B 1 6 ? -19.875 -7.492 -46.344 1 29.36 6 HIS B O 1
ATOM 2628 N N . ARG B 1 7 ? -19.328 -5.457 -45.844 1 31.11 7 ARG B N 1
ATOM 2629 C CA . ARG B 1 7 ? -18.641 -5.586 -44.594 1 31.11 7 ARG B CA 1
ATOM 2630 C C . ARG B 1 7 ? -19.609 -6.035 -43.469 1 31.11 7 ARG B C 1
ATOM 2632 O O . ARG B 1 7 ? -20.422 -5.25 -43 1 31.11 7 ARG B O 1
ATOM 2639 N N . ASN B 1 8 ? -20.219 -7.27 -43.469 1 28.5 8 ASN B N 1
ATOM 2640 C CA . ASN B 1 8 ? -21.062 -7.801 -42.406 1 28.5 8 ASN B CA 1
ATOM 2641 C C . ASN B 1 8 ? -20.422 -7.609 -41.031 1 28.5 8 ASN B C 1
ATOM 2643 O O . ASN B 1 8 ? -19.344 -8.156 -40.781 1 28.5 8 ASN B O 1
ATOM 2647 N N . SER B 1 9 ? -20.359 -6.504 -40.281 1 30.91 9 SER B N 1
ATOM 2648 C CA . SER B 1 9 ? -19.984 -6.051 -38.969 1 30.91 9 SER B CA 1
ATOM 2649 C C . SER B 1 9 ? -20.469 -7.027 -37.906 1 30.91 9 SER B C 1
ATOM 2651 O O . SER B 1 9 ? -21.625 -6.984 -37.5 1 30.91 9 SER B O 1
ATOM 2653 N N . LEU B 1 10 ? -20.266 -8.336 -37.875 1 31.77 10 LEU B N 1
ATOM 2654 C CA . LEU B 1 10 ? -20.562 -9.266 -36.812 1 31.77 10 LEU B CA 1
ATOM 2655 C C . LEU B 1 10 ? -20.094 -8.688 -35.469 1 31.77 10 LEU B C 1
ATOM 2657 O O . LEU B 1 10 ? -18.938 -8.32 -35.312 1 31.77 10 LEU B O 1
ATOM 2661 N N . GLU B 1 11 ? -20.859 -8.023 -34.625 1 33.56 11 GLU B N 1
ATOM 2662 C CA . GLU B 1 11 ? -20.719 -7.566 -33.25 1 33.56 11 GLU B CA 1
ATOM 2663 C C . GLU B 1 11 ? -19.953 -8.578 -32.406 1 33.56 11 GLU B C 1
ATOM 2665 O O . GLU B 1 11 ? -20.422 -9.703 -32.219 1 33.56 11 GLU B O 1
ATOM 2670 N N . ARG B 1 12 ? -18.766 -8.75 -32.5 1 34.28 12 ARG B N 1
ATOM 2671 C CA . ARG B 1 12 ? -17.891 -9.586 -31.688 1 34.28 12 ARG B CA 1
ATOM 2672 C C . ARG B 1 12 ? -18.312 -9.562 -30.219 1 34.28 12 ARG B C 1
ATOM 2674 O O . ARG B 1 12 ? -18.359 -8.5 -29.594 1 34.28 12 ARG B O 1
ATOM 2681 N N . GLU B 1 13 ? -19.203 -10.422 -29.688 1 39.94 13 GLU B N 1
ATOM 2682 C CA . GLU B 1 13 ? -19.5 -10.594 -28.281 1 39.94 13 GLU B CA 1
ATOM 2683 C C . GLU B 1 13 ? -18.219 -10.586 -27.438 1 39.94 13 GLU B C 1
ATOM 2685 O O . GLU B 1 13 ? -17.25 -11.297 -27.75 1 39.94 13 GLU B O 1
ATOM 2690 N N . MET B 1 14 ? -17.75 -9.555 -26.922 1 46.72 14 MET B N 1
ATOM 2691 C CA . MET B 1 14 ? -16.578 -9.438 -26.047 1 46.72 14 MET B CA 1
ATOM 2692 C C . MET B 1 14 ? -16.5 -10.625 -25.094 1 46.72 14 MET B C 1
ATOM 2694 O O . MET B 1 14 ? -17.516 -11.031 -24.516 1 46.72 14 MET B O 1
ATOM 2698 N N . PRO B 1 15 ? -15.594 -11.391 -25.062 1 48.81 15 PRO B N 1
ATOM 2699 C CA . PRO B 1 15 ? -15.422 -12.516 -24.141 1 48.81 15 PRO B CA 1
ATOM 2700 C C . PRO B 1 15 ? -15.727 -12.141 -22.688 1 48.81 15 PRO B C 1
ATOM 2702 O O . PRO B 1 15 ? -15.281 -11.094 -22.219 1 48.81 15 PRO B O 1
ATOM 2705 N N . GLY B 1 16 ? -16.609 -12.938 -21.953 1 57.41 16 GLY B N 1
ATOM 2706 C CA . GLY B 1 16 ? -16.844 -12.867 -20.516 1 57.41 16 GLY B CA 1
ATOM 2707 C C . GLY B 1 16 ? -17.828 -11.773 -20.125 1 57.41 16 GLY B C 1
ATOM 2708 O O . GLY B 1 16 ? -17.766 -11.25 -19.016 1 57.41 16 GLY B O 1
ATOM 2709 N N . SER B 1 17 ? -18.375 -11.242 -21.078 1 60.97 17 SER B N 1
ATOM 2710 C CA . SER B 1 17 ? -19.281 -10.133 -20.781 1 60.97 17 SER B CA 1
ATOM 2711 C C . SER B 1 17 ? -20.641 -10.641 -20.328 1 60.97 17 SER B C 1
ATOM 2713 O O . SER B 1 17 ? -21.594 -9.875 -20.25 1 60.97 17 SER B O 1
ATOM 2715 N N . THR B 1 18 ? -20.656 -11.906 -19.953 1 68.38 18 THR B N 1
ATOM 2716 C CA . THR B 1 18 ? -21.969 -12.398 -19.594 1 68.38 18 THR B CA 1
ATOM 2717 C C . THR B 1 18 ? -22.375 -11.891 -18.203 1 68.38 18 THR B C 1
ATOM 2719 O O . THR B 1 18 ? -21.609 -12.008 -17.25 1 68.38 18 THR B O 1
ATOM 2722 N N . LYS B 1 19 ? -23.438 -11.211 -18.141 1 73.75 19 LYS B N 1
ATOM 2723 C CA . LYS B 1 19 ? -24.031 -10.867 -16.859 1 73.75 19 LYS B CA 1
ATOM 2724 C C . LYS B 1 19 ? -24.875 -12.023 -16.312 1 73.75 19 LYS B C 1
ATOM 2726 O O . LYS B 1 19 ? -25.812 -12.469 -16.953 1 73.75 19 LYS B O 1
ATOM 2731 N N . PHE B 1 20 ? -24.391 -12.578 -15.312 1 84.44 20 PHE B N 1
ATOM 2732 C CA . PHE B 1 20 ? -25.078 -13.695 -14.68 1 84.44 20 PHE B CA 1
ATOM 2733 C C . PHE B 1 20 ? -26.156 -13.195 -13.727 1 84.44 20 PHE B C 1
ATOM 2735 O O . PHE B 1 20 ? -26.047 -12.094 -13.172 1 84.44 20 PHE B O 1
ATOM 2742 N N . SER B 1 21 ? -27.203 -13.953 -13.586 1 87.12 21 SER B N 1
ATOM 2743 C CA . SER B 1 21 ? -28.156 -13.68 -12.523 1 87.12 21 SER B CA 1
ATOM 2744 C C . SER B 1 21 ? -27.75 -14.352 -11.211 1 87.12 21 SER B C 1
ATOM 2746 O O . SER B 1 21 ? -26.984 -15.32 -11.227 1 87.12 21 SER B O 1
ATOM 2748 N N . LEU B 1 22 ? -28.188 -13.805 -10.188 1 90.44 22 LEU B N 1
ATOM 2749 C CA . LEU B 1 22 ? -27.891 -14.383 -8.883 1 90.44 22 LEU B CA 1
ATOM 2750 C C . LEU B 1 22 ? -28.391 -15.82 -8.797 1 90.44 22 LEU B C 1
ATOM 2752 O O . LEU B 1 22 ? -27.703 -16.688 -8.242 1 90.44 22 LEU B O 1
ATOM 2756 N N . ALA B 1 23 ? -29.547 -16.062 -9.383 1 91.06 23 ALA B N 1
ATOM 2757 C CA . ALA B 1 23 ? -30.141 -17.406 -9.367 1 91.06 23 ALA B CA 1
ATOM 2758 C C . ALA B 1 23 ? -29.234 -18.406 -10.07 1 91.06 23 ALA B C 1
ATOM 2760 O O . ALA B 1 23 ? -29.078 -19.547 -9.609 1 91.06 23 ALA B O 1
ATOM 2761 N N . GLN B 1 24 ? -28.719 -18.047 -11.141 1 92.19 24 GLN B N 1
ATOM 2762 C CA . GLN B 1 24 ? -27.812 -18.906 -11.891 1 92.19 24 GLN B CA 1
ATOM 2763 C C . GLN B 1 24 ? -26.578 -19.266 -11.055 1 92.19 24 GLN B C 1
ATOM 2765 O O . GLN B 1 24 ? -26.172 -20.422 -11.031 1 92.19 24 GLN B O 1
ATOM 2770 N N . ILE B 1 25 ? -26.047 -18.297 -10.336 1 94.19 25 ILE B N 1
ATOM 2771 C CA . ILE B 1 25 ? -24.828 -18.5 -9.578 1 94.19 25 ILE B CA 1
ATOM 2772 C C . ILE B 1 25 ? -25.125 -19.297 -8.305 1 94.19 25 ILE B C 1
ATOM 2774 O O . ILE B 1 25 ? -24.344 -20.141 -7.887 1 94.19 25 ILE B O 1
ATOM 2778 N N . GLN B 1 26 ? -26.266 -18.953 -7.695 1 94.69 26 GLN B N 1
ATOM 2779 C CA . GLN B 1 26 ? -26.688 -19.703 -6.527 1 94.69 26 GLN B CA 1
ATOM 2780 C C . GLN B 1 26 ? -26.875 -21.188 -6.871 1 94.69 26 GLN B C 1
ATOM 2782 O O . GLN B 1 26 ? -26.469 -22.062 -6.109 1 94.69 26 GLN B O 1
ATOM 2787 N N . LYS B 1 27 ? -27.469 -21.438 -7.988 1 95.25 27 LYS B N 1
ATOM 2788 C CA . LYS B 1 27 ? -27.625 -22.812 -8.445 1 95.25 27 LYS B CA 1
ATOM 2789 C C . LYS B 1 27 ? -26.266 -23.469 -8.727 1 95.25 27 LYS B C 1
ATOM 2791 O O . LYS B 1 27 ? -26.016 -24.594 -8.305 1 95.25 27 LYS B O 1
ATOM 2796 N N . ALA B 1 28 ? -25.438 -22.75 -9.398 1 95.62 28 ALA B N 1
ATOM 2797 C CA . ALA B 1 28 ? -24.125 -23.266 -9.789 1 95.62 28 ALA B CA 1
ATOM 2798 C C . ALA B 1 28 ? -23.297 -23.625 -8.57 1 95.62 28 ALA B C 1
ATOM 2800 O O . ALA B 1 28 ? -22.516 -24.578 -8.602 1 95.62 28 ALA B O 1
ATOM 2801 N N . THR B 1 29 ? -23.406 -22.859 -7.461 1 96.44 29 THR B N 1
ATOM 2802 C CA . THR B 1 29 ? -22.578 -23.016 -6.277 1 96.44 29 THR B CA 1
ATOM 2803 C C . THR B 1 29 ? -23.344 -23.688 -5.148 1 96.44 29 THR B C 1
ATOM 2805 O O . THR B 1 29 ? -22.875 -23.734 -4.008 1 96.44 29 THR B O 1
ATOM 2808 N N . LYS B 1 30 ? -24.625 -24.156 -5.426 1 96 30 LYS B N 1
ATOM 2809 C CA . LYS B 1 30 ? -25.5 -24.688 -4.391 1 96 30 LYS B CA 1
ATOM 2810 C C . LYS B 1 30 ? -25.625 -23.703 -3.227 1 96 30 LYS B C 1
ATOM 2812 O O . LYS B 1 30 ? -25.391 -24.078 -2.072 1 96 30 LYS B O 1
ATOM 2817 N N . ASN B 1 31 ? -25.969 -22.5 -3.613 1 95.25 31 ASN B N 1
ATOM 2818 C CA . ASN B 1 31 ? -26.156 -21.391 -2.672 1 95.25 31 ASN B CA 1
ATOM 2819 C C . ASN B 1 31 ? -24.906 -21.156 -1.832 1 95.25 31 ASN B C 1
ATOM 2821 O O . ASN B 1 31 ? -24.984 -21.094 -0.603 1 95.25 31 ASN B O 1
ATOM 2825 N N . PHE B 1 32 ? -23.781 -21.125 -2.543 1 94.31 32 PHE B N 1
ATOM 2826 C CA . PHE B 1 32 ? -22.5 -20.859 -1.903 1 94.31 32 PHE B CA 1
ATOM 2827 C C . PHE B 1 32 ? -22.25 -21.828 -0.756 1 94.31 32 PHE B C 1
ATOM 2829 O O . PHE B 1 32 ? -21.906 -21.406 0.352 1 94.31 32 PHE B O 1
ATOM 2836 N N . SER B 1 33 ? -22.406 -23.031 -1.018 1 94.88 33 SER B N 1
ATOM 2837 C CA . SER B 1 33 ? -22.203 -24.094 -0.035 1 94.88 33 SER B CA 1
ATOM 2838 C C . SER B 1 33 ? -20.766 -24.109 0.479 1 94.88 33 SER B C 1
ATOM 2840 O O . SER B 1 33 ? -19.828 -24.016 -0.307 1 94.88 33 SER B O 1
ATOM 2842 N N . PRO B 1 34 ? -20.578 -24.234 1.764 1 93.12 34 PRO B N 1
ATOM 2843 C CA . PRO B 1 34 ? -19.219 -24.312 2.324 1 93.12 34 PRO B CA 1
ATOM 2844 C C . PRO B 1 34 ? -18.422 -25.5 1.76 1 93.12 34 PRO B C 1
ATOM 2846 O O . PRO B 1 34 ? -17.203 -25.438 1.694 1 93.12 34 PRO B O 1
ATOM 2849 N N . ASN B 1 35 ? -19.094 -26.516 1.312 1 94.56 35 ASN B N 1
ATOM 2850 C CA . ASN B 1 35 ? -18.438 -27.688 0.748 1 94.56 35 ASN B CA 1
ATOM 2851 C C . ASN B 1 35 ? -17.781 -27.375 -0.592 1 94.56 35 ASN B C 1
ATOM 2853 O O . ASN B 1 35 ? -16.922 -28.125 -1.057 1 94.56 35 ASN B O 1
ATOM 2857 N N . LEU B 1 36 ? -18.156 -26.297 -1.169 1 96.19 36 LEU B N 1
ATOM 2858 C CA . LEU B 1 36 ? -17.625 -25.922 -2.477 1 96.19 36 LEU B CA 1
ATOM 2859 C C . LEU B 1 36 ? -16.641 -24.766 -2.357 1 96.19 36 LEU B C 1
ATOM 2861 O O . LEU B 1 36 ? -16.203 -24.219 -3.367 1 96.19 36 LEU B O 1
ATOM 2865 N N . LYS B 1 37 ? -16.359 -24.422 -1.116 1 95.31 37 LYS B N 1
ATOM 2866 C CA . LYS B 1 37 ? -15.367 -23.375 -0.879 1 95.31 37 LYS B CA 1
ATOM 2867 C C . LYS B 1 37 ? -13.961 -23.859 -1.251 1 95.31 37 LYS B C 1
ATOM 2869 O O . LYS B 1 37 ? -13.516 -24.906 -0.782 1 95.31 37 LYS B O 1
ATOM 2874 N N . ILE B 1 38 ? -13.258 -23.125 -2.088 1 93.5 38 ILE B N 1
ATOM 2875 C CA . ILE B 1 38 ? -11.953 -23.594 -2.545 1 93.5 38 ILE B CA 1
ATOM 2876 C C . ILE B 1 38 ? -10.867 -22.609 -2.109 1 93.5 38 ILE B C 1
ATOM 2878 O O . ILE B 1 38 ? -9.68 -22.891 -2.264 1 93.5 38 ILE B O 1
ATOM 2882 N N . GLY B 1 39 ? -11.25 -21.453 -1.664 1 88.81 39 GLY B N 1
ATOM 2883 C CA . GLY B 1 39 ? -10.266 -20.5 -1.195 1 88.81 39 GLY B CA 1
ATOM 2884 C C . GLY B 1 39 ? -10.875 -19.328 -0.448 1 88.81 39 GLY B C 1
ATOM 2885 O O . GLY B 1 39 ? -12.062 -19.031 -0.611 1 88.81 39 GLY B O 1
ATOM 2886 N N . GLN B 1 40 ? -10.039 -18.75 0.397 1 85.12 40 GLN B N 1
ATOM 2887 C CA . GLN B 1 40 ? -10.43 -17.562 1.135 1 85.12 40 GLN B CA 1
ATOM 2888 C C . GLN B 1 40 ? -9.234 -16.656 1.395 1 85.12 40 GLN B C 1
ATOM 2890 O O . GLN B 1 40 ? -8.141 -17.125 1.722 1 85.12 40 GLN B O 1
ATOM 2895 N N . GLY B 1 41 ? -9.383 -15.414 1.096 1 75.81 41 GLY B N 1
ATOM 2896 C CA . GLY B 1 41 ? -8.336 -14.438 1.367 1 75.81 41 GLY B CA 1
ATOM 2897 C C . GLY B 1 41 ? -8.875 -13.039 1.604 1 75.81 41 GLY B C 1
ATOM 2898 O O . GLY B 1 41 ? -10.055 -12.867 1.912 1 75.81 41 GLY B O 1
ATOM 2899 N N . GLY B 1 42 ? -7.965 -12.07 1.611 1 69.56 42 GLY B N 1
ATOM 2900 C CA . GLY B 1 42 ? -8.336 -10.688 1.866 1 69.56 42 GLY B CA 1
ATOM 2901 C C . GLY B 1 42 ? -9.359 -10.156 0.88 1 69.56 42 GLY B C 1
ATOM 2902 O O . GLY B 1 42 ? -10.141 -9.266 1.215 1 69.56 42 GLY B O 1
ATOM 2903 N N . SER B 1 43 ? -9.383 -10.742 -0.294 1 75 43 SER B N 1
ATOM 2904 C CA . SER B 1 43 ? -10.25 -10.211 -1.346 1 75 43 SER B CA 1
ATOM 2905 C C . SER B 1 43 ? -11.617 -10.883 -1.333 1 75 43 SER B C 1
ATOM 2907 O O . SER B 1 43 ? -12.555 -10.406 -1.974 1 75 43 SER B O 1
ATOM 2909 N N . GLY B 1 44 ? -11.773 -11.984 -0.625 1 83.75 44 GLY B N 1
ATOM 2910 C CA . GLY B 1 44 ? -13.055 -12.656 -0.559 1 83.75 44 GLY B CA 1
ATOM 2911 C C . GLY B 1 44 ? -12.938 -14.172 -0.537 1 83.75 44 GLY B C 1
ATOM 2912 O O . GLY B 1 44 ? -11.867 -14.711 -0.245 1 83.75 44 GLY B O 1
ATOM 2913 N N . THR B 1 45 ? -14.109 -14.742 -0.723 1 91.12 45 THR B N 1
ATOM 2914 C CA . THR B 1 45 ? -14.188 -16.203 -0.73 1 91.12 45 THR B CA 1
ATOM 2915 C C . THR B 1 45 ? -14.438 -16.719 -2.143 1 91.12 45 THR B C 1
ATOM 2917 O O . THR B 1 45 ? -15.195 -16.125 -2.906 1 91.12 45 THR B O 1
ATOM 2920 N N . VAL B 1 46 ? -13.828 -17.828 -2.451 1 95.44 46 VAL B N 1
ATOM 2921 C CA . VAL B 1 46 ? -13.984 -18.406 -3.785 1 95.44 46 VAL B CA 1
ATOM 2922 C C . VAL B 1 46 ? -14.672 -19.766 -3.689 1 95.44 46 VAL B C 1
ATOM 2924 O O . VAL B 1 46 ? -14.305 -20.594 -2.867 1 95.44 46 VAL B O 1
ATOM 2927 N N . TYR B 1 47 ? -15.695 -20 -4.547 1 96.75 47 TYR B N 1
ATOM 2928 C CA . TYR B 1 47 ? -16.469 -21.234 -4.582 1 96.75 47 TYR B CA 1
ATOM 2929 C C . TYR B 1 47 ? -16.344 -21.906 -5.941 1 96.75 47 TYR B C 1
ATOM 2931 O O . TYR B 1 47 ? -16.359 -21.25 -6.977 1 96.75 47 TYR B O 1
ATOM 2939 N N . LYS B 1 48 ? -16.281 -23.219 -5.891 1 97.75 48 LYS B N 1
ATOM 2940 C CA . LYS B 1 48 ? -16.438 -23.984 -7.121 1 97.75 48 LYS B CA 1
ATOM 2941 C C . LYS B 1 48 ? -17.906 -24.047 -7.543 1 97.75 48 LYS B C 1
ATOM 2943 O O . LYS B 1 48 ? -18.797 -24.188 -6.699 1 97.75 48 LYS B O 1
ATOM 2948 N N . GLY B 1 49 ? -18.141 -23.859 -8.797 1 97.25 49 GLY B N 1
ATOM 2949 C CA . GLY B 1 49 ? -19.5 -23.938 -9.336 1 97.25 49 GLY B CA 1
ATOM 2950 C C . GLY B 1 49 ? -19.562 -24.656 -10.672 1 97.25 49 GLY B C 1
ATOM 2951 O O . GLY B 1 49 ? -18.531 -24.875 -11.32 1 97.25 49 GLY B O 1
ATOM 2952 N N . GLN B 1 50 ? -20.734 -25.062 -10.984 1 97 50 GLN B N 1
ATOM 2953 C CA . GLN B 1 50 ? -21.016 -25.656 -12.289 1 97 50 GLN B CA 1
ATOM 2954 C C . GLN B 1 50 ? -22.234 -24.984 -12.938 1 97 50 GLN B C 1
ATOM 2956 O O . GLN B 1 50 ? -23.328 -25 -12.383 1 97 50 GLN B O 1
ATOM 2961 N N . LEU B 1 51 ? -21.984 -24.422 -14.055 1 94.25 51 LEU B N 1
ATOM 2962 C CA . LEU B 1 51 ? -23.062 -23.75 -14.781 1 94.25 51 LEU B CA 1
ATOM 2963 C C . LEU B 1 51 ? -24.016 -24.766 -15.406 1 94.25 51 LEU B C 1
ATOM 2965 O O . LEU B 1 51 ? -23.734 -25.969 -15.398 1 94.25 51 LEU B O 1
ATOM 2969 N N . ALA B 1 52 ? -25.125 -24.25 -15.938 1 91.69 52 ALA B N 1
ATOM 2970 C CA . ALA B 1 52 ? -26.172 -25.094 -16.5 1 91.69 52 ALA B CA 1
ATOM 2971 C C . ALA B 1 52 ? -25.656 -25.938 -17.656 1 91.69 52 ALA B C 1
ATOM 2973 O O . ALA B 1 52 ? -26.094 -27.062 -17.875 1 91.69 52 ALA B O 1
ATOM 2974 N N . ASP B 1 53 ? -24.703 -25.422 -18.375 1 92.69 53 ASP B N 1
ATOM 2975 C CA . ASP B 1 53 ? -24.188 -26.125 -19.531 1 92.69 53 ASP B CA 1
ATOM 2976 C C . ASP B 1 53 ? -23.062 -27.094 -19.141 1 92.69 53 ASP B C 1
ATOM 2978 O O . ASP B 1 53 ? -22.453 -27.719 -20 1 92.69 53 ASP B O 1
ATOM 2982 N N . GLY B 1 54 ? -22.766 -27.172 -17.891 1 94.31 54 GLY B N 1
ATOM 2983 C CA . GLY B 1 54 ? -21.781 -28.125 -17.406 1 94.31 54 GLY B CA 1
ATOM 2984 C C . GLY B 1 54 ? -20.422 -27.5 -17.172 1 94.31 54 GLY B C 1
ATOM 2985 O O . GLY B 1 54 ? -19.531 -28.109 -16.578 1 94.31 54 GLY B O 1
ATOM 2986 N N . THR B 1 55 ? -20.281 -26.328 -17.609 1 94.75 55 THR B N 1
ATOM 2987 C CA . THR B 1 55 ? -19 -25.641 -17.469 1 94.75 55 THR B CA 1
ATOM 2988 C C . THR B 1 55 ? -18.641 -25.453 -16 1 94.75 55 THR B C 1
ATOM 2990 O O . THR B 1 55 ? -19.453 -24.984 -15.211 1 94.75 55 THR B O 1
ATOM 2993 N N . LEU B 1 56 ? -17.438 -25.875 -15.656 1 96.88 56 LEU B N 1
ATOM 2994 C CA . LEU B 1 56 ? -16.953 -25.641 -14.297 1 96.88 56 LEU B CA 1
ATOM 2995 C C . LEU B 1 56 ? -16.375 -24.234 -14.148 1 96.88 56 LEU B C 1
ATOM 2997 O O . LEU B 1 56 ? -15.648 -23.766 -15.023 1 96.88 56 LEU B O 1
ATOM 3001 N N . VAL B 1 57 ? -16.766 -23.562 -13.023 1 97.12 57 VAL B N 1
ATOM 3002 C CA . VAL B 1 57 ? -16.344 -22.188 -12.812 1 97.12 57 VAL B CA 1
ATOM 3003 C C . VAL B 1 57 ? -15.898 -22 -11.367 1 97.12 57 VAL B C 1
ATOM 3005 O O . VAL B 1 57 ? -16.219 -22.812 -10.5 1 97.12 57 VAL B O 1
ATOM 3008 N N . ALA B 1 58 ? -15.086 -21.016 -11.133 1 97.5 58 ALA B N 1
ATOM 3009 C CA . ALA B 1 58 ? -14.789 -20.469 -9.812 1 97.5 58 ALA B CA 1
ATOM 3010 C C . ALA B 1 58 ? -15.477 -19.125 -9.594 1 97.5 58 ALA B C 1
ATOM 3012 O O . ALA B 1 58 ? -15.398 -18.234 -10.445 1 97.5 58 ALA B O 1
ATOM 3013 N N . VAL B 1 59 ? -16.156 -19.016 -8.484 1 96.19 59 VAL B N 1
ATOM 3014 C CA . VAL B 1 59 ? -16.906 -17.797 -8.164 1 96.19 59 VAL B CA 1
ATOM 3015 C C . VAL B 1 59 ? -16.266 -17.094 -6.965 1 96.19 59 VAL B C 1
ATOM 3017 O O . VAL B 1 59 ? -16.344 -17.594 -5.836 1 96.19 59 VAL B O 1
ATOM 3020 N N . LYS B 1 60 ? -15.648 -15.953 -7.23 1 93.19 60 LYS B N 1
ATOM 3021 C CA . LYS B 1 60 ? -15.109 -15.117 -6.156 1 93.19 60 LYS B CA 1
ATOM 3022 C C . LYS B 1 60 ? -16.188 -14.18 -5.602 1 93.19 60 LYS B C 1
ATOM 3024 O O . LYS B 1 60 ? -16.734 -13.367 -6.336 1 93.19 60 LYS B O 1
ATOM 3029 N N . ARG B 1 61 ? -16.406 -14.438 -4.383 1 90.44 61 ARG B N 1
ATOM 3030 C CA . ARG B 1 61 ? -17.391 -13.633 -3.674 1 90.44 61 ARG B CA 1
ATOM 3031 C C . ARG B 1 61 ? -16.719 -12.633 -2.736 1 90.44 61 ARG B C 1
ATOM 3033 O O . ARG B 1 61 ? -16.016 -13.031 -1.808 1 90.44 61 ARG B O 1
ATOM 3040 N N . ALA B 1 62 ? -16.922 -11.414 -3.027 1 83.31 62 ALA B N 1
ATOM 3041 C CA . ALA B 1 62 ? -16.297 -10.383 -2.199 1 83.31 62 ALA B CA 1
ATOM 3042 C C . ALA B 1 62 ? -16.812 -10.461 -0.762 1 83.31 62 ALA B C 1
ATOM 3044 O O . ALA B 1 62 ? -17.938 -10.875 -0.516 1 83.31 62 ALA B O 1
ATOM 3045 N N . LYS B 1 63 ? -15.828 -10.297 0.196 1 70.88 63 LYS B N 1
ATOM 3046 C CA . LYS B 1 63 ? -16.234 -10.25 1.599 1 70.88 63 LYS B CA 1
ATOM 3047 C C . LYS B 1 63 ? -17.344 -9.227 1.814 1 70.88 63 LYS B C 1
ATOM 3049 O O . LYS B 1 63 ? -17.312 -8.141 1.228 1 70.88 63 LYS B O 1
ATOM 3054 N N . LYS B 1 64 ? -18.406 -9.938 2.297 1 58.34 64 LYS B N 1
ATOM 3055 C CA . LYS B 1 64 ? -19.5 -9.031 2.627 1 58.34 64 LYS B CA 1
ATOM 3056 C C . LYS B 1 64 ? -19.078 -8.031 3.697 1 58.34 64 LYS B C 1
ATOM 3058 O O . LYS B 1 64 ? -18.516 -8.414 4.73 1 58.34 64 LYS B O 1
ATOM 3063 N N . ASN B 1 65 ? -18.438 -7.117 3.367 1 49.09 65 ASN B N 1
ATOM 3064 C CA . ASN B 1 65 ? -18.484 -6.156 4.465 1 49.09 65 ASN B CA 1
ATOM 3065 C C . ASN B 1 65 ? -19.922 -5.734 4.773 1 49.09 65 ASN B C 1
ATOM 3067 O O . ASN B 1 65 ? -20.719 -5.52 3.863 1 49.09 65 ASN B O 1
ATOM 3071 N N . VAL B 1 66 ? -20.422 -6.262 5.875 1 44.22 66 VAL B N 1
ATOM 3072 C CA . VAL B 1 66 ? -21.812 -6.07 6.297 1 44.22 66 VAL B CA 1
ATOM 3073 C C . VAL B 1 66 ? -22.375 -4.812 5.648 1 44.22 66 VAL B C 1
ATOM 3075 O O . VAL B 1 66 ? -23.547 -4.77 5.281 1 44.22 66 VAL B O 1
ATOM 3078 N N . TYR B 1 67 ? -21.562 -3.932 5.48 1 41.06 67 TYR B N 1
ATOM 3079 C CA . TYR B 1 67 ? -22.141 -2.635 5.141 1 41.06 67 TYR B CA 1
ATOM 3080 C C . TYR B 1 67 ? -21.781 -2.236 3.715 1 41.06 67 TYR B C 1
ATOM 3082 O O . TYR B 1 67 ? -22.219 -1.189 3.23 1 41.06 67 TYR B O 1
ATOM 3090 N N . ASP B 1 68 ? -20.938 -3.082 3.035 1 46.31 68 ASP B N 1
ATOM 3091 C CA . ASP B 1 68 ? -20.422 -2.6 1.764 1 46.31 68 ASP B CA 1
ATOM 3092 C C . ASP B 1 68 ? -21.062 -3.322 0.588 1 46.31 68 ASP B C 1
ATOM 3094 O O . ASP B 1 68 ? -20.859 -4.523 0.399 1 46.31 68 ASP B O 1
ATOM 3098 N N . LYS B 1 69 ? -22.203 -2.916 0.003 1 49.06 69 LYS B N 1
ATOM 3099 C CA . LYS B 1 69 ? -22.953 -3.506 -1.094 1 49.06 69 LYS B CA 1
ATOM 3100 C C . LYS B 1 69 ? -22.219 -3.348 -2.422 1 49.06 69 LYS B C 1
ATOM 3102 O O . LYS B 1 69 ? -22.609 -3.938 -3.43 1 49.06 69 LYS B O 1
ATOM 3107 N N . HIS B 1 70 ? -21.266 -2.479 -2.656 1 50.75 70 HIS B N 1
ATOM 3108 C CA . HIS B 1 70 ? -20.672 -2.225 -3.961 1 50.75 70 HIS B CA 1
ATOM 3109 C C . HIS B 1 70 ? -19.281 -2.857 -4.066 1 50.75 70 HIS B C 1
ATOM 3111 O O . HIS B 1 70 ? -18.625 -3.072 -3.051 1 50.75 70 HIS B O 1
ATOM 3117 N N . MET B 1 71 ? -18.969 -3.121 -5.363 1 57.69 71 MET B N 1
ATOM 3118 C CA . MET B 1 71 ? -17.688 -3.75 -5.652 1 57.69 71 MET B CA 1
ATOM 3119 C C . MET B 1 71 ? -16.531 -2.832 -5.266 1 57.69 71 MET B C 1
ATOM 3121 O O . MET B 1 71 ? -16.531 -1.645 -5.594 1 57.69 71 MET B O 1
ATOM 3125 N N . GLY B 1 72 ? -15.781 -3.156 -4.492 1 68.88 72 GLY B N 1
ATOM 3126 C CA . GLY B 1 72 ? -14.578 -2.416 -4.16 1 68.88 72 GLY B CA 1
ATOM 3127 C C . GLY B 1 72 ? -13.711 -2.117 -5.371 1 68.88 72 GLY B C 1
ATOM 3128 O O . GLY B 1 72 ? -13.852 -2.756 -6.418 1 68.88 72 GLY B O 1
ATOM 3129 N N . ARG B 1 73 ? -13 -1.077 -5.422 1 73.75 73 ARG B N 1
ATOM 3130 C CA . ARG B 1 73 ? -12.133 -0.645 -6.512 1 73.75 73 ARG B CA 1
ATOM 3131 C C . ARG B 1 73 ? -11.336 -1.817 -7.074 1 73.75 73 ARG B C 1
ATOM 3133 O O . ARG B 1 73 ? -11.25 -1.987 -8.297 1 73.75 73 ARG B O 1
ATOM 3140 N N . GLU B 1 74 ? -10.859 -2.627 -6.246 1 81.88 74 GLU B N 1
ATOM 3141 C CA . GLU B 1 74 ? -10.047 -3.762 -6.688 1 81.88 74 GLU B CA 1
ATOM 3142 C C . GLU B 1 74 ? -10.883 -4.758 -7.484 1 81.88 74 GLU B C 1
ATOM 3144 O O . GLU B 1 74 ? -10.414 -5.32 -8.477 1 81.88 74 GLU B O 1
ATOM 3149 N N . PHE B 1 75 ? -12.125 -4.992 -7.078 1 81.5 75 PHE B N 1
ATOM 3150 C CA . PHE B 1 75 ? -13.023 -5.902 -7.781 1 81.5 75 PHE B CA 1
ATOM 3151 C C . PHE B 1 75 ? -13.328 -5.387 -9.18 1 81.5 75 PHE B C 1
ATOM 3153 O O . PHE B 1 75 ? -13.289 -6.145 -10.156 1 81.5 75 PHE B O 1
ATOM 3160 N N . TRP B 1 76 ? -13.562 -4.137 -9.305 1 81.19 76 TRP B N 1
ATOM 3161 C CA . TRP B 1 76 ? -13.859 -3.533 -10.602 1 81.19 76 TRP B CA 1
ATOM 3162 C C . TRP B 1 76 ? -12.633 -3.543 -11.508 1 81.19 76 TRP B C 1
ATOM 3164 O O . TRP B 1 76 ? -12.734 -3.793 -12.711 1 81.19 76 TRP B O 1
ATOM 3174 N N . ASN B 1 77 ? -11.539 -3.25 -10.898 1 83 77 ASN B N 1
ATOM 3175 C CA . ASN B 1 77 ? -10.289 -3.311 -11.648 1 83 77 ASN B CA 1
ATOM 3176 C C . ASN B 1 77 ? -10.062 -4.695 -12.25 1 83 77 ASN B C 1
ATOM 3178 O O . ASN B 1 77 ? -9.633 -4.812 -13.398 1 83 77 ASN B O 1
ATOM 3182 N N . GLU B 1 78 ? -10.344 -5.594 -11.438 1 89.56 78 GLU B N 1
ATOM 3183 C CA . GLU B 1 78 ? -10.172 -6.969 -11.891 1 89.56 78 GLU B CA 1
ATOM 3184 C C . GLU B 1 78 ? -11.086 -7.281 -13.078 1 89.56 78 GLU B C 1
ATOM 3186 O O . GLU B 1 78 ? -10.633 -7.824 -14.086 1 89.56 78 GLU B O 1
ATOM 3191 N N . ILE B 1 79 ? -12.305 -6.879 -13.039 1 87.69 79 ILE B N 1
ATOM 3192 C CA . ILE B 1 79 ? -13.281 -7.121 -14.094 1 87.69 79 ILE B CA 1
ATOM 3193 C C . ILE B 1 79 ? -12.844 -6.406 -15.375 1 87.69 79 ILE B C 1
ATOM 3195 O O . ILE B 1 79 ? -12.805 -7.008 -16.453 1 87.69 79 ILE B O 1
ATOM 3199 N N . GLU B 1 80 ? -12.477 -5.18 -15.227 1 87.25 80 GLU B N 1
ATOM 3200 C CA . GLU B 1 80 ? -12.07 -4.383 -16.391 1 87.25 80 GLU B CA 1
ATOM 3201 C C . GLU B 1 80 ? -10.859 -4.992 -17.078 1 87.25 80 GLU B C 1
ATOM 3203 O O . GLU B 1 80 ? -10.797 -5.02 -18.312 1 87.25 80 GLU B O 1
ATOM 3208 N N . THR B 1 81 ? -10 -5.477 -16.297 1 90.12 81 THR B N 1
ATOM 3209 C CA . THR B 1 81 ? -8.789 -6.074 -16.844 1 90.12 81 THR B CA 1
ATOM 3210 C C . THR B 1 81 ? -9.094 -7.406 -17.516 1 90.12 81 THR B C 1
ATOM 3212 O O . THR B 1 81 ? -8.695 -7.641 -18.656 1 90.12 81 THR B O 1
ATOM 3215 N N . LEU B 1 82 ? -9.82 -8.219 -16.828 1 91.38 82 LEU B N 1
ATOM 3216 C CA . LEU B 1 82 ? -10.117 -9.562 -17.328 1 91.38 82 LEU B CA 1
ATOM 3217 C C . LEU B 1 82 ? -10.922 -9.5 -18.609 1 91.38 82 LEU B C 1
ATOM 3219 O O . LEU B 1 82 ? -10.797 -10.375 -19.469 1 91.38 82 LEU B O 1
ATOM 3223 N N . GLN B 1 83 ? -11.664 -8.477 -18.766 1 89.44 83 GLN B N 1
ATOM 3224 C CA . GLN B 1 83 ? -12.484 -8.32 -19.953 1 89.44 83 GLN B CA 1
ATOM 3225 C C . GLN B 1 83 ? -11.625 -8.008 -21.172 1 89.44 83 GLN B C 1
ATOM 3227 O O . GLN B 1 83 ? -12.039 -8.242 -22.312 1 89.44 83 GLN B O 1
ATOM 3232 N N . ARG B 1 84 ? -10.477 -7.57 -20.984 1 87.88 84 ARG B N 1
ATOM 3233 C CA . ARG B 1 84 ? -9.648 -7.082 -22.078 1 87.88 84 ARG B CA 1
ATOM 3234 C C . ARG B 1 84 ? -8.602 -8.117 -22.484 1 87.88 84 ARG B C 1
ATOM 3236 O O . ARG B 1 84 ? -8.023 -8.031 -23.562 1 87.88 84 ARG B O 1
ATOM 3243 N N . ILE B 1 85 ? -8.438 -9.086 -21.609 1 89.88 85 ILE B N 1
ATOM 3244 C CA . ILE B 1 85 ? -7.297 -9.953 -21.844 1 89.88 85 ILE B CA 1
ATOM 3245 C C . ILE B 1 85 ? -7.773 -11.398 -22.016 1 89.88 85 ILE B C 1
ATOM 3247 O O . ILE B 1 85 ? -8.781 -11.797 -21.422 1 89.88 85 ILE B O 1
ATOM 3251 N N . GLU B 1 86 ? -7.051 -12.156 -22.859 1 91.94 86 GLU B N 1
ATOM 3252 C CA . GLU B 1 86 ? -7.258 -13.586 -23.078 1 91.94 86 GLU B CA 1
ATOM 3253 C C . GLU B 1 86 ? -5.965 -14.281 -23.484 1 91.94 86 GLU B C 1
ATOM 3255 O O . GLU B 1 86 ? -5.355 -13.914 -24.5 1 91.94 86 GLU B O 1
ATOM 3260 N N . HIS B 1 87 ? -5.594 -15.18 -22.734 1 94 87 HIS B N 1
ATOM 3261 C CA . HIS B 1 87 ? -4.371 -15.945 -22.953 1 94 87 HIS B CA 1
ATOM 3262 C C . HIS B 1 87 ? -4.445 -17.312 -22.281 1 94 87 HIS B C 1
ATOM 3264 O O . HIS B 1 87 ? -5.125 -17.484 -21.266 1 94 87 HIS B O 1
ATOM 3270 N N . LEU B 1 88 ? -3.719 -18.266 -22.828 1 95.94 88 LEU B N 1
ATOM 3271 C CA . LEU B 1 88 ? -3.754 -19.641 -22.344 1 95.94 88 LEU B CA 1
ATOM 3272 C C . LEU B 1 88 ? -3.271 -19.719 -20.906 1 95.94 88 LEU B C 1
ATOM 3274 O O . LEU B 1 88 ? -3.717 -20.578 -20.141 1 95.94 88 LEU B O 1
ATOM 3278 N N . ASN B 1 89 ? -2.363 -18.875 -20.484 1 97.88 89 ASN B N 1
ATOM 3279 C CA . ASN B 1 89 ? -1.784 -18.906 -19.156 1 97.88 89 ASN B CA 1
ATOM 3280 C C . ASN B 1 89 ? -2.398 -17.844 -18.25 1 97.88 89 ASN B C 1
ATOM 3282 O O . ASN B 1 89 ? -1.817 -17.484 -17.219 1 97.88 89 ASN B O 1
ATOM 3286 N N . LEU B 1 90 ? -3.514 -17.266 -18.594 1 97.69 90 LEU B N 1
ATOM 3287 C CA . LEU B 1 90 ? -4.336 -16.406 -17.766 1 97.69 90 LEU B CA 1
ATOM 3288 C C . LEU B 1 90 ? -5.703 -17.031 -17.516 1 97.69 90 LEU B C 1
ATOM 3290 O O . LEU B 1 90 ? -6.273 -17.656 -18.406 1 97.69 90 LEU B O 1
ATOM 3294 N N . VAL B 1 91 ? -6.16 -16.859 -16.328 1 97.44 91 VAL B N 1
ATOM 3295 C CA . VAL B 1 91 ? -7.477 -17.406 -16.016 1 97.44 91 VAL B CA 1
ATOM 3296 C C . VAL B 1 91 ? -8.531 -16.75 -16.906 1 97.44 91 VAL B C 1
ATOM 3298 O O . VAL B 1 91 ? -8.5 -15.539 -17.141 1 97.44 91 VAL B O 1
ATOM 3301 N N . ARG B 1 92 ? -9.391 -17.516 -17.375 1 95.62 92 ARG B N 1
ATOM 3302 C CA . ARG B 1 92 ? -10.406 -17.031 -18.312 1 95.62 92 ARG B CA 1
ATOM 3303 C C . ARG B 1 92 ? -11.578 -16.406 -17.562 1 95.62 92 ARG B C 1
ATOM 3305 O O . ARG B 1 92 ? -12.07 -16.969 -16.578 1 95.62 92 ARG B O 1
ATOM 3312 N N . PHE B 1 93 ? -11.984 -15.281 -18.109 1 95.12 93 PHE B N 1
ATOM 3313 C CA . PHE B 1 93 ? -13.102 -14.547 -17.531 1 95.12 93 PHE B CA 1
ATOM 3314 C C . PHE B 1 93 ? -14.43 -15.047 -18.094 1 95.12 93 PHE B C 1
ATOM 3316 O O . PHE B 1 93 ? -14.578 -15.195 -19.312 1 95.12 93 PHE B O 1
ATOM 3323 N N . HIS B 1 94 ? -15.406 -15.32 -17.203 1 94.06 94 HIS B N 1
ATOM 3324 C CA . HIS B 1 94 ? -16.719 -15.742 -17.672 1 94.06 94 HIS B CA 1
ATOM 3325 C C . HIS B 1 94 ? -17.75 -14.641 -17.484 1 94.06 94 HIS B C 1
ATOM 3327 O O . HIS B 1 94 ? -18.703 -14.516 -18.266 1 94.06 94 HIS B O 1
ATOM 3333 N N . GLY B 1 95 ? -17.594 -13.906 -16.422 1 92.56 95 GLY B N 1
ATOM 3334 C CA . GLY B 1 95 ? -18.547 -12.844 -16.188 1 92.56 95 GLY B CA 1
ATOM 3335 C C . GLY B 1 95 ? -18.516 -12.328 -14.758 1 92.56 95 GLY B C 1
ATOM 3336 O O . GLY B 1 95 ? -17.562 -12.57 -14.023 1 92.56 95 GLY B O 1
ATOM 3337 N N . TYR B 1 96 ? -19.438 -11.461 -14.43 1 91.56 96 TYR B N 1
ATOM 3338 C CA . TYR B 1 96 ? -19.531 -10.906 -13.086 1 91.56 96 TYR B CA 1
ATOM 3339 C C . TYR B 1 96 ? -20.984 -10.594 -12.727 1 91.56 96 TYR B C 1
ATOM 3341 O O . TYR B 1 96 ? -21.875 -10.688 -13.57 1 91.56 96 TYR B O 1
ATOM 3349 N N . LEU B 1 97 ? -21.234 -10.422 -11.484 1 87.12 97 LEU B N 1
ATOM 3350 C CA . LEU B 1 97 ? -22.547 -10.047 -10.977 1 87.12 97 LEU B CA 1
ATOM 3351 C C . LEU B 1 97 ? -22.422 -9.039 -9.844 1 87.12 97 LEU B C 1
ATOM 3353 O O . LEU B 1 97 ? -21.609 -9.211 -8.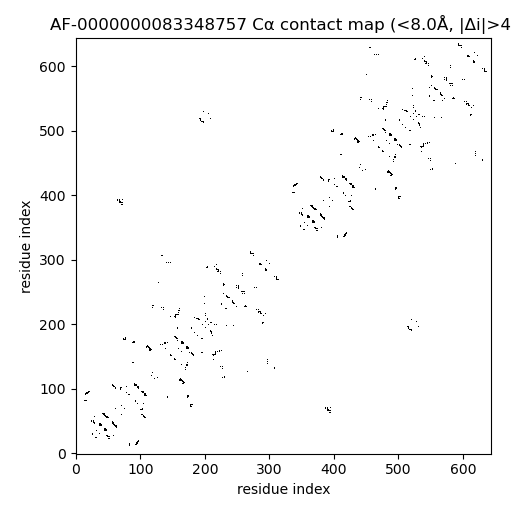938 1 87.12 97 LEU B O 1
ATOM 3357 N N . GLU B 1 98 ? -23 -7.984 -10.023 1 81.5 98 GLU B N 1
ATOM 3358 C CA . GLU B 1 98 ? -23.234 -7.051 -8.922 1 81.5 98 GLU B CA 1
ATOM 3359 C C . GLU B 1 98 ? -24.719 -6.898 -8.641 1 81.5 98 GLU B C 1
ATOM 3361 O O . GLU B 1 98 ? -25.453 -6.34 -9.453 1 81.5 98 GLU B O 1
ATOM 3366 N N . PHE B 1 99 ? -25.219 -7.492 -7.504 1 74.44 99 PHE B N 1
ATOM 3367 C CA . PHE B 1 99 ? -26.641 -7.449 -7.211 1 74.44 99 PHE B CA 1
ATOM 3368 C C . PHE B 1 99 ? -26.906 -7.703 -5.73 1 74.44 99 PHE B C 1
ATOM 3370 O O . PHE B 1 99 ? -26.359 -8.648 -5.152 1 74.44 99 PHE B O 1
ATOM 3377 N N . GLY B 1 100 ? -27.781 -6.859 -5.145 1 69.19 100 GLY B N 1
ATOM 3378 C CA . GLY B 1 100 ? -28.234 -7.059 -3.775 1 69.19 100 GLY B CA 1
ATOM 3379 C C . GLY B 1 100 ? -27.094 -7.113 -2.777 1 69.19 100 GLY B C 1
ATOM 3380 O O . GLY B 1 100 ? -27.078 -7.965 -1.89 1 69.19 100 GLY B O 1
ATOM 3381 N N . GLY B 1 101 ? -26.016 -6.426 -3.092 1 69.81 101 GLY B N 1
ATOM 3382 C CA . GLY B 1 101 ? -24.891 -6.418 -2.17 1 69.81 101 GLY B CA 1
ATOM 3383 C C . GLY B 1 101 ? -23.844 -7.465 -2.498 1 69.81 101 GLY B C 1
ATOM 3384 O O . GLY B 1 101 ? -22.75 -7.48 -1.903 1 69.81 101 GLY B O 1
ATOM 3385 N N . GLU B 1 102 ? -24.266 -8.359 -3.406 1 77 102 GLU B N 1
ATOM 3386 C CA . GLU B 1 102 ? -23.328 -9.391 -3.83 1 77 102 GLU B CA 1
ATOM 3387 C C . GLU B 1 102 ? -22.422 -8.883 -4.949 1 77 102 GLU B C 1
ATOM 3389 O O . GLU B 1 102 ? -22.891 -8.227 -5.883 1 77 102 GLU B O 1
ATOM 3394 N N . GLN B 1 103 ? -21.203 -9.047 -4.734 1 84.69 103 GLN B N 1
ATOM 3395 C CA . GLN B 1 103 ? -20.188 -8.797 -5.754 1 84.69 103 GLN B CA 1
ATOM 3396 C C . GLN B 1 103 ? -19.422 -10.078 -6.098 1 84.69 103 GLN B C 1
ATOM 3398 O O . GLN B 1 103 ? -18.656 -10.586 -5.277 1 84.69 103 GLN B O 1
ATOM 3403 N N . LEU B 1 104 ? -19.703 -10.516 -7.32 1 90.69 104 LEU B N 1
ATOM 3404 C CA . LEU B 1 104 ? -19.141 -11.805 -7.711 1 90.69 104 LEU B CA 1
ATOM 3405 C C . LEU B 1 104 ? -18.359 -11.695 -9.008 1 90.69 104 LEU B C 1
ATOM 3407 O O . LEU B 1 104 ? -18.75 -10.969 -9.922 1 90.69 104 LEU B O 1
ATOM 3411 N N . ILE B 1 105 ? -17.281 -12.32 -9.07 1 93 105 ILE B N 1
ATOM 3412 C CA . ILE B 1 105 ? -16.531 -12.516 -10.297 1 93 105 ILE B CA 1
ATOM 3413 C C . ILE B 1 105 ? -16.516 -13.992 -10.664 1 93 105 ILE B C 1
ATOM 3415 O O . ILE B 1 105 ? -16.188 -14.844 -9.828 1 93 105 ILE B O 1
ATOM 3419 N N . ILE B 1 106 ? -16.906 -14.312 -11.883 1 95.06 106 ILE B N 1
ATOM 3420 C CA . ILE B 1 106 ? -16.953 -15.695 -12.359 1 95.06 106 ILE B CA 1
ATOM 3421 C C . ILE B 1 106 ? -15.828 -15.945 -13.352 1 95.06 106 ILE B C 1
ATOM 3423 O O . ILE B 1 106 ? -15.75 -15.289 -14.391 1 95.06 106 ILE B O 1
ATOM 3427 N N . VAL B 1 107 ? -14.969 -16.891 -12.984 1 96.31 107 VAL B N 1
ATOM 3428 C CA . VAL B 1 107 ? -13.836 -17.219 -13.844 1 96.31 107 VAL B CA 1
ATOM 3429 C C . VAL B 1 107 ? -13.742 -18.734 -14.023 1 96.31 107 VAL B C 1
ATOM 3431 O O . VAL B 1 107 ? -14.508 -19.484 -13.406 1 96.31 107 VAL B O 1
ATOM 3434 N N . GLU B 1 108 ? -12.875 -19.094 -14.922 1 96 108 GLU B N 1
ATOM 3435 C CA . GLU B 1 108 ? -12.602 -20.516 -15.148 1 96 108 GLU B CA 1
ATOM 3436 C C . GLU B 1 108 ? -12.148 -21.203 -13.859 1 96 108 GLU B C 1
ATOM 3438 O O . GLU B 1 108 ? -11.391 -20.641 -13.078 1 96 108 GLU B O 1
ATOM 3443 N N . TYR B 1 109 ? -12.703 -22.391 -13.641 1 97.56 109 TYR B N 1
ATOM 3444 C CA . TYR B 1 109 ? -12.234 -23.203 -12.523 1 97.56 109 TYR B CA 1
ATOM 3445 C C . TYR B 1 109 ? -10.914 -23.891 -12.859 1 97.56 109 TYR B C 1
ATOM 3447 O O . TYR B 1 109 ? -10.836 -24.625 -13.844 1 97.56 109 TYR B O 1
ATOM 3455 N N . VAL B 1 110 ? -9.914 -23.656 -12.125 1 97.69 110 VAL B N 1
ATOM 3456 C CA . VAL B 1 110 ? -8.625 -24.328 -12.234 1 97.69 110 VAL B CA 1
ATOM 3457 C C . VAL B 1 110 ? -8.461 -25.328 -11.078 1 97.69 110 VAL B C 1
ATOM 3459 O O . VAL B 1 110 ? -8.344 -24.922 -9.922 1 97.69 110 VAL B O 1
ATOM 3462 N N . PRO B 1 111 ? -8.32 -26.562 -11.297 1 96.12 111 PRO B N 1
ATOM 3463 C CA . PRO B 1 111 ? -8.703 -27.578 -10.305 1 96.12 111 PRO B CA 1
ATOM 3464 C C . PRO B 1 111 ? -7.562 -27.938 -9.359 1 96.12 111 PRO B C 1
ATOM 3466 O O . PRO B 1 111 ? -7.797 -28.531 -8.305 1 96.12 111 PRO B O 1
ATOM 3469 N N . ASN B 1 112 ? -6.363 -27.688 -9.711 1 96.62 112 ASN B N 1
ATOM 3470 C CA . ASN B 1 112 ? -5.25 -28.297 -8.977 1 96.62 112 ASN B CA 1
ATOM 3471 C C . ASN B 1 112 ? -4.633 -27.297 -7.992 1 96.62 112 ASN B C 1
ATOM 3473 O O . ASN B 1 112 ? -3.412 -27.266 -7.82 1 96.62 112 ASN B O 1
ATOM 3477 N N . GLY B 1 113 ? -5.402 -26.375 -7.375 1 94.88 113 GLY B N 1
ATOM 3478 C CA . GLY B 1 113 ? -4.922 -25.453 -6.363 1 94.88 113 GLY B CA 1
ATOM 3479 C C . GLY B 1 113 ? -3.934 -24.438 -6.902 1 94.88 113 GLY B C 1
ATOM 3480 O O . GLY B 1 113 ? -3.812 -24.266 -8.117 1 94.88 113 GLY B O 1
ATOM 3481 N N . ASN B 1 114 ? -3.293 -23.703 -5.977 1 96.56 114 ASN B N 1
ATOM 3482 C CA . ASN B 1 114 ? -2.332 -22.688 -6.402 1 96.56 114 ASN B CA 1
ATOM 3483 C C . ASN B 1 114 ? -0.898 -23.109 -6.098 1 96.56 114 ASN B C 1
ATOM 3485 O O . ASN B 1 114 ? -0.675 -24.094 -5.391 1 96.56 114 ASN B O 1
ATOM 3489 N N . LEU B 1 115 ? 0.05 -22.453 -6.621 1 98.38 115 LEU B N 1
ATOM 3490 C CA . LEU B 1 115 ? 1.468 -22.797 -6.543 1 98.38 115 LEU B CA 1
ATOM 3491 C C . LEU B 1 115 ? 1.95 -22.781 -5.098 1 98.38 115 LEU B C 1
ATOM 3493 O O . LEU B 1 115 ? 2.719 -23.656 -4.688 1 98.38 115 LEU B O 1
ATOM 3497 N N . ARG B 1 116 ? 1.517 -21.781 -4.277 1 97.25 116 ARG B N 1
ATOM 3498 C CA . ARG B 1 116 ? 1.947 -21.688 -2.887 1 97.25 116 ARG B CA 1
ATOM 3499 C C . ARG B 1 116 ? 1.583 -22.953 -2.119 1 97.25 116 ARG B C 1
ATOM 3501 O O . ARG B 1 116 ? 2.406 -23.5 -1.38 1 97.25 116 ARG B O 1
ATOM 3508 N N . GLU B 1 117 ? 0.419 -23.469 -2.316 1 96.25 117 GLU B N 1
ATOM 3509 C CA . GLU B 1 117 ? -0.04 -24.688 -1.654 1 96.25 117 GLU B CA 1
ATOM 3510 C C . GLU B 1 117 ? 0.835 -25.891 -2.025 1 96.25 117 GLU B C 1
ATOM 3512 O O . GLU B 1 117 ? 1.152 -26.719 -1.174 1 96.25 117 GLU B O 1
ATOM 3517 N N . HIS B 1 118 ? 1.166 -25.953 -3.277 1 97.75 118 HIS B N 1
ATOM 3518 C CA . HIS B 1 118 ? 1.996 -27.062 -3.742 1 97.75 118 HIS B CA 1
ATOM 3519 C C . HIS B 1 118 ? 3.408 -26.969 -3.178 1 97.75 118 HIS B C 1
ATOM 3521 O O . HIS B 1 118 ? 3.996 -27.984 -2.789 1 97.75 118 HIS B O 1
ATOM 3527 N N . LEU B 1 119 ? 3.941 -25.75 -3.107 1 97.88 119 LEU B N 1
ATOM 3528 C CA . LEU B 1 119 ? 5.281 -25.562 -2.557 1 97.88 119 LEU B CA 1
ATOM 3529 C C . LEU B 1 119 ? 5.297 -25.859 -1.062 1 97.88 119 LEU B C 1
ATOM 3531 O O . LEU B 1 119 ? 6.305 -26.328 -0.529 1 97.88 119 LEU B O 1
ATOM 3535 N N . ASP B 1 120 ? 4.152 -25.625 -0.423 1 95.88 120 ASP B N 1
ATOM 3536 C CA . ASP B 1 120 ? 4.02 -25.922 1 1 95.88 120 ASP B CA 1
ATOM 3537 C C . ASP B 1 120 ? 3.689 -27.406 1.226 1 95.88 120 ASP B C 1
ATOM 3539 O O . ASP B 1 120 ? 3.568 -27.844 2.369 1 95.88 120 ASP B O 1
ATOM 3543 N N . CYS B 1 121 ? 3.516 -28.156 0.24 1 94.5 121 CYS B N 1
ATOM 3544 C CA . CYS B 1 121 ? 3.201 -29.578 0.293 1 94.5 121 CYS B CA 1
ATOM 3545 C C . CYS B 1 121 ? 1.944 -29.828 1.117 1 94.5 121 CYS B C 1
ATOM 3547 O O . CYS B 1 121 ? 1.913 -30.734 1.947 1 94.5 121 CYS B O 1
ATOM 3549 N N . VAL B 1 122 ? 0.962 -28.984 0.944 1 88.94 122 VAL B N 1
ATOM 3550 C CA . VAL B 1 122 ? -0.268 -29.062 1.726 1 88.94 122 VAL B CA 1
ATOM 3551 C C . VAL B 1 122 ? -0.957 -30.406 1.487 1 88.94 122 VAL B C 1
ATOM 3553 O O . VAL B 1 122 ? -1.531 -30.984 2.41 1 88.94 122 VAL B O 1
ATOM 3556 N N . ASN B 1 123 ? -0.852 -31 0.266 1 88.5 123 ASN B N 1
ATOM 3557 C CA . ASN B 1 123 ? -1.495 -32.281 -0.056 1 88.5 123 ASN B CA 1
ATOM 3558 C C . ASN B 1 123 ? -0.532 -33.438 0.1 1 88.5 123 ASN B C 1
ATOM 3560 O O . ASN B 1 123 ? -0.813 -34.562 -0.365 1 88.5 123 ASN B O 1
ATOM 3564 N N . GLY B 1 124 ? 0.656 -33.188 0.565 1 89.62 124 GLY B N 1
ATOM 3565 C CA . GLY B 1 124 ? 1.627 -34.25 0.827 1 89.62 124 GLY B CA 1
ATOM 3566 C C . GLY B 1 124 ? 2.43 -34.625 -0.399 1 89.62 124 GLY B C 1
ATOM 3567 O O . GLY B 1 124 ? 3.217 -35.562 -0.358 1 89.62 124 GLY B O 1
ATOM 3568 N N . LYS B 1 125 ? 2.188 -34 -1.454 1 93.56 125 LYS B N 1
ATOM 3569 C CA . LYS B 1 125 ? 2.928 -34.312 -2.676 1 93.56 125 LYS B CA 1
ATOM 3570 C C . LYS B 1 125 ? 3.965 -33.219 -2.975 1 93.56 125 LYS B C 1
ATOM 3572 O O . LYS B 1 125 ? 3.688 -32.031 -2.828 1 93.56 125 LYS B O 1
ATOM 3577 N N . VAL B 1 126 ? 5.098 -33.75 -3.348 1 96.06 126 VAL B N 1
ATOM 3578 C CA . VAL B 1 126 ? 6.184 -32.812 -3.691 1 96.06 126 VAL B CA 1
ATOM 3579 C C . VAL B 1 126 ? 6.051 -32.375 -5.148 1 96.06 126 VAL B C 1
ATOM 3581 O O . VAL B 1 126 ? 5.82 -33.219 -6.031 1 96.06 126 VAL B O 1
ATOM 3584 N N . LEU B 1 127 ? 6.109 -31.125 -5.395 1 97.5 127 LEU B N 1
ATOM 3585 C CA . LEU B 1 127 ? 6.168 -30.609 -6.754 1 97.5 127 LEU B CA 1
ATOM 3586 C C . LEU B 1 127 ? 7.559 -30.781 -7.348 1 97.5 127 LEU B C 1
ATOM 3588 O O . LEU B 1 127 ? 8.508 -30.125 -6.938 1 97.5 127 LEU B O 1
ATOM 3592 N N . GLU B 1 128 ? 7.645 -31.625 -8.336 1 96.94 128 GLU B N 1
ATOM 3593 C CA . GLU B 1 128 ? 8.938 -31.969 -8.914 1 96.94 128 GLU B CA 1
ATOM 3594 C C . GLU B 1 128 ? 9.562 -30.766 -9.625 1 96.94 128 GLU B C 1
ATOM 3596 O O . GLU B 1 128 ? 8.852 -29.875 -10.086 1 96.94 128 GLU B O 1
ATOM 3601 N N . PHE B 1 129 ? 10.852 -30.828 -9.758 1 97.88 129 PHE B N 1
ATOM 3602 C CA . PHE B 1 129 ? 11.594 -29.703 -10.297 1 97.88 129 PHE B CA 1
ATOM 3603 C C . PHE B 1 129 ? 11.172 -29.406 -11.734 1 97.88 129 PHE B C 1
ATOM 3605 O O . PHE B 1 129 ? 11.047 -28.25 -12.133 1 97.88 129 PHE B O 1
ATOM 3612 N N . SER B 1 130 ? 10.992 -30.484 -12.508 1 97.19 130 SER B N 1
ATOM 3613 C CA . SER B 1 130 ? 10.609 -30.297 -13.898 1 97.19 130 SER B CA 1
ATOM 3614 C C . SER B 1 130 ? 9.297 -29.531 -14.016 1 97.19 130 SER B C 1
ATOM 3616 O O . SER B 1 130 ? 9.156 -28.656 -14.891 1 97.19 130 SER B O 1
ATOM 3618 N N . MET B 1 131 ? 8.359 -29.828 -13.141 1 97.94 131 MET B N 1
ATOM 3619 C CA . MET B 1 131 ? 7.078 -29.125 -13.125 1 97.94 131 MET B CA 1
ATOM 3620 C C . MET B 1 131 ? 7.254 -27.672 -12.711 1 97.94 131 MET B C 1
ATOM 3622 O O . MET B 1 131 ? 6.594 -26.781 -13.25 1 97.94 131 MET B O 1
ATOM 3626 N N . ARG B 1 132 ? 8.148 -27.391 -11.75 1 98.62 132 ARG B N 1
ATOM 3627 C CA . ARG B 1 132 ? 8.445 -26.031 -11.305 1 98.62 132 ARG B CA 1
ATOM 3628 C C . ARG B 1 132 ? 8.992 -25.203 -12.453 1 98.62 132 ARG B C 1
ATOM 3630 O O . ARG B 1 132 ? 8.625 -24.031 -12.602 1 98.62 132 ARG B O 1
ATOM 3637 N N . LEU B 1 133 ? 9.852 -25.844 -13.227 1 98.56 133 LEU B N 1
ATOM 3638 C CA . LEU B 1 133 ? 10.422 -25.156 -14.383 1 98.56 133 LEU B CA 1
ATOM 3639 C C . LEU B 1 133 ? 9.344 -24.828 -15.406 1 98.56 133 LEU B C 1
ATOM 3641 O O . LEU B 1 133 ? 9.312 -23.734 -15.961 1 98.56 133 LEU B O 1
ATOM 3645 N N . GLU B 1 134 ? 8.445 -25.781 -15.656 1 98.56 134 GLU B N 1
ATOM 3646 C CA . GLU B 1 134 ? 7.344 -25.562 -16.594 1 98.56 134 GLU B CA 1
ATOM 3647 C C . GLU B 1 134 ? 6.445 -24.422 -16.109 1 98.56 134 GLU B C 1
ATOM 3649 O O . GLU B 1 134 ? 6 -23.594 -16.906 1 98.56 134 GLU B O 1
ATOM 3654 N N . ILE B 1 135 ? 6.211 -24.391 -14.875 1 98.88 135 ILE B N 1
ATOM 3655 C CA . ILE B 1 135 ? 5.371 -23.359 -14.281 1 98.88 135 ILE B CA 1
ATOM 3656 C C . ILE B 1 135 ? 6.02 -21.984 -14.484 1 98.88 135 ILE B C 1
ATOM 3658 O O . ILE B 1 135 ? 5.352 -21.031 -14.867 1 98.88 135 ILE B O 1
ATOM 3662 N N . ALA B 1 136 ? 7.324 -21.906 -14.227 1 98.94 136 ALA B N 1
ATOM 3663 C CA . ALA B 1 136 ? 8.047 -20.656 -14.445 1 98.94 136 ALA B CA 1
ATOM 3664 C C . ALA B 1 136 ? 7.875 -20.172 -15.883 1 98.94 136 ALA B C 1
ATOM 3666 O O . ALA B 1 136 ? 7.648 -18.969 -16.109 1 98.94 136 ALA B O 1
ATOM 3667 N N . ILE B 1 137 ? 7.949 -21.062 -16.781 1 98.88 137 ILE B N 1
ATOM 3668 C CA . ILE B 1 137 ? 7.836 -20.75 -18.203 1 98.88 137 ILE B CA 1
ATOM 3669 C C . ILE B 1 137 ? 6.426 -20.25 -18.5 1 98.88 137 ILE B C 1
ATOM 3671 O O . ILE B 1 137 ? 6.25 -19.25 -19.188 1 98.88 137 ILE B O 1
ATOM 3675 N N . ASP B 1 138 ? 5.426 -20.938 -18.016 1 98.88 138 ASP B N 1
ATOM 3676 C CA . ASP B 1 138 ? 4.039 -20.547 -18.234 1 98.88 138 ASP B CA 1
ATOM 3677 C C . ASP B 1 138 ? 3.777 -19.141 -17.703 1 98.88 138 ASP B C 1
ATOM 3679 O O . ASP B 1 138 ? 3.148 -18.328 -18.391 1 98.88 138 ASP B O 1
ATOM 3683 N N . VAL B 1 139 ? 4.262 -18.844 -16.5 1 98.94 139 VAL B N 1
ATOM 3684 C CA . VAL B 1 139 ? 4.059 -17.531 -15.883 1 98.94 139 VAL B CA 1
ATOM 3685 C C . VAL B 1 139 ? 4.781 -16.469 -16.703 1 98.94 139 VAL B C 1
ATOM 3687 O O . VAL B 1 139 ? 4.242 -15.375 -16.922 1 98.94 139 VAL B O 1
ATOM 3690 N N . ALA B 1 140 ? 5.992 -16.766 -17.141 1 98.88 140 ALA B N 1
ATOM 3691 C CA . ALA B 1 140 ? 6.738 -15.828 -17.984 1 98.88 140 ALA B CA 1
ATOM 3692 C C . ALA B 1 140 ? 5.961 -15.492 -19.25 1 98.88 140 ALA B C 1
ATOM 3694 O O . ALA B 1 140 ? 5.91 -14.328 -19.656 1 98.88 140 ALA B O 1
ATOM 3695 N N . HIS B 1 141 ? 5.383 -16.484 -19.828 1 98.56 141 HIS B N 1
ATOM 3696 C CA . HIS B 1 141 ? 4.578 -16.25 -21.031 1 98.56 141 HIS B CA 1
ATOM 3697 C C . HIS B 1 141 ? 3.377 -15.359 -20.719 1 98.56 141 HIS B C 1
ATOM 3699 O O . HIS B 1 141 ? 3.059 -14.453 -21.5 1 98.56 141 HIS B O 1
ATOM 3705 N N . ALA B 1 142 ? 2.742 -15.633 -19.672 1 98.56 142 ALA B N 1
ATOM 3706 C CA . ALA B 1 142 ? 1.57 -14.852 -19.281 1 98.56 142 ALA B CA 1
ATOM 3707 C C . ALA B 1 142 ? 1.927 -13.383 -19.094 1 98.56 142 ALA B C 1
ATOM 3709 O O . ALA B 1 142 ? 1.256 -12.5 -19.641 1 98.56 142 ALA B O 1
ATOM 3710 N N . ILE B 1 143 ? 2.986 -13.109 -18.344 1 98.56 143 ILE B N 1
ATOM 3711 C CA . ILE B 1 143 ? 3.377 -11.734 -18.047 1 98.56 143 ILE B CA 1
ATOM 3712 C C . ILE B 1 143 ? 3.861 -11.055 -19.328 1 98.56 143 ILE B C 1
ATOM 3714 O O . ILE B 1 143 ? 3.625 -9.859 -19.531 1 98.56 143 ILE B O 1
ATOM 3718 N N . THR B 1 144 ? 4.594 -11.812 -20.188 1 98.31 144 THR B N 1
ATOM 3719 C CA . THR B 1 144 ? 4.988 -11.273 -21.484 1 98.31 144 THR B CA 1
ATOM 3720 C C . THR B 1 144 ? 3.771 -10.758 -22.25 1 98.31 144 THR B C 1
ATOM 3722 O O . THR B 1 144 ? 3.789 -9.648 -22.781 1 98.31 144 THR B O 1
ATOM 3725 N N . TYR B 1 145 ? 2.762 -11.555 -22.297 1 97.25 145 TYR B N 1
ATOM 3726 C CA . TYR B 1 145 ? 1.526 -11.164 -22.969 1 97.25 145 TYR B CA 1
ATOM 3727 C C . TYR B 1 145 ? 0.967 -9.875 -22.375 1 97.25 145 TYR B C 1
ATOM 3729 O O . TYR B 1 145 ? 0.613 -8.953 -23.109 1 97.25 145 TYR B O 1
ATOM 3737 N N . LEU B 1 146 ? 0.874 -9.742 -21.094 1 97.12 146 LEU B N 1
ATOM 3738 C CA . LEU B 1 146 ? 0.339 -8.562 -20.422 1 97.12 146 LEU B CA 1
ATOM 3739 C C . LEU B 1 146 ? 1.142 -7.316 -20.797 1 97.12 146 LEU B C 1
ATOM 3741 O O . LEU B 1 146 ? 0.574 -6.234 -20.969 1 97.12 146 LEU B O 1
ATOM 3745 N N . HIS B 1 147 ? 2.422 -7.477 -20.875 1 96.69 147 HIS B N 1
ATOM 3746 C CA . HIS B 1 147 ? 3.316 -6.344 -21.094 1 96.69 147 HIS B CA 1
ATOM 3747 C C . HIS B 1 147 ? 3.334 -5.922 -22.547 1 96.69 147 HIS B C 1
ATOM 3749 O O . HIS B 1 147 ? 3.795 -4.824 -22.875 1 96.69 147 HIS B O 1
ATOM 3755 N N . THR B 1 148 ? 2.863 -6.758 -23.453 1 92.44 148 THR B N 1
ATOM 3756 C CA . THR B 1 148 ? 3.014 -6.477 -24.875 1 92.44 148 THR B CA 1
ATOM 3757 C C . THR B 1 148 ? 1.655 -6.441 -25.562 1 92.44 148 THR B C 1
ATOM 3759 O O . THR B 1 148 ? 1.575 -6.227 -26.766 1 92.44 148 THR B O 1
ATOM 3762 N N . TYR B 1 149 ? 0.628 -6.738 -24.828 1 80.19 149 TYR B N 1
ATOM 3763 C CA . TYR B 1 149 ? -0.717 -6.918 -25.359 1 80.19 149 TYR B CA 1
ATOM 3764 C C . TYR B 1 149 ? -1.185 -5.668 -26.094 1 80.19 149 TYR B C 1
ATOM 3766 O O . TYR B 1 149 ? -1.886 -5.758 -27.094 1 80.19 149 TYR B O 1
ATOM 3774 N N . SER B 1 150 ? -0.936 -4.562 -25.594 1 77.5 150 SER B N 1
ATOM 3775 C CA . SER B 1 150 ? -1.365 -3.305 -26.188 1 77.5 150 SER B CA 1
ATOM 3776 C C . SER B 1 150 ? -0.301 -2.225 -26.031 1 77.5 150 SER B C 1
ATOM 3778 O O . SER B 1 150 ? 0.791 -2.488 -25.531 1 77.5 150 SER B O 1
ATOM 3780 N N . ASP B 1 151 ? -0.655 -1.13 -26.594 1 79.69 151 ASP B N 1
ATOM 3781 C CA . ASP B 1 151 ? 0.228 0.025 -26.469 1 79.69 151 ASP B CA 1
ATOM 3782 C C . ASP B 1 151 ? 0.382 0.428 -25 1 79.69 151 ASP B C 1
ATOM 3784 O O . ASP B 1 151 ? 1.396 1.013 -24.609 1 79.69 151 ASP B O 1
ATOM 3788 N N . HIS B 1 152 ? -0.588 0.022 -24.328 1 83.69 152 HIS B N 1
ATOM 3789 C CA . HIS B 1 152 ? -0.495 0.267 -22.891 1 83.69 152 HIS B CA 1
ATOM 3790 C C . HIS B 1 152 ? -0.365 -1.04 -22.125 1 83.69 152 HIS B C 1
ATOM 3792 O O . HIS B 1 152 ? -1.359 -1.734 -21.891 1 83.69 152 HIS B O 1
ATOM 3798 N N . PRO B 1 153 ? 0.829 -1.311 -21.734 1 90.25 153 PRO B N 1
ATOM 3799 C CA . PRO B 1 153 ? 1.052 -2.564 -21.016 1 90.25 153 PRO B CA 1
ATOM 3800 C C . PRO B 1 153 ? 0.209 -2.67 -19.75 1 90.25 153 PRO B C 1
ATOM 3802 O O . PRO B 1 153 ? -0.047 -1.661 -19.078 1 90.25 153 PRO B O 1
ATOM 3805 N N . VAL B 1 154 ? -0.281 -3.838 -19.531 1 94.56 154 VAL B N 1
ATOM 3806 C CA . VAL B 1 154 ? -0.951 -4.125 -18.266 1 94.56 154 VAL B CA 1
ATOM 3807 C C . VAL B 1 154 ? 0.074 -4.578 -17.234 1 94.56 154 VAL B C 1
ATOM 3809 O O . VAL B 1 154 ? 0.82 -5.535 -17.453 1 94.56 154 VAL B O 1
ATOM 3812 N N . ILE B 1 155 ? 0.208 -3.848 -16.188 1 95.69 155 ILE B N 1
ATOM 3813 C CA . ILE B 1 155 ? 1.03 -4.258 -15.055 1 95.69 155 ILE B CA 1
ATOM 3814 C C . ILE B 1 155 ? 0.171 -5 -14.039 1 95.69 155 ILE B C 1
ATOM 3816 O O . ILE B 1 155 ? -0.833 -4.469 -13.555 1 95.69 155 ILE B O 1
ATOM 3820 N N . HIS B 1 156 ? 0.47 -6.207 -13.672 1 96.81 156 HIS B N 1
ATOM 3821 C CA . HIS B 1 156 ? -0.34 -7.039 -12.789 1 96.81 156 HIS B CA 1
ATOM 3822 C C . HIS B 1 156 ? -0.305 -6.516 -11.359 1 96.81 156 HIS B C 1
ATOM 3824 O O . HIS B 1 156 ? -1.347 -6.402 -10.711 1 96.81 156 HIS B O 1
ATOM 3830 N N . ARG B 1 157 ? 0.958 -6.227 -10.812 1 96.06 157 ARG B N 1
ATOM 3831 C CA . ARG B 1 157 ? 1.271 -5.578 -9.547 1 96.06 157 ARG B CA 1
ATOM 3832 C C . ARG B 1 157 ? 1.131 -6.555 -8.383 1 96.06 157 ARG B C 1
ATOM 3834 O O . ARG B 1 157 ? 1.413 -6.207 -7.234 1 96.06 157 ARG B O 1
ATOM 3841 N N . ASP B 1 158 ? 0.769 -7.832 -8.688 1 96 158 ASP B N 1
ATOM 3842 C CA . ASP B 1 158 ? 0.63 -8.789 -7.594 1 96 158 ASP B CA 1
ATOM 3843 C C . ASP B 1 158 ? 0.985 -10.203 -8.047 1 96 158 ASP B C 1
ATOM 3845 O O . ASP B 1 158 ? 0.278 -11.164 -7.73 1 96 158 ASP B O 1
ATOM 3849 N N . ILE B 1 159 ? 1.979 -10.305 -8.82 1 98.19 159 ILE B N 1
ATOM 3850 C CA . ILE B 1 159 ? 2.535 -11.609 -9.172 1 98.19 159 ILE B CA 1
ATOM 3851 C C . ILE B 1 159 ? 3.096 -12.281 -7.922 1 98.19 159 ILE B C 1
ATOM 3853 O O . ILE B 1 159 ? 4.004 -11.75 -7.277 1 98.19 159 ILE B O 1
ATOM 3857 N N . LYS B 1 160 ? 2.512 -13.406 -7.531 1 97.5 160 LYS B N 1
ATOM 3858 C CA . LYS B 1 160 ? 2.945 -14.188 -6.375 1 97.5 160 LYS B CA 1
ATOM 3859 C C . LYS B 1 160 ? 2.457 -15.625 -6.469 1 97.5 160 LYS B C 1
ATOM 3861 O O . LYS B 1 160 ? 1.564 -15.938 -7.262 1 97.5 160 LYS B O 1
ATOM 3866 N N . SER B 1 161 ? 3.004 -16.453 -5.73 1 98.19 161 SER B N 1
ATOM 3867 C CA . SER B 1 161 ? 2.768 -17.891 -5.848 1 98.19 161 SER B CA 1
ATOM 3868 C C . SER B 1 161 ? 1.306 -18.234 -5.582 1 98.19 161 SER B C 1
ATOM 3870 O O . SER B 1 161 ? 0.758 -19.156 -6.191 1 98.19 161 SER B O 1
ATOM 3872 N N . SER B 1 162 ? 0.593 -17.453 -4.73 1 96.19 162 SER B N 1
ATOM 3873 C CA . SER B 1 162 ? -0.794 -17.766 -4.398 1 96.19 162 SER B CA 1
ATOM 3874 C C . SER B 1 162 ? -1.739 -17.328 -5.512 1 96.19 162 SER B C 1
ATOM 3876 O O . SER B 1 162 ? -2.91 -17.703 -5.527 1 96.19 162 SER B O 1
ATOM 3878 N N . ASN B 1 163 ? -1.221 -16.562 -6.441 1 96.44 163 ASN B N 1
ATOM 3879 C CA . ASN B 1 163 ? -2.023 -16.109 -7.574 1 96.44 163 ASN B CA 1
ATOM 3880 C C . ASN B 1 163 ? -1.71 -16.906 -8.836 1 96.44 163 ASN B C 1
ATOM 3882 O O . ASN B 1 163 ? -2.152 -16.562 -9.93 1 96.44 163 ASN B O 1
ATOM 3886 N N . ILE B 1 164 ? -0.88 -17.906 -8.711 1 98.62 164 ILE B N 1
ATOM 3887 C CA . ILE B 1 164 ? -0.595 -18.844 -9.789 1 98.62 164 ILE B CA 1
ATOM 3888 C C . ILE B 1 164 ? -1.377 -20.141 -9.57 1 98.62 164 ILE B C 1
ATOM 3890 O O . ILE B 1 164 ? -1.03 -20.938 -8.703 1 98.62 164 ILE B O 1
ATOM 3894 N N . LEU B 1 165 ? -2.373 -20.344 -10.375 1 98.25 165 LEU B N 1
ATOM 3895 C CA . LEU B 1 165 ? -3.201 -21.547 -10.281 1 98.25 165 LEU B CA 1
ATOM 3896 C C . LEU B 1 165 ? -2.678 -22.641 -11.203 1 98.25 165 LEU B C 1
ATOM 3898 O O . LEU B 1 165 ? -2.086 -22.344 -12.25 1 98.25 165 LEU B O 1
ATOM 3902 N N . LEU B 1 166 ? -2.926 -23.875 -10.797 1 98.31 166 LEU B N 1
ATOM 3903 C CA . LEU B 1 166 ? -2.373 -24.984 -11.57 1 98.31 166 LEU B CA 1
ATOM 3904 C C . LEU B 1 166 ? -3.484 -25.891 -12.094 1 98.31 166 LEU B C 1
ATOM 3906 O O . LEU B 1 166 ? -4.391 -26.266 -11.344 1 98.31 166 LEU B O 1
ATOM 3910 N N . MET B 1 167 ? -3.365 -26.203 -13.336 1 97.75 167 MET B N 1
ATOM 3911 C CA . MET B 1 167 ? -4.199 -27.25 -13.945 1 97.75 167 MET B CA 1
ATOM 3912 C C . MET B 1 167 ? -3.76 -28.625 -13.484 1 97.75 167 MET B C 1
ATOM 3914 O O . MET B 1 167 ? -2.705 -28.781 -12.867 1 97.75 167 MET B O 1
ATOM 3918 N N . ASN B 1 168 ? -4.57 -29.609 -13.875 1 96.38 168 ASN B N 1
ATOM 3919 C CA . ASN B 1 168 ? -4.234 -30.984 -13.492 1 96.38 168 ASN B CA 1
ATOM 3920 C C . ASN B 1 168 ? -2.904 -31.422 -14.102 1 96.38 168 ASN B C 1
ATOM 3922 O O . ASN B 1 168 ? -2.17 -32.219 -13.492 1 96.38 168 ASN B O 1
ATOM 3926 N N . ASN B 1 169 ? -2.586 -30.891 -15.242 1 96.31 169 ASN B N 1
ATOM 3927 C CA . ASN B 1 169 ? -1.322 -31.219 -15.891 1 96.31 169 ASN B CA 1
ATOM 3928 C C . ASN B 1 169 ? -0.201 -30.297 -15.438 1 96.31 169 ASN B C 1
ATOM 3930 O O . ASN B 1 169 ? 0.865 -30.25 -16.047 1 96.31 169 ASN B O 1
ATOM 3934 N N . PHE B 1 170 ? -0.455 -29.344 -14.484 1 97.12 170 PHE B N 1
ATOM 3935 C CA . PHE B 1 170 ? 0.471 -28.469 -13.781 1 97.12 170 PHE B CA 1
ATOM 3936 C C . PHE B 1 170 ? 0.851 -27.281 -14.648 1 97.12 170 PHE B C 1
ATOM 3938 O O . PHE B 1 170 ? 1.784 -26.531 -14.328 1 97.12 170 PHE B O 1
ATOM 3945 N N . ARG B 1 171 ? 0.092 -27.156 -15.75 1 97.69 171 ARG B N 1
ATOM 3946 C CA . ARG B 1 171 ? 0.223 -25.891 -16.453 1 97.69 171 ARG B CA 1
ATOM 3947 C C . ARG B 1 171 ? -0.341 -24.75 -15.617 1 97.69 171 ARG B C 1
ATOM 3949 O O . ARG B 1 171 ? -1.375 -24.891 -14.961 1 97.69 171 ARG B O 1
ATOM 3956 N N . ALA B 1 172 ? 0.28 -23.656 -15.703 1 98.75 172 ALA B N 1
ATOM 3957 C CA . ALA B 1 172 ? -0.023 -22.578 -14.773 1 98.75 172 ALA B CA 1
ATOM 3958 C C . ALA B 1 172 ? -0.9 -21.516 -15.43 1 98.75 172 ALA B C 1
ATOM 3960 O O . ALA B 1 172 ? -0.765 -21.25 -16.625 1 98.75 172 ALA B O 1
ATOM 3961 N N . LYS B 1 173 ? -1.749 -20.953 -14.68 1 98.62 173 LYS B N 1
ATOM 3962 C CA . LYS B 1 173 ? -2.553 -19.797 -15.062 1 98.62 173 LYS B CA 1
ATOM 3963 C C . LYS B 1 173 ? -2.447 -18.688 -14.016 1 98.62 173 LYS B C 1
ATOM 3965 O O . LYS B 1 173 ? -2.623 -18.938 -12.82 1 98.62 173 LYS B O 1
ATOM 3970 N N . VAL B 1 174 ? -2.129 -17.5 -14.461 1 98.44 174 VAL B N 1
ATOM 3971 C CA . VAL B 1 174 ? -2.074 -16.344 -13.578 1 98.44 174 VAL B CA 1
ATOM 3972 C C . VAL B 1 174 ? -3.488 -15.828 -13.305 1 98.44 174 VAL B C 1
ATOM 3974 O O . VAL B 1 174 ? -4.309 -15.734 -14.219 1 98.44 174 VAL B O 1
ATOM 3977 N N . ALA B 1 175 ? -3.748 -15.586 -12 1 96.12 175 ALA B N 1
ATOM 3978 C CA . ALA B 1 175 ? -5.074 -15.133 -11.594 1 96.12 175 ALA B CA 1
ATOM 3979 C C . ALA B 1 175 ? -4.988 -13.875 -10.734 1 96.12 175 ALA B C 1
ATOM 3981 O O . ALA B 1 175 ? -3.898 -13.344 -10.508 1 96.12 175 ALA B O 1
ATOM 3982 N N . ASP B 1 176 ? -6.133 -13.312 -10.344 1 93.12 176 ASP B N 1
ATOM 3983 C CA . ASP B 1 176 ? -6.328 -12.195 -9.43 1 93.12 176 ASP B CA 1
ATOM 3984 C C . ASP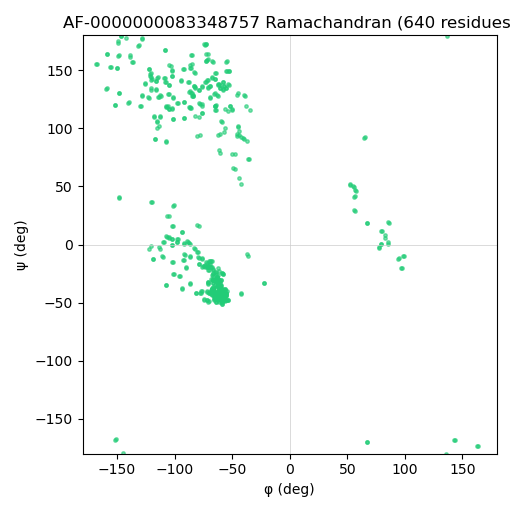 B 1 176 ? -5.738 -10.906 -10 1 93.12 176 ASP B C 1
ATOM 3986 O O . ASP B 1 176 ? -4.594 -10.555 -9.711 1 93.12 176 ASP B O 1
ATOM 3990 N N . PHE B 1 177 ? -6.465 -10.148 -10.656 1 94.38 177 PHE B N 1
ATOM 3991 C CA . PHE B 1 177 ? -6.055 -8.906 -11.297 1 94.38 177 PHE B CA 1
ATOM 3992 C C . PHE B 1 177 ? -6.594 -7.699 -10.531 1 94.38 177 PHE B C 1
ATOM 3994 O O . PHE B 1 177 ? -6.812 -6.637 -11.117 1 94.38 177 PHE B O 1
ATOM 4001 N N . GLY B 1 178 ? -6.844 -7.895 -9.312 1 91.31 178 GLY B N 1
ATOM 4002 C CA . GLY B 1 178 ? -7.406 -6.848 -8.484 1 91.31 178 GLY B CA 1
ATOM 4003 C C . GLY B 1 178 ? -6.527 -5.609 -8.406 1 91.31 178 GLY B C 1
ATOM 4004 O O . GLY B 1 178 ? -7.031 -4.492 -8.281 1 91.31 178 GLY B O 1
ATOM 4005 N N . PHE B 1 179 ? -5.242 -5.738 -8.5 1 91.44 179 PHE B N 1
ATOM 4006 C CA . PHE B 1 179 ? -4.312 -4.625 -8.383 1 91.44 179 PHE B CA 1
ATOM 4007 C C . PHE B 1 179 ? -3.814 -4.184 -9.758 1 91.44 179 PHE B C 1
ATOM 4009 O O . PHE B 1 179 ? -3.035 -3.236 -9.859 1 91.44 179 PHE B O 1
ATOM 4016 N N . ALA B 1 180 ? -4.277 -4.855 -10.781 1 93.5 180 ALA B N 1
ATOM 4017 C CA . ALA B 1 180 ? -3.744 -4.605 -12.117 1 93.5 180 ALA B CA 1
ATOM 4018 C C . ALA B 1 180 ? -4.055 -3.184 -12.578 1 93.5 180 ALA B C 1
ATOM 4020 O O . ALA B 1 180 ? -5.051 -2.59 -12.148 1 93.5 180 ALA B O 1
ATOM 4021 N N . LYS B 1 181 ? -3.156 -2.676 -13.328 1 90 181 LYS B N 1
ATOM 4022 C CA . LYS B 1 181 ? -3.348 -1.34 -13.883 1 90 181 LYS B CA 1
ATOM 4023 C C . LYS B 1 181 ? -2.639 -1.195 -15.227 1 90 181 LYS B C 1
ATOM 4025 O O . LYS B 1 181 ? -1.654 -1.89 -15.492 1 90 181 LYS B O 1
ATOM 4030 N N . LEU B 1 182 ? -3.221 -0.302 -16.031 1 86.94 182 LEU B N 1
ATOM 4031 C CA . LEU B 1 182 ? -2.502 0.078 -17.234 1 86.94 182 LEU B CA 1
ATOM 4032 C C . LEU B 1 182 ? -1.289 0.94 -16.906 1 86.94 182 LEU B C 1
ATOM 4034 O O . LEU B 1 182 ? -1.362 1.812 -16.031 1 86.94 182 LEU B O 1
ATOM 4038 N N . ALA B 1 183 ? -0.206 0.617 -17.531 1 86.5 183 ALA B N 1
ATOM 4039 C CA . ALA B 1 183 ? 0.988 1.432 -17.328 1 86.5 183 ALA B CA 1
ATOM 4040 C C . ALA B 1 183 ? 0.697 2.908 -17.578 1 86.5 183 ALA B C 1
ATOM 4042 O O . ALA B 1 183 ? -0.017 3.254 -18.516 1 86.5 183 ALA B O 1
ATOM 4043 N N . PRO B 1 184 ? 1.252 3.74 -16.656 1 81.25 184 PRO B N 1
ATOM 4044 C CA . PRO B 1 184 ? 1.028 5.172 -16.875 1 81.25 184 PRO B CA 1
ATOM 4045 C C . PRO B 1 184 ? 1.688 5.684 -18.156 1 81.25 184 PRO B C 1
ATOM 4047 O O . PRO B 1 184 ? 2.748 5.191 -18.547 1 81.25 184 PRO B O 1
ATOM 4050 N N . THR B 1 185 ? 1.021 6.574 -18.812 1 77.62 185 THR B N 1
ATOM 4051 C CA . THR B 1 185 ? 1.561 7.184 -20.031 1 77.62 185 THR B CA 1
ATOM 4052 C C . THR B 1 185 ? 2.719 8.117 -19.703 1 77.62 185 THR B C 1
ATOM 4054 O O . THR B 1 185 ? 3.691 8.203 -20.453 1 77.62 185 THR B O 1
ATOM 4057 N N . ASP B 1 186 ? 2.549 8.695 -18.516 1 78.44 186 ASP B N 1
ATOM 4058 C CA . ASP B 1 186 ? 3.568 9.617 -18.031 1 78.44 186 ASP B CA 1
ATOM 4059 C C . ASP B 1 186 ? 4.531 8.93 -17.078 1 78.44 186 ASP B C 1
ATOM 4061 O O . ASP B 1 186 ? 4.121 8.469 -16 1 78.44 186 ASP B O 1
ATOM 4065 N N . SER B 1 187 ? 5.789 8.977 -17.453 1 72.75 187 SER B N 1
ATOM 4066 C CA . SER B 1 187 ? 6.816 8.312 -16.656 1 72.75 187 SER B CA 1
ATOM 4067 C C . SER B 1 187 ? 7 9 -15.312 1 72.75 187 SER B C 1
ATOM 4069 O O . SER B 1 187 ? 7.562 8.422 -14.383 1 72.75 187 SER B O 1
ATOM 4071 N N . SER B 1 188 ? 6.484 10.133 -15.219 1 75.44 188 SER B N 1
ATOM 4072 C CA . SER B 1 188 ? 6.66 10.891 -13.984 1 75.44 188 SER B CA 1
ATOM 4073 C C . SER B 1 188 ? 5.523 10.625 -13 1 75.44 188 SER B C 1
ATOM 4075 O O . SER B 1 188 ? 5.566 11.078 -11.859 1 75.44 188 SER B O 1
ATOM 4077 N N . HIS B 1 189 ? 4.656 9.805 -13.391 1 81.56 189 HIS B N 1
ATOM 4078 C CA . HIS B 1 189 ? 3.512 9.539 -12.523 1 81.56 189 HIS B CA 1
ATOM 4079 C C . HIS B 1 189 ? 3.947 8.852 -11.234 1 81.56 189 HIS B C 1
ATOM 4081 O O . HIS B 1 189 ? 4.727 7.895 -11.273 1 81.56 189 HIS B O 1
ATOM 4087 N N . VAL B 1 190 ? 3.496 9.398 -10.164 1 81.44 190 VAL B N 1
ATOM 4088 C CA . VAL B 1 190 ? 3.805 8.836 -8.852 1 81.44 190 VAL B CA 1
ATOM 4089 C C . VAL B 1 190 ? 2.537 8.266 -8.219 1 81.44 190 VAL B C 1
ATOM 4091 O O . VAL B 1 190 ? 1.497 8.93 -8.195 1 81.44 190 VAL B O 1
ATOM 4094 N N . SER B 1 191 ? 2.666 7.004 -7.797 1 84.31 191 SER B N 1
ATOM 4095 C CA . SER B 1 191 ? 1.549 6.379 -7.098 1 84.31 191 SER B CA 1
ATOM 4096 C C . SER B 1 191 ? 1.343 6.996 -5.719 1 84.31 191 SER B C 1
ATOM 4098 O O . SER B 1 191 ? 2.307 7.227 -4.984 1 84.31 191 SER B O 1
ATOM 4100 N N . THR B 1 192 ? 0.174 7.25 -5.375 1 81.19 192 THR B N 1
ATOM 4101 C CA . THR B 1 192 ? -0.132 7.812 -4.066 1 81.19 192 THR B CA 1
ATOM 4102 C C . THR B 1 192 ? -0.067 6.738 -2.986 1 81.19 192 THR B C 1
ATOM 4104 O O . THR B 1 192 ? 0.414 6.988 -1.879 1 81.19 192 THR B O 1
ATOM 4107 N N . GLN B 1 193 ? -0.61 5.559 -3.346 1 83.81 193 GLN B N 1
ATOM 4108 C CA . GLN B 1 193 ? -0.571 4.402 -2.455 1 83.81 193 GLN B CA 1
ATOM 4109 C C . GLN B 1 193 ? 0.149 3.229 -3.109 1 83.81 193 GLN B C 1
ATOM 4111 O O . GLN B 1 193 ? -0.004 2.99 -4.309 1 83.81 193 GLN B O 1
ATOM 4116 N N . VAL B 1 194 ? 0.832 2.527 -2.289 1 85.31 194 VAL B N 1
ATOM 4117 C CA . VAL B 1 194 ? 1.574 1.364 -2.764 1 85.31 194 VAL B CA 1
ATOM 4118 C C . VAL B 1 194 ? 0.651 0.148 -2.816 1 85.31 194 VAL B C 1
ATOM 4120 O O . VAL B 1 194 ? -0.057 -0.143 -1.85 1 85.31 194 VAL B O 1
ATOM 4123 N N . LYS B 1 195 ? 0.634 -0.485 -3.967 1 88.69 195 LYS B N 1
ATOM 4124 C CA . LYS B 1 195 ? -0.135 -1.715 -4.133 1 88.69 195 LYS B CA 1
ATOM 4125 C C . LYS B 1 195 ? 0.783 -2.904 -4.398 1 88.69 195 LYS B C 1
ATOM 4127 O O . LYS B 1 195 ? 1.785 -2.777 -5.102 1 88.69 195 LYS B O 1
ATOM 4132 N N . GLY B 1 196 ? 0.422 -4.004 -3.881 1 90.75 196 GLY B N 1
ATOM 4133 C CA . GLY B 1 196 ? 1.197 -5.23 -3.998 1 90.75 196 GLY B CA 1
ATOM 4134 C C . GLY B 1 196 ? 1.306 -5.996 -2.693 1 90.75 196 GLY B C 1
ATOM 4135 O O . GLY B 1 196 ? 0.728 -5.594 -1.681 1 90.75 196 GLY B O 1
ATOM 4136 N N . THR B 1 197 ? 1.981 -7.074 -2.766 1 92.44 197 THR B N 1
ATOM 4137 C CA . THR B 1 197 ? 2.135 -7.941 -1.603 1 92.44 197 THR B CA 1
ATOM 4138 C C . THR B 1 197 ? 3.559 -7.867 -1.058 1 92.44 197 THR B C 1
ATOM 4140 O O . THR B 1 197 ? 4.523 -7.902 -1.823 1 92.44 197 THR B O 1
ATOM 4143 N N . ALA B 1 198 ? 3.635 -7.855 0.275 1 90.06 198 ALA B N 1
ATOM 4144 C CA . ALA B 1 198 ? 4.926 -7.82 0.959 1 90.06 198 ALA B CA 1
ATOM 4145 C C . ALA B 1 198 ? 5.812 -8.977 0.515 1 90.06 198 ALA B C 1
ATOM 4147 O O . ALA B 1 198 ? 5.352 -10.117 0.407 1 90.06 198 ALA B O 1
ATOM 4148 N N . GLY B 1 199 ? 7.055 -8.688 0.233 1 93.19 199 GLY B N 1
ATOM 4149 C CA . GLY B 1 199 ? 8.016 -9.695 -0.177 1 93.19 199 GLY B CA 1
ATOM 4150 C C . GLY B 1 199 ? 8.18 -9.789 -1.683 1 93.19 199 GLY B C 1
ATOM 4151 O O . GLY B 1 199 ? 9.188 -10.305 -2.17 1 93.19 199 GLY B O 1
ATOM 4152 N N . TYR B 1 200 ? 7.195 -9.289 -2.373 1 96.56 200 TYR B N 1
ATOM 4153 C CA . TYR B 1 200 ? 7.234 -9.367 -3.828 1 96.56 200 TYR B CA 1
ATOM 4154 C C . TYR B 1 200 ? 7.441 -7.992 -4.449 1 96.56 200 TYR B C 1
ATOM 4156 O O . TYR B 1 200 ? 7.695 -7.879 -5.648 1 96.56 200 TYR B O 1
ATOM 4164 N N . LEU B 1 201 ? 7.348 -6.973 -3.686 1 94.69 201 LEU B N 1
ATOM 4165 C CA . LEU B 1 201 ? 7.324 -5.605 -4.191 1 94.69 201 LEU B CA 1
ATOM 4166 C C . LEU B 1 201 ? 8.703 -5.176 -4.676 1 94.69 201 LEU B C 1
ATOM 4168 O O . LEU B 1 201 ? 9.711 -5.457 -4.02 1 94.69 201 LEU B O 1
ATOM 4172 N N . ASP B 1 202 ? 8.688 -4.484 -5.77 1 94.69 202 ASP B N 1
ATOM 4173 C CA . ASP B 1 202 ? 9.852 -3.848 -6.379 1 94.69 202 ASP B CA 1
ATOM 4174 C C . ASP B 1 202 ? 10.406 -2.75 -5.473 1 94.69 202 ASP B C 1
ATOM 4176 O O . ASP B 1 202 ? 9.742 -1.748 -5.219 1 94.69 202 ASP B O 1
ATOM 4180 N N . PRO B 1 203 ? 11.688 -2.943 -5.059 1 91.12 203 PRO B N 1
ATOM 4181 C CA . PRO B 1 203 ? 12.266 -1.934 -4.168 1 91.12 203 PRO B CA 1
ATOM 4182 C C . PRO B 1 203 ? 12.375 -0.56 -4.824 1 91.12 203 PRO B C 1
ATOM 4184 O O . PRO B 1 203 ? 12.273 0.464 -4.145 1 91.12 203 PRO B O 1
ATOM 4187 N N . GLU B 1 204 ? 12.664 -0.483 -6.109 1 90.88 204 GLU B N 1
ATOM 4188 C CA . GLU B 1 204 ? 12.711 0.805 -6.797 1 90.88 204 GLU B CA 1
ATOM 4189 C C . GLU B 1 204 ? 11.352 1.497 -6.766 1 90.88 204 GLU B C 1
ATOM 4191 O O . GLU B 1 204 ? 11.273 2.707 -6.543 1 90.88 204 GLU B O 1
ATOM 4196 N N . TYR B 1 205 ? 10.328 0.759 -7.023 1 90 205 TYR B N 1
ATOM 4197 C CA . TYR B 1 205 ? 8.961 1.269 -6.918 1 90 205 TYR B CA 1
ATOM 4198 C C . TYR B 1 205 ? 8.695 1.812 -5.52 1 90 205 TYR B C 1
ATOM 4200 O O . TYR B 1 205 ? 8.086 2.875 -5.367 1 90 205 TYR B O 1
ATOM 4208 N N . LEU B 1 206 ? 9.203 1.139 -4.531 1 87.19 206 LEU B N 1
ATOM 4209 C CA . LEU B 1 206 ? 8.977 1.527 -3.143 1 87.19 206 LEU B CA 1
ATOM 4210 C C . LEU B 1 206 ? 9.734 2.809 -2.811 1 87.19 206 LEU B C 1
ATOM 4212 O O . LEU B 1 206 ? 9.367 3.527 -1.877 1 87.19 206 LEU B O 1
ATOM 4216 N N . ARG B 1 207 ? 10.719 3.07 -3.574 1 82.38 207 ARG B N 1
ATOM 4217 C CA . ARG B 1 207 ? 11.531 4.254 -3.316 1 82.38 207 ARG B CA 1
ATOM 4218 C C . ARG B 1 207 ? 11.039 5.445 -4.129 1 82.38 207 ARG B C 1
ATOM 4220 O O . ARG B 1 207 ? 11.023 6.578 -3.643 1 82.38 207 ARG B O 1
ATOM 4227 N N . THR B 1 208 ? 10.656 5.137 -5.316 1 82.69 208 THR B N 1
ATOM 4228 C CA . THR B 1 208 ? 10.352 6.23 -6.234 1 82.69 208 THR B CA 1
ATOM 4229 C C . THR B 1 208 ? 8.844 6.449 -6.336 1 82.69 208 THR B C 1
ATOM 4231 O O . THR B 1 208 ? 8.391 7.5 -6.797 1 82.69 208 THR B O 1
ATOM 4234 N N . TYR B 1 209 ? 8.156 5.332 -6.047 1 84.94 209 TYR B N 1
ATOM 4235 C CA . TYR B 1 209 ? 6.699 5.305 -6.148 1 84.94 209 TYR B CA 1
ATOM 4236 C C . TYR B 1 209 ? 6.25 5.441 -7.598 1 84.94 209 TYR B C 1
ATOM 4238 O O . TYR B 1 209 ? 5.145 5.91 -7.867 1 84.94 209 TYR B O 1
ATOM 4246 N N . GLN B 1 210 ? 7.16 5.176 -8.445 1 86.88 210 GLN B N 1
ATOM 4247 C CA . GLN B 1 210 ? 6.852 5.129 -9.867 1 86.88 210 GLN B CA 1
ATOM 4248 C C . GLN B 1 210 ? 6.727 3.689 -10.359 1 86.88 210 GLN B C 1
ATOM 4250 O O . GLN B 1 210 ? 7.703 2.938 -10.352 1 86.88 210 GLN B O 1
ATOM 4255 N N . LEU B 1 211 ? 5.523 3.404 -10.797 1 90.12 211 LEU B N 1
ATOM 4256 C CA . LEU B 1 211 ? 5.219 2.051 -11.25 1 90.12 211 LEU B CA 1
ATOM 4257 C C . LEU B 1 211 ? 5.555 1.882 -12.727 1 90.12 211 LEU B C 1
ATOM 4259 O O . LEU B 1 211 ? 5.305 2.781 -13.531 1 90.12 211 LEU B O 1
ATOM 4263 N N . ASN B 1 212 ? 6.102 0.792 -13.109 1 91.81 212 ASN B N 1
ATOM 4264 C CA . ASN B 1 212 ? 6.324 0.39 -14.492 1 91.81 212 ASN B CA 1
ATOM 4265 C C . ASN B 1 212 ? 6.277 -1.127 -14.656 1 91.81 212 ASN B C 1
ATOM 4267 O O . ASN B 1 212 ? 6.203 -1.856 -13.664 1 91.81 212 ASN B O 1
ATOM 4271 N N . GLU B 1 213 ? 6.336 -1.615 -15.891 1 94.75 213 GLU B N 1
ATOM 4272 C CA . GLU B 1 213 ? 6.164 -3.037 -16.172 1 94.75 213 GLU B CA 1
ATOM 4273 C C . GLU B 1 213 ? 7.281 -3.865 -15.539 1 94.75 213 GLU B C 1
ATOM 4275 O O . GLU B 1 213 ? 7.094 -5.047 -15.242 1 94.75 213 GLU B O 1
ATOM 4280 N N . LYS B 1 214 ? 8.43 -3.281 -15.273 1 96.94 214 LYS B N 1
ATOM 4281 C CA . LYS B 1 214 ? 9.57 -4 -14.711 1 96.94 214 LYS B CA 1
ATOM 4282 C C . LYS B 1 214 ? 9.328 -4.34 -13.242 1 96.94 214 LYS B C 1
ATOM 4284 O O . LYS B 1 214 ? 10.039 -5.16 -12.664 1 96.94 214 LYS B O 1
ATOM 4289 N N . SER B 1 215 ? 8.328 -3.674 -12.656 1 96.75 215 SER B N 1
ATOM 4290 C CA . SER B 1 215 ? 7.934 -4.059 -11.305 1 96.75 215 SER B CA 1
ATOM 4291 C C . SER B 1 215 ? 7.445 -5.504 -11.258 1 96.75 215 SER B C 1
ATOM 4293 O O . SER B 1 215 ? 7.738 -6.234 -10.312 1 96.75 215 SER B O 1
ATOM 4295 N N . ASP B 1 216 ? 6.73 -5.934 -12.328 1 98.38 216 ASP B N 1
ATOM 4296 C CA . ASP B 1 216 ? 6.309 -7.324 -12.43 1 98.38 216 ASP B CA 1
ATOM 4297 C C . ASP B 1 216 ? 7.508 -8.25 -12.602 1 98.38 216 ASP B C 1
ATOM 4299 O O . ASP B 1 216 ? 7.492 -9.391 -12.133 1 98.38 216 ASP B O 1
ATOM 4303 N N . VAL B 1 217 ? 8.508 -7.734 -13.281 1 98.81 217 VAL B N 1
ATOM 4304 C CA . VAL B 1 217 ? 9.711 -8.523 -13.508 1 98.81 217 VAL B CA 1
ATOM 4305 C C . VAL B 1 217 ? 10.391 -8.836 -12.18 1 98.81 217 VAL B C 1
ATOM 4307 O O . VAL B 1 217 ? 10.852 -9.953 -11.953 1 98.81 217 VAL B O 1
ATOM 4310 N N . TYR B 1 218 ? 10.438 -7.844 -11.367 1 98.69 218 TYR B N 1
ATOM 4311 C CA . TYR B 1 218 ? 11 -8.078 -10.039 1 98.69 218 TYR B CA 1
ATOM 4312 C C . TYR B 1 218 ? 10.219 -9.156 -9.297 1 98.69 218 TYR B C 1
ATOM 4314 O O . TYR B 1 218 ? 10.812 -10.094 -8.766 1 98.69 218 TYR B O 1
ATOM 4322 N N . SER B 1 219 ? 8.875 -9.008 -9.242 1 98.62 219 SER B N 1
ATOM 4323 C CA . SER B 1 219 ? 8.039 -10 -8.57 1 98.62 219 SER B CA 1
ATOM 4324 C C . SER B 1 219 ? 8.258 -11.391 -9.148 1 98.62 219 SER B C 1
ATOM 4326 O O . SER B 1 219 ? 8.242 -12.383 -8.414 1 98.62 219 SER B O 1
ATOM 4328 N N . PHE B 1 220 ? 8.43 -11.469 -10.469 1 98.94 220 PHE B N 1
ATOM 4329 C CA . PHE B 1 220 ? 8.711 -12.742 -11.133 1 98.94 220 PHE B CA 1
ATOM 4330 C C . PHE B 1 220 ? 10.031 -13.32 -10.641 1 98.94 220 PHE B C 1
ATOM 4332 O O . PHE B 1 220 ? 10.148 -14.531 -10.445 1 98.94 220 PHE B O 1
ATOM 4339 N N . GLY B 1 221 ? 11.047 -12.469 -10.484 1 98.94 221 GLY B N 1
ATOM 4340 C CA . GLY B 1 221 ? 12.305 -12.914 -9.898 1 98.94 221 GLY B CA 1
ATOM 4341 C C . GLY B 1 221 ? 12.141 -13.555 -8.539 1 98.94 221 GLY B C 1
ATOM 4342 O O . GLY B 1 221 ? 12.75 -14.586 -8.25 1 98.94 221 GLY B O 1
ATOM 4343 N N . VAL B 1 222 ? 11.312 -12.914 -7.715 1 98.75 222 VAL B N 1
ATOM 4344 C CA . VAL B 1 222 ? 11.008 -13.477 -6.402 1 98.75 222 VAL B CA 1
ATOM 4345 C C . VAL B 1 222 ? 10.352 -14.844 -6.562 1 98.75 222 VAL B C 1
ATOM 4347 O O . VAL B 1 222 ? 10.695 -15.797 -5.848 1 98.75 222 VAL B O 1
ATOM 4350 N N . LEU B 1 223 ? 9.461 -14.961 -7.492 1 98.88 223 LEU B N 1
ATOM 4351 C CA . LEU B 1 223 ? 8.773 -16.219 -7.766 1 98.88 223 LEU B CA 1
ATOM 4352 C C . LEU B 1 223 ? 9.766 -17.297 -8.172 1 98.88 223 LEU B C 1
ATOM 4354 O O . LEU B 1 223 ? 9.641 -18.453 -7.75 1 98.88 223 LEU B O 1
ATOM 4358 N N . LEU B 1 224 ? 10.727 -16.938 -9.031 1 98.94 224 LEU B N 1
ATOM 4359 C CA . LEU B 1 224 ? 11.758 -17.891 -9.43 1 98.94 224 LEU B CA 1
ATOM 4360 C C . LEU B 1 224 ? 12.477 -18.453 -8.211 1 98.94 224 LEU B C 1
ATOM 4362 O O . LEU B 1 224 ? 12.711 -19.656 -8.125 1 98.94 224 LEU B O 1
ATOM 4366 N N . VAL B 1 225 ? 12.789 -17.594 -7.297 1 98.88 225 VAL B N 1
ATOM 4367 C CA . VAL B 1 225 ? 13.484 -18 -6.078 1 98.88 225 VAL B CA 1
ATOM 4368 C C . VAL B 1 225 ? 12.594 -18.938 -5.27 1 98.88 225 VAL B C 1
ATOM 4370 O O . VAL B 1 225 ? 13.062 -19.953 -4.746 1 98.88 225 VAL B O 1
ATOM 4373 N N . GLU B 1 226 ? 11.336 -18.625 -5.199 1 98.81 226 GLU B N 1
ATOM 4374 C CA . GLU B 1 226 ? 10.398 -19.5 -4.5 1 98.81 226 GLU B CA 1
ATOM 4375 C C . GLU B 1 226 ? 10.352 -20.891 -5.133 1 98.81 226 GLU B C 1
ATOM 4377 O O . GLU B 1 226 ? 10.297 -21.891 -4.43 1 98.81 226 GLU B O 1
ATOM 4382 N N . LEU B 1 227 ? 10.336 -20.906 -6.422 1 98.88 227 LEU B N 1
ATOM 4383 C CA . LEU B 1 227 ? 10.242 -22.172 -7.152 1 98.88 227 LEU B CA 1
ATOM 4384 C C . LEU B 1 227 ? 11.453 -23.047 -6.871 1 98.88 227 LEU B C 1
ATOM 4386 O O . LEU B 1 227 ? 11.328 -24.281 -6.816 1 98.88 227 LEU B O 1
ATOM 4390 N N . VAL B 1 228 ? 12.594 -22.453 -6.676 1 98.81 228 VAL B N 1
ATOM 4391 C CA . VAL B 1 228 ? 13.812 -23.203 -6.426 1 98.81 228 VAL B CA 1
ATOM 4392 C C . VAL B 1 228 ? 13.875 -23.609 -4.957 1 98.81 228 VAL B C 1
ATOM 4394 O O . VAL B 1 228 ? 14.172 -24.766 -4.641 1 98.81 228 VAL B O 1
ATOM 4397 N N . THR B 1 229 ? 13.5 -22.688 -4.02 1 98.69 229 THR B N 1
ATOM 4398 C CA . THR B 1 229 ? 13.805 -22.875 -2.605 1 98.69 229 THR B CA 1
ATOM 4399 C C . THR B 1 229 ? 12.617 -23.5 -1.873 1 98.69 229 THR B C 1
ATOM 4401 O O . THR B 1 229 ? 12.773 -24.078 -0.798 1 98.69 229 THR B O 1
ATOM 4404 N N . GLY B 1 230 ? 11.414 -23.25 -2.41 1 98.31 230 GLY B N 1
ATOM 4405 C CA . GLY B 1 230 ? 10.211 -23.656 -1.707 1 98.31 230 GLY B CA 1
ATOM 4406 C C . GLY B 1 230 ? 9.844 -22.734 -0.565 1 98.31 230 GLY B C 1
ATOM 4407 O O . GLY B 1 230 ? 8.805 -22.906 0.073 1 98.31 230 GLY B O 1
ATOM 4408 N N . ARG B 1 231 ? 10.664 -21.719 -0.31 1 97.62 231 ARG B N 1
ATOM 4409 C CA . ARG B 1 231 ? 10.453 -20.797 0.801 1 97.62 231 ARG B CA 1
ATOM 4410 C C . ARG B 1 231 ? 9.531 -19.656 0.396 1 97.62 231 ARG B C 1
ATOM 4412 O O . ARG B 1 231 ? 9.43 -19.328 -0.787 1 97.62 231 ARG B O 1
ATOM 4419 N N . ARG B 1 232 ? 8.836 -19.125 1.372 1 96 232 ARG B N 1
ATOM 4420 C CA . ARG B 1 232 ? 8.102 -17.891 1.151 1 96 232 ARG B CA 1
ATOM 4421 C C . ARG B 1 232 ? 9.047 -16.703 1.02 1 96 232 ARG B C 1
ATOM 4423 O O . ARG B 1 232 ? 10.203 -16.781 1.448 1 96 232 ARG B O 1
ATOM 4430 N N . PRO B 1 233 ? 8.578 -15.664 0.428 1 95.69 233 PRO B N 1
ATOM 4431 C CA . PRO B 1 233 ? 9.461 -14.508 0.23 1 95.69 233 PRO B CA 1
ATOM 4432 C C . PRO B 1 233 ? 9.977 -13.922 1.545 1 95.69 233 PRO B C 1
ATOM 4434 O O . PRO B 1 233 ? 11.094 -13.422 1.606 1 95.69 233 PRO B O 1
ATOM 4437 N N . ILE B 1 234 ? 9.125 -13.961 2.512 1 92.56 234 ILE B N 1
ATOM 4438 C CA . ILE B 1 234 ? 9.5 -13.5 3.844 1 92.56 234 ILE B CA 1
ATOM 4439 C C . ILE B 1 234 ? 9.289 -14.617 4.859 1 92.56 234 ILE B C 1
ATOM 4441 O O . ILE B 1 234 ? 8.203 -15.195 4.941 1 92.56 234 ILE B O 1
ATOM 4445 N N . GLU B 1 235 ? 10.328 -14.875 5.57 1 92.44 235 GLU B N 1
ATOM 4446 C CA . GLU B 1 235 ? 10.32 -15.891 6.621 1 92.44 235 GLU B CA 1
ATOM 4447 C C . GLU B 1 235 ? 10.57 -15.266 7.992 1 92.44 235 GLU B C 1
ATOM 4449 O O . GLU B 1 235 ? 11.711 -15.242 8.461 1 92.44 235 GLU B O 1
ATOM 4454 N N . PRO B 1 236 ? 9.492 -14.875 8.68 1 82.94 236 PRO B N 1
ATOM 4455 C CA . PRO B 1 236 ? 9.664 -14.094 9.906 1 82.94 236 PRO B CA 1
ATOM 4456 C C . PRO B 1 236 ? 10.336 -14.891 11.023 1 82.94 236 PRO B C 1
ATOM 4458 O O . PRO B 1 236 ? 10.953 -14.305 11.914 1 82.94 236 PRO B O 1
ATOM 4461 N N . LYS B 1 237 ? 10.25 -16.125 11.023 1 86.25 237 LYS B N 1
ATOM 4462 C CA . LYS B 1 237 ? 10.766 -16.953 12.102 1 86.25 237 LYS B CA 1
ATOM 4463 C C . LYS B 1 237 ? 12.242 -17.297 11.883 1 86.25 237 LYS B C 1
ATOM 4465 O O . LYS B 1 237 ? 12.891 -17.859 12.766 1 86.25 237 LYS B O 1
ATOM 4470 N N . ARG B 1 238 ? 12.695 -16.984 10.719 1 87.88 238 ARG B N 1
ATOM 4471 C CA . ARG B 1 238 ? 14.102 -17.266 10.422 1 87.88 238 ARG B CA 1
ATOM 4472 C C . ARG B 1 238 ? 15 -16.125 10.898 1 87.88 238 ARG B C 1
ATOM 4474 O O . ARG B 1 238 ? 14.508 -15.055 11.273 1 87.88 238 ARG B O 1
ATOM 4481 N N . SER B 1 239 ? 16.297 -16.453 10.992 1 86.62 239 SER B N 1
ATOM 4482 C CA . SER B 1 239 ? 17.266 -15.422 11.375 1 86.62 239 SER B CA 1
ATOM 4483 C C . SER B 1 239 ? 17.156 -14.211 10.453 1 86.62 239 SER B C 1
ATOM 4485 O O . SER B 1 239 ? 16.688 -14.32 9.328 1 86.62 239 SER B O 1
ATOM 4487 N N . ILE B 1 240 ? 17.578 -13.117 10.875 1 80.19 240 ILE B N 1
ATOM 4488 C CA . ILE B 1 240 ? 17.469 -11.836 10.18 1 80.19 240 ILE B CA 1
ATOM 4489 C C . ILE B 1 240 ? 18.109 -11.945 8.789 1 80.19 240 ILE B C 1
ATOM 4491 O O . ILE B 1 240 ? 17.547 -11.453 7.809 1 80.19 240 ILE B O 1
ATOM 4495 N N . ILE B 1 241 ? 19.188 -12.633 8.711 1 84 241 ILE B N 1
ATOM 4496 C CA . ILE B 1 241 ? 19.922 -12.703 7.461 1 84 241 ILE B CA 1
ATOM 4497 C C . ILE B 1 241 ? 19.188 -13.617 6.477 1 84 241 ILE B C 1
ATOM 4499 O O . ILE B 1 241 ? 19.453 -13.57 5.27 1 84 241 ILE B O 1
ATOM 4503 N N . GLU B 1 242 ? 18.297 -14.461 6.961 1 91 242 GLU B N 1
ATOM 4504 C CA . GLU B 1 242 ? 17.578 -15.422 6.117 1 91 242 GLU B CA 1
ATOM 4505 C C . GLU B 1 242 ? 16.109 -15.039 5.969 1 91 242 GLU B C 1
ATOM 4507 O O . GLU B 1 242 ? 15.344 -15.75 5.324 1 91 242 GLU B O 1
ATOM 4512 N N . ARG B 1 243 ? 15.75 -13.953 6.543 1 89.19 243 ARG B N 1
ATOM 4513 C CA . ARG B 1 243 ? 14.336 -13.594 6.633 1 89.19 243 ARG B CA 1
ATOM 4514 C C . ARG B 1 243 ? 13.766 -13.266 5.254 1 89.19 243 ARG B C 1
ATOM 4516 O O . ARG B 1 243 ? 12.641 -13.664 4.934 1 89.19 243 ARG B O 1
ATOM 4523 N N . VAL B 1 244 ? 14.578 -12.516 4.512 1 92.12 244 VAL B N 1
ATOM 4524 C CA . VAL B 1 244 ? 14.18 -12.219 3.141 1 92.12 244 VAL B CA 1
ATOM 4525 C C . VAL B 1 244 ? 14.758 -13.266 2.193 1 92.12 244 VAL B C 1
ATOM 4527 O O . VAL B 1 244 ? 15.953 -13.258 1.896 1 92.12 244 VAL B O 1
ATOM 4530 N N . THR B 1 245 ? 13.969 -14.102 1.659 1 96.75 245 THR B N 1
ATOM 4531 C CA . THR B 1 245 ? 14.375 -15.312 0.951 1 96.75 245 THR B CA 1
ATOM 4532 C C . THR B 1 245 ? 15.18 -14.969 -0.299 1 96.75 245 THR B C 1
ATOM 4534 O O . THR B 1 245 ? 16.219 -15.57 -0.561 1 96.75 245 THR B O 1
ATOM 4537 N N . ALA B 1 246 ? 14.688 -14.008 -1.058 1 96.94 246 ALA B N 1
ATOM 4538 C CA . ALA B 1 246 ? 15.367 -13.641 -2.297 1 96.94 246 ALA B CA 1
ATOM 4539 C C . ALA B 1 246 ? 16.797 -13.164 -2.021 1 96.94 246 ALA B C 1
ATOM 4541 O O . ALA B 1 246 ? 17.734 -13.547 -2.719 1 96.94 246 ALA B O 1
ATOM 4542 N N . LYS B 1 247 ? 16.938 -12.352 -0.978 1 95 247 LYS B N 1
ATOM 4543 C CA . LYS B 1 247 ? 18.266 -11.859 -0.61 1 95 247 LYS B CA 1
ATOM 4544 C C . LYS B 1 247 ? 19.172 -13 -0.178 1 95 247 LYS B C 1
ATOM 4546 O O . LYS B 1 247 ? 20.312 -13.102 -0.636 1 95 247 LYS B O 1
ATOM 4551 N N . TRP B 1 248 ? 18.672 -13.805 0.688 1 96.94 248 TRP B N 1
ATOM 4552 C CA . TRP B 1 248 ? 19.422 -14.961 1.174 1 96.94 248 TRP B CA 1
ATOM 4553 C C . TRP B 1 248 ? 19.844 -15.859 0.017 1 96.94 248 TRP B C 1
ATOM 4555 O O . TRP B 1 248 ? 21 -16.266 -0.07 1 96.94 248 TRP B O 1
ATOM 4565 N N . ALA B 1 249 ? 18.953 -16.188 -0.875 1 98.38 249 ALA B N 1
ATOM 4566 C CA . ALA B 1 249 ? 19.219 -17.078 -1.992 1 98.38 249 ALA B CA 1
ATOM 4567 C C . ALA B 1 249 ? 20.266 -16.5 -2.938 1 98.38 249 ALA B C 1
ATOM 4569 O O . ALA B 1 249 ? 21.156 -17.219 -3.402 1 98.38 249 ALA B O 1
ATOM 4570 N N . MET B 1 250 ? 20.156 -15.211 -3.213 1 98.06 250 MET B N 1
ATOM 4571 C CA . MET B 1 250 ? 21.109 -14.555 -4.109 1 98.06 250 MET B CA 1
ATOM 4572 C C . MET B 1 250 ? 22.5 -14.523 -3.488 1 98.06 250 MET B C 1
ATOM 4574 O O . MET B 1 250 ? 23.5 -14.672 -4.191 1 98.06 250 MET B O 1
ATOM 4578 N N . GLU B 1 251 ? 22.516 -14.297 -2.186 1 97.62 251 GLU B N 1
ATOM 4579 C CA . GLU B 1 251 ? 23.797 -14.336 -1.497 1 97.62 251 GLU B CA 1
ATOM 4580 C C . GLU B 1 251 ? 24.438 -15.719 -1.612 1 97.62 251 GLU B C 1
ATOM 4582 O O . GLU B 1 251 ? 25.625 -15.828 -1.913 1 97.62 251 GLU B O 1
ATOM 4587 N N . LYS B 1 252 ? 23.703 -16.75 -1.391 1 98 252 LYS B N 1
ATOM 4588 C CA . LYS B 1 252 ? 24.203 -18.109 -1.533 1 98 252 LYS B CA 1
ATOM 4589 C C . LYS B 1 252 ? 24.672 -18.391 -2.961 1 98 252 LYS B C 1
ATOM 4591 O O . LYS B 1 252 ? 25.703 -19.031 -3.174 1 98 252 LYS B O 1
ATOM 4596 N N . PHE B 1 253 ? 23.938 -17.922 -3.893 1 98.31 253 PHE B N 1
ATOM 4597 C CA . PHE B 1 253 ? 24.266 -18.094 -5.301 1 98.31 253 PHE B CA 1
ATOM 4598 C C . PHE B 1 253 ? 25.609 -17.422 -5.621 1 98.31 253 PHE B C 1
ATOM 4600 O O . PHE B 1 253 ? 26.484 -18.047 -6.238 1 98.31 253 PHE B O 1
ATOM 4607 N N . VAL B 1 254 ? 25.766 -16.172 -5.195 1 97.5 254 VAL B N 1
ATOM 4608 C CA . VAL B 1 254 ? 26.969 -15.414 -5.477 1 97.5 254 VAL B CA 1
ATOM 4609 C C . VAL B 1 254 ? 28.172 -16.078 -4.809 1 97.5 254 VAL B C 1
ATOM 4611 O O . VAL B 1 254 ? 29.281 -16.047 -5.344 1 97.5 254 VAL B O 1
ATOM 4614 N N . GLU B 1 255 ? 27.938 -16.766 -3.723 1 97.38 255 GLU B N 1
ATOM 4615 C CA . GLU B 1 255 ? 28.984 -17.5 -3 1 97.38 255 GLU B CA 1
ATOM 4616 C C . GLU B 1 255 ? 29.297 -18.828 -3.672 1 97.38 255 GLU B C 1
ATOM 4618 O O . GLU B 1 255 ? 30.219 -19.547 -3.256 1 97.38 255 GLU B O 1
ATOM 4623 N N . GLY B 1 256 ? 28.562 -19.219 -4.676 1 97.19 256 GLY B N 1
ATOM 4624 C CA . GLY B 1 256 ? 28.766 -20.469 -5.371 1 97.19 256 GLY B CA 1
ATOM 4625 C C . GLY B 1 256 ? 28.062 -21.641 -4.715 1 97.19 256 GLY B C 1
ATOM 4626 O O . GLY B 1 256 ? 28.406 -22.797 -4.949 1 97.19 256 GLY B O 1
ATOM 4627 N N . ASN B 1 257 ? 27.062 -21.328 -3.881 1 97.56 257 ASN B N 1
ATOM 4628 C CA . ASN B 1 257 ? 26.375 -22.359 -3.113 1 97.56 257 ASN B CA 1
ATOM 4629 C C . ASN B 1 257 ? 24.875 -22.406 -3.439 1 97.56 257 ASN B C 1
ATOM 4631 O O . ASN B 1 257 ? 24.047 -22.594 -2.551 1 97.56 257 ASN B O 1
ATOM 4635 N N . ALA B 1 258 ? 24.547 -22.172 -4.691 1 97.94 258 ALA B N 1
ATOM 4636 C CA . ALA B 1 258 ? 23.141 -22.094 -5.109 1 97.94 258 ALA B CA 1
ATOM 4637 C C . ALA B 1 258 ? 22.375 -23.344 -4.727 1 97.94 258 ALA B C 1
ATOM 4639 O O . ALA B 1 258 ? 21.25 -23.266 -4.242 1 97.94 258 ALA B O 1
ATOM 4640 N N . ILE B 1 259 ? 22.984 -24.5 -4.906 1 97.69 259 ILE B N 1
ATOM 4641 C CA . ILE B 1 259 ? 22.297 -25.781 -4.742 1 97.69 259 ILE B CA 1
ATOM 4642 C C . ILE B 1 259 ? 21.906 -25.969 -3.277 1 97.69 259 ILE B C 1
ATOM 4644 O O . ILE B 1 259 ? 20.984 -26.719 -2.969 1 97.69 259 ILE B O 1
ATOM 4648 N N . GLN B 1 260 ? 22.578 -25.266 -2.332 1 97.5 260 GLN B N 1
ATOM 4649 C CA . GLN B 1 260 ? 22.281 -25.359 -0.906 1 97.5 260 GLN B CA 1
ATOM 4650 C C . GLN B 1 260 ? 20.922 -24.734 -0.585 1 97.5 260 GLN B C 1
ATOM 4652 O O . GLN B 1 260 ? 20.375 -24.953 0.496 1 97.5 260 GLN B O 1
ATOM 4657 N N . THR B 1 261 ? 20.375 -23.969 -1.517 1 98.25 261 THR B N 1
ATOM 4658 C CA . THR B 1 261 ? 19.109 -23.297 -1.294 1 98.25 261 THR B CA 1
ATOM 4659 C C . THR B 1 261 ? 17.953 -24.172 -1.78 1 98.25 261 THR B C 1
ATOM 4661 O O . THR B 1 261 ? 16.781 -23.844 -1.538 1 98.25 261 THR B O 1
ATOM 4664 N N . LEU B 1 262 ? 18.281 -25.266 -2.459 1 98.62 262 LEU B N 1
ATOM 4665 C CA . LEU B 1 262 ? 17.266 -26.109 -3.07 1 98.62 262 LEU B CA 1
ATOM 4666 C C . LEU B 1 262 ? 16.266 -26.609 -2.023 1 98.62 262 LEU B C 1
ATOM 4668 O O . LEU B 1 262 ? 16.656 -26.984 -0.92 1 98.62 262 LEU B O 1
ATOM 4672 N N . ASP B 1 263 ? 14.992 -26.484 -2.391 1 98.38 263 ASP B N 1
ATOM 4673 C CA . ASP B 1 263 ? 13.945 -27.094 -1.574 1 98.38 263 ASP B CA 1
ATOM 4674 C C . ASP B 1 263 ? 14.367 -28.453 -1.046 1 98.38 263 ASP B C 1
ATOM 4676 O O . ASP B 1 263 ? 14.766 -29.328 -1.82 1 98.38 263 ASP B O 1
ATOM 4680 N N . SER B 1 264 ? 14.266 -28.672 0.208 1 96.75 264 SER B N 1
ATOM 4681 C CA . SER B 1 264 ? 14.75 -29.891 0.856 1 96.75 264 SER B CA 1
ATOM 4682 C C . SER B 1 264 ? 13.938 -31.109 0.434 1 96.75 264 SER B C 1
ATOM 4684 O O . SER B 1 264 ? 14.391 -32.25 0.584 1 96.75 264 SER B O 1
ATOM 4686 N N . ASN B 1 265 ? 12.773 -30.906 -0.079 1 96.69 265 ASN B N 1
ATOM 4687 C CA . ASN B 1 265 ? 11.938 -32 -0.545 1 96.69 265 ASN B CA 1
ATOM 4688 C C . ASN B 1 265 ? 12.422 -32.531 -1.888 1 96.69 265 ASN B C 1
ATOM 4690 O O . ASN B 1 265 ? 11.977 -33.594 -2.332 1 96.69 265 ASN B O 1
ATOM 4694 N N . LEU B 1 266 ? 13.32 -31.797 -2.518 1 97.25 266 LEU B N 1
ATOM 4695 C CA . LEU B 1 266 ? 13.844 -32.188 -3.82 1 97.25 266 LEU B CA 1
ATOM 4696 C C . LEU B 1 266 ? 15.242 -32.812 -3.684 1 97.25 266 LEU B C 1
ATOM 4698 O O . LEU B 1 266 ? 16 -32.406 -2.799 1 97.25 266 LEU B O 1
ATOM 4702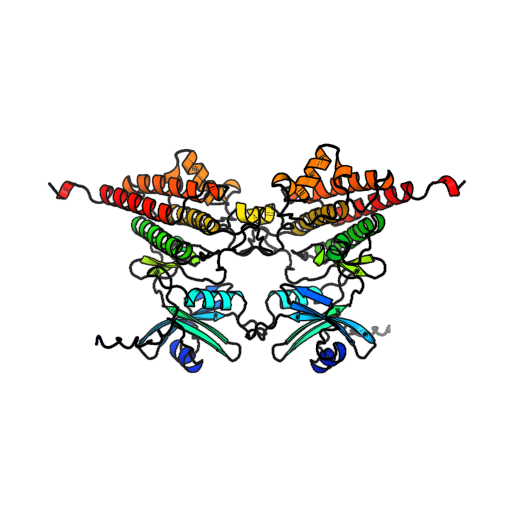 N N . GLU B 1 267 ? 15.578 -33.719 -4.574 1 95.62 267 GLU B N 1
ATOM 4703 C CA . GLU B 1 267 ? 16.906 -34.344 -4.609 1 95.62 267 GLU B CA 1
ATOM 4704 C C . GLU B 1 267 ? 17.766 -33.719 -5.711 1 95.62 267 GLU B C 1
ATOM 4706 O O . GLU B 1 267 ? 17.375 -33.719 -6.879 1 95.62 267 GLU B O 1
ATOM 4711 N N . ALA B 1 268 ? 18.844 -33.312 -5.266 1 96.06 268 ALA B N 1
ATOM 4712 C CA . ALA B 1 268 ? 19.766 -32.688 -6.219 1 96.06 268 ALA B CA 1
ATOM 4713 C C . ALA B 1 268 ? 20.359 -33.719 -7.164 1 96.06 268 ALA B C 1
ATOM 4715 O O . ALA B 1 268 ? 20.594 -34.875 -6.77 1 96.06 268 ALA B O 1
ATOM 4716 N N . ASN B 1 269 ? 20.531 -33.406 -8.367 1 95.44 269 ASN B N 1
ATOM 4717 C CA . ASN B 1 269 ? 21.297 -34.125 -9.391 1 95.44 269 ASN B CA 1
ATOM 4718 C C . ASN B 1 269 ? 21.938 -33.156 -10.375 1 95.44 269 ASN B C 1
ATOM 4720 O O . ASN B 1 269 ? 21.859 -31.938 -10.203 1 95.44 269 ASN B O 1
ATOM 4724 N N . ASN B 1 270 ? 22.625 -33.625 -11.297 1 95.31 270 ASN B N 1
ATOM 4725 C CA . ASN B 1 270 ? 23.375 -32.781 -12.203 1 95.31 270 ASN B CA 1
ATOM 4726 C C . ASN B 1 270 ? 22.453 -31.844 -12.992 1 95.31 270 ASN B C 1
ATOM 4728 O O . ASN B 1 270 ? 22.766 -30.656 -13.18 1 95.31 270 ASN B O 1
ATOM 4732 N N . ALA B 1 271 ? 21.328 -32.406 -13.445 1 96.81 271 ALA B N 1
ATOM 4733 C CA . ALA B 1 271 ? 20.391 -31.609 -14.227 1 96.81 271 ALA B CA 1
ATOM 4734 C C . ALA B 1 271 ? 19.797 -30.484 -13.383 1 96.81 271 ALA B C 1
ATOM 4736 O O . ALA B 1 271 ? 19.719 -29.328 -13.836 1 96.81 271 ALA B O 1
ATOM 4737 N N . ILE B 1 272 ? 19.453 -30.797 -12.195 1 97.75 272 ILE B N 1
ATOM 4738 C CA . ILE B 1 272 ? 18.844 -29.828 -11.297 1 97.75 272 ILE B CA 1
ATOM 4739 C C . ILE B 1 272 ? 19.891 -28.781 -10.883 1 97.75 272 ILE B C 1
ATOM 4741 O O . ILE B 1 272 ? 19.594 -27.594 -10.836 1 97.75 272 ILE B O 1
ATOM 4745 N N . ASN B 1 273 ? 21.094 -29.234 -10.594 1 97.62 273 ASN B N 1
ATOM 4746 C CA . ASN B 1 273 ? 22.172 -28.312 -10.234 1 97.62 273 ASN B CA 1
ATOM 4747 C C . ASN B 1 273 ? 22.375 -27.234 -11.305 1 97.62 273 ASN B C 1
ATOM 4749 O O . ASN B 1 273 ? 22.453 -26.047 -10.992 1 97.62 273 ASN B O 1
ATOM 4753 N N . LEU B 1 274 ? 22.438 -27.703 -12.523 1 97.19 274 LEU B N 1
ATOM 4754 C CA . LEU B 1 274 ? 22.641 -26.766 -13.633 1 97.19 274 LEU B CA 1
ATOM 4755 C C . LEU B 1 274 ? 21.453 -25.828 -13.781 1 97.19 274 LEU B C 1
ATOM 4757 O O . LEU B 1 274 ? 21.625 -24.625 -13.977 1 97.19 274 LEU B O 1
ATOM 4761 N N . ALA B 1 275 ? 20.25 -26.406 -13.742 1 98.44 275 ALA B N 1
ATOM 4762 C CA . ALA B 1 275 ? 19.031 -25.625 -13.891 1 98.44 275 ALA B CA 1
ATOM 4763 C C . ALA B 1 275 ? 18.938 -24.562 -12.789 1 98.44 275 ALA B C 1
ATOM 4765 O O . ALA B 1 275 ? 18.562 -23.422 -13.055 1 98.44 275 ALA B O 1
ATOM 4766 N N . VAL B 1 276 ? 19.266 -24.938 -11.57 1 98.75 276 VAL B N 1
ATOM 4767 C CA . VAL B 1 276 ? 19.219 -24.016 -10.43 1 98.75 276 VAL B CA 1
ATOM 4768 C C . VAL B 1 276 ? 20.203 -22.875 -10.648 1 98.75 276 VAL B C 1
ATOM 4770 O O . VAL B 1 276 ? 19.859 -21.703 -10.438 1 98.75 276 VAL B O 1
ATOM 4773 N N . GLU B 1 277 ? 21.359 -23.156 -11.102 1 98.62 277 GLU B N 1
ATOM 4774 C CA . GLU B 1 277 ? 22.359 -22.125 -11.375 1 98.62 277 GLU B CA 1
ATOM 4775 C C . GLU B 1 277 ? 21.859 -21.125 -12.414 1 98.62 277 GLU B C 1
ATOM 4777 O O . GLU B 1 277 ? 21.969 -19.922 -12.211 1 98.62 277 GLU B O 1
ATOM 4782 N N . LYS B 1 278 ? 21.312 -21.641 -13.453 1 98.69 278 LYS B N 1
ATOM 4783 C CA . LYS B 1 278 ? 20.859 -20.797 -14.547 1 98.69 278 LYS B CA 1
ATOM 4784 C C . LYS B 1 278 ? 19.609 -20.016 -14.156 1 98.69 278 LYS B C 1
ATOM 4786 O O . LYS B 1 278 ? 19.453 -18.859 -14.531 1 98.69 278 LYS B O 1
ATOM 4791 N N . MET B 1 279 ? 18.688 -20.641 -13.445 1 98.81 279 MET B N 1
ATOM 4792 C CA . MET B 1 279 ? 17.5 -19.953 -12.961 1 98.81 279 MET B CA 1
ATOM 4793 C C . MET B 1 279 ? 17.859 -18.812 -12.016 1 98.81 279 MET B C 1
ATOM 4795 O O . MET B 1 279 ? 17.25 -17.75 -12.047 1 98.81 279 MET B O 1
ATOM 4799 N N . PHE B 1 280 ? 18.859 -19.031 -11.156 1 98.88 280 PHE B N 1
ATOM 4800 C CA . PHE B 1 280 ? 19.297 -17.984 -10.227 1 98.88 280 PHE B CA 1
ATOM 4801 C C . PHE B 1 280 ? 20.016 -16.875 -10.969 1 98.88 280 PHE B C 1
ATOM 4803 O O . PHE B 1 280 ? 19.922 -15.703 -10.578 1 98.88 280 PHE B O 1
ATOM 4810 N N . GLU B 1 281 ? 20.719 -17.219 -12.023 1 98.75 281 GLU B N 1
ATOM 4811 C CA . GLU B 1 281 ? 21.266 -16.156 -12.859 1 98.75 281 GLU B CA 1
ATOM 4812 C C . GLU B 1 281 ? 20.172 -15.25 -13.398 1 98.75 281 GLU B C 1
ATOM 4814 O O . GLU B 1 281 ? 20.312 -14.023 -13.367 1 98.75 281 GLU B O 1
ATOM 4819 N N . LEU B 1 282 ? 19.172 -15.891 -13.875 1 98.88 282 LEU B N 1
ATOM 4820 C CA . LEU B 1 282 ? 18.031 -15.133 -14.359 1 98.88 282 LEU B CA 1
ATOM 4821 C C . LEU B 1 282 ? 17.359 -14.352 -13.227 1 98.88 282 LEU B C 1
ATOM 4823 O O . LEU B 1 282 ? 17.031 -13.18 -13.383 1 98.88 282 LEU B O 1
ATOM 4827 N N . ALA B 1 283 ? 17.141 -14.977 -12.086 1 98.94 283 ALA B N 1
ATOM 4828 C CA . ALA B 1 283 ? 16.531 -14.32 -10.938 1 98.94 283 ALA B CA 1
ATOM 4829 C C . ALA B 1 283 ? 17.328 -13.102 -10.508 1 98.94 283 ALA B C 1
ATOM 4831 O O . ALA B 1 283 ? 16.766 -12.055 -10.188 1 98.94 283 ALA B O 1
ATOM 4832 N N . LEU B 1 284 ? 18.625 -13.219 -10.508 1 98.75 284 LEU B N 1
ATOM 4833 C CA . LEU B 1 284 ? 19.5 -12.117 -10.133 1 98.75 284 LEU B CA 1
ATOM 4834 C C . LEU B 1 284 ? 19.281 -10.914 -11.047 1 98.75 284 LEU B C 1
ATOM 4836 O O . LEU B 1 284 ? 19.281 -9.773 -10.586 1 98.75 284 LEU B O 1
ATOM 4840 N N . GLN B 1 285 ? 19.109 -11.211 -12.328 1 98.75 285 GLN B N 1
ATOM 4841 C CA . GLN B 1 285 ? 18.828 -10.133 -13.273 1 98.75 285 GLN B CA 1
ATOM 4842 C C . GLN B 1 285 ? 17.469 -9.5 -13 1 98.75 285 GLN B C 1
ATOM 4844 O O . GLN B 1 285 ? 17.344 -8.273 -13 1 98.75 285 GLN B O 1
ATOM 4849 N N . CYS B 1 286 ? 16.484 -10.297 -12.742 1 98.88 286 CYS B N 1
ATOM 4850 C CA . CYS B 1 286 ? 15.125 -9.82 -12.484 1 98.88 286 CYS B CA 1
ATOM 4851 C C . CYS B 1 286 ? 15.07 -8.992 -11.211 1 98.88 286 CYS B C 1
ATOM 4853 O O . CYS B 1 286 ? 14.289 -8.047 -11.109 1 98.88 286 CYS B O 1
ATOM 4855 N N . LEU B 1 287 ? 15.922 -9.32 -10.266 1 98.44 287 LEU B N 1
ATOM 4856 C CA . LEU B 1 287 ? 15.906 -8.719 -8.938 1 98.44 287 LEU B CA 1
ATOM 4857 C C . LEU B 1 287 ? 16.859 -7.535 -8.859 1 98.44 287 LEU B C 1
ATOM 4859 O O . LEU B 1 287 ? 17.156 -7.047 -7.77 1 98.44 287 LEU B O 1
ATOM 4863 N N . ALA B 1 288 ? 17.344 -7.121 -10.031 1 98.19 288 ALA B N 1
ATOM 4864 C CA . ALA B 1 288 ? 18.234 -5.965 -10.039 1 98.19 288 ALA B CA 1
ATOM 4865 C C . ALA B 1 288 ? 17.609 -4.773 -9.32 1 98.19 288 ALA B C 1
ATOM 4867 O O . ALA B 1 288 ? 16.391 -4.57 -9.391 1 98.19 288 ALA B O 1
ATOM 4868 N N . PRO B 1 289 ? 18.391 -3.916 -8.695 1 93.56 289 PRO B N 1
ATOM 4869 C CA . PRO B 1 289 ? 17.891 -2.805 -7.887 1 93.56 289 PRO B CA 1
ATOM 4870 C C . PRO B 1 289 ? 17.156 -1.751 -8.727 1 93.56 289 PRO B C 1
ATOM 4872 O O . PRO B 1 289 ? 16.281 -1.049 -8.211 1 93.56 289 PRO B O 1
ATOM 4875 N N . THR B 1 290 ? 17.5 -1.627 -9.977 1 94.69 290 THR B N 1
ATOM 4876 C CA . THR B 1 290 ? 16.859 -0.627 -10.836 1 94.69 290 THR B CA 1
ATOM 4877 C C . THR B 1 290 ? 16.203 -1.288 -12.047 1 94.69 290 THR B C 1
ATOM 4879 O O . THR B 1 290 ? 16.703 -2.293 -12.555 1 94.69 290 THR B O 1
ATOM 4882 N N . LYS B 1 291 ? 15.195 -0.666 -12.492 1 94.75 291 LYS B N 1
ATOM 4883 C CA . LYS B 1 291 ? 14.398 -1.2 -13.602 1 94.75 291 LYS B CA 1
ATOM 4884 C C . LYS B 1 291 ? 15.242 -1.322 -14.867 1 94.75 291 LYS B C 1
ATOM 4886 O O . LYS B 1 291 ? 15.031 -2.234 -15.672 1 94.75 291 LYS B O 1
ATOM 4891 N N . ARG B 1 292 ? 16.156 -0.438 -15.062 1 95.56 292 ARG B N 1
ATOM 4892 C CA . ARG B 1 292 ? 16.969 -0.397 -16.281 1 95.56 292 ARG B CA 1
ATOM 4893 C C . ARG B 1 292 ? 17.797 -1.663 -16.422 1 95.56 292 ARG B C 1
ATOM 4895 O O . ARG B 1 292 ? 18.141 -2.066 -17.531 1 95.56 292 ARG B O 1
ATOM 4902 N N . ASN B 1 293 ? 18.109 -2.314 -15.359 1 97.69 293 ASN B N 1
ATOM 4903 C CA . ASN B 1 293 ? 18.984 -3.486 -15.367 1 97.69 293 ASN B CA 1
ATOM 4904 C C . ASN B 1 293 ? 18.172 -4.781 -15.367 1 97.69 293 ASN B C 1
ATOM 4906 O O . ASN B 1 293 ? 18.734 -5.875 -15.32 1 97.69 293 ASN B O 1
ATOM 4910 N N . ARG B 1 294 ? 16.891 -4.695 -15.398 1 98.69 294 ARG B N 1
ATOM 4911 C CA . ARG B 1 294 ? 16.031 -5.883 -15.414 1 98.69 294 ARG B CA 1
ATOM 4912 C C . ARG B 1 294 ? 15.656 -6.258 -16.844 1 98.69 294 ARG B C 1
ATOM 4914 O O . ARG B 1 294 ? 15.422 -5.387 -17.688 1 98.69 294 ARG B O 1
ATOM 4921 N N . PRO B 1 295 ? 15.609 -7.523 -17.156 1 98.69 295 PRO B N 1
ATOM 4922 C CA . PRO B 1 295 ? 15.234 -7.957 -18.5 1 98.69 295 PRO B CA 1
ATOM 4923 C C . PRO B 1 295 ? 13.75 -7.773 -18.781 1 98.69 295 PRO B C 1
ATOM 4925 O O . PRO B 1 295 ? 12.969 -7.496 -17.875 1 98.69 295 PRO B O 1
ATOM 4928 N N . SER B 1 296 ? 13.398 -7.828 -20.062 1 98.19 296 SER B N 1
ATOM 4929 C CA . SER B 1 296 ? 11.992 -7.941 -20.406 1 98.19 296 SER B CA 1
ATOM 4930 C C . SER B 1 296 ? 11.453 -9.336 -20.094 1 98.19 296 SER B C 1
ATOM 4932 O O . SER B 1 296 ? 12.219 -10.297 -20 1 98.19 296 SER B O 1
ATOM 4934 N N . MET B 1 297 ? 10.195 -9.422 -19.938 1 98.5 297 MET B N 1
ATOM 4935 C CA . MET B 1 297 ? 9.617 -10.734 -19.656 1 98.5 297 MET B CA 1
ATOM 4936 C C . MET B 1 297 ? 9.773 -11.656 -20.859 1 98.5 297 MET B C 1
ATOM 4938 O O . MET B 1 297 ? 9.938 -12.867 -20.703 1 98.5 297 MET B O 1
ATOM 4942 N N . ARG B 1 298 ? 9.773 -11.109 -22.031 1 97.88 298 ARG B N 1
ATOM 4943 C CA . ARG B 1 298 ? 10.047 -11.906 -23.234 1 97.88 298 ARG B CA 1
ATOM 4944 C C . ARG B 1 298 ? 11.414 -12.586 -23.125 1 97.88 298 ARG B C 1
ATOM 4946 O O . ARG B 1 298 ? 11.539 -13.773 -23.406 1 97.88 298 ARG B O 1
ATOM 4953 N N . ARG B 1 299 ? 12.359 -11.797 -22.75 1 98.69 299 ARG B N 1
ATOM 4954 C CA . ARG B 1 299 ? 13.703 -12.328 -22.578 1 98.69 299 ARG B CA 1
ATOM 4955 C C . ARG B 1 299 ? 13.734 -13.391 -21.484 1 98.69 299 ARG B C 1
ATOM 4957 O O . ARG B 1 299 ? 14.414 -14.414 -21.609 1 98.69 299 ARG B O 1
ATOM 4964 N N . CYS B 1 300 ? 13.031 -13.164 -20.422 1 98.88 300 CYS B N 1
ATOM 4965 C CA . CYS B 1 300 ? 12.945 -14.156 -19.344 1 98.88 300 CYS B CA 1
ATOM 4966 C C . CYS B 1 300 ? 12.406 -15.477 -19.875 1 98.88 300 CYS B C 1
ATOM 4968 O O . CYS B 1 300 ? 12.953 -16.547 -19.562 1 98.88 300 CYS B O 1
ATOM 4970 N N . ALA B 1 301 ? 11.32 -15.406 -20.672 1 98.62 301 ALA B N 1
ATOM 4971 C CA . ALA B 1 301 ? 10.719 -16.609 -21.234 1 98.62 301 ALA B CA 1
ATOM 4972 C C . ALA B 1 301 ? 11.719 -17.359 -22.109 1 98.62 301 ALA B C 1
ATOM 4974 O O . ALA B 1 301 ? 11.836 -18.578 -22.031 1 98.62 301 ALA B O 1
ATOM 4975 N N . GLU B 1 302 ? 12.445 -16.641 -22.875 1 98.69 302 GLU B N 1
ATOM 4976 C CA . GLU B 1 302 ? 13.438 -17.234 -23.75 1 98.69 302 GLU B CA 1
ATOM 4977 C C . GLU B 1 302 ? 14.523 -17.953 -22.969 1 98.69 302 GLU B C 1
ATOM 4979 O O . GLU B 1 302 ? 14.922 -19.062 -23.312 1 98.69 302 GLU B O 1
ATOM 4984 N N . ILE B 1 303 ? 14.984 -17.297 -21.984 1 98.81 303 ILE B N 1
ATOM 4985 C CA . ILE B 1 303 ? 16.031 -17.891 -21.156 1 98.81 303 ILE B CA 1
ATOM 4986 C C . ILE B 1 303 ? 15.516 -19.156 -20.484 1 98.81 303 ILE B C 1
ATOM 4988 O O . ILE B 1 303 ? 16.219 -20.172 -20.438 1 98.81 303 ILE B O 1
ATOM 4992 N N . LEU B 1 304 ? 14.328 -19.109 -20.031 1 98.88 304 LEU B N 1
ATOM 4993 C CA . LEU B 1 304 ? 13.758 -20.281 -19.359 1 98.88 304 LEU B CA 1
ATOM 4994 C C . LEU B 1 304 ? 13.578 -21.438 -20.328 1 98.88 304 LEU B C 1
ATOM 4996 O O . LEU B 1 304 ? 13.742 -22.594 -19.953 1 98.88 304 LEU B O 1
ATOM 5000 N N . TRP B 1 305 ? 13.211 -21.141 -21.547 1 98.31 305 TRP B N 1
ATOM 5001 C CA . TRP B 1 305 ? 13.125 -22.172 -22.578 1 98.31 305 TRP B CA 1
ATOM 5002 C C . TRP B 1 305 ? 14.469 -22.859 -22.766 1 98.31 305 TRP B C 1
ATOM 5004 O O . TRP B 1 305 ? 14.523 -24.094 -22.906 1 98.31 305 TRP B O 1
ATOM 5014 N N . SER B 1 306 ? 15.492 -22.078 -22.781 1 98.5 306 SER B N 1
ATOM 5015 C CA . SER B 1 306 ? 16.828 -22.641 -22.922 1 98.5 306 SER B CA 1
ATOM 5016 C C . SER B 1 306 ? 17.203 -23.516 -21.734 1 98.5 306 SER B C 1
ATOM 5018 O O . SER B 1 306 ? 17.812 -24.562 -21.891 1 98.5 306 SER B O 1
ATOM 5020 N N . ILE B 1 307 ? 16.859 -23.062 -20.594 1 98.56 307 ILE B N 1
ATOM 5021 C CA . ILE B 1 307 ? 17.141 -23.828 -19.375 1 98.56 307 ILE B CA 1
ATOM 5022 C C . ILE B 1 307 ? 16.406 -25.172 -19.438 1 98.56 307 ILE B C 1
ATOM 5024 O O . ILE B 1 307 ? 16.969 -26.203 -19.109 1 98.56 307 ILE B O 1
ATOM 5028 N N . ARG B 1 308 ? 15.141 -25.109 -19.875 1 97.81 308 ARG B N 1
ATOM 5029 C CA . ARG B 1 308 ? 14.352 -26.328 -20 1 97.81 308 ARG B CA 1
ATOM 5030 C C . ARG B 1 308 ? 14.992 -27.297 -20.984 1 97.81 308 ARG B C 1
ATOM 5032 O O . ARG B 1 308 ? 15.023 -28.5 -20.75 1 97.81 308 ARG B O 1
ATOM 5039 N N . LYS B 1 309 ? 15.438 -26.75 -22.094 1 97.06 309 LYS B N 1
ATOM 5040 C CA . LYS B 1 309 ? 16.094 -27.594 -23.094 1 97.06 309 LYS B CA 1
ATOM 5041 C C . LYS B 1 309 ? 17.328 -28.281 -22.516 1 97.06 309 LYS B C 1
ATOM 5043 O O . LYS B 1 309 ? 17.484 -29.5 -22.656 1 97.06 309 LYS B O 1
ATOM 5048 N N . ASP B 1 310 ? 18.172 -27.547 -21.844 1 96.44 310 ASP B N 1
ATOM 5049 C CA . ASP B 1 310 ? 19.375 -28.094 -21.219 1 96.44 310 ASP B CA 1
ATOM 5050 C C . ASP B 1 310 ? 19.016 -29.141 -20.172 1 96.44 310 ASP B C 1
ATOM 5052 O O . ASP B 1 310 ? 19.656 -30.188 -20.078 1 96.44 310 ASP B O 1
ATOM 5056 N N . TYR B 1 311 ? 18.047 -28.828 -19.422 1 96.44 311 TYR B N 1
ATOM 5057 C CA . TYR B 1 311 ? 17.594 -29.719 -18.359 1 96.44 311 TYR B CA 1
ATOM 5058 C C . TYR B 1 311 ? 17.141 -31.062 -18.938 1 96.44 311 TYR B C 1
ATOM 5060 O O . TYR B 1 311 ? 17.516 -32.125 -18.422 1 96.44 311 TYR B O 1
ATOM 5068 N N . ARG B 1 312 ? 16.344 -31.047 -19.953 1 94.38 312 ARG B N 1
ATOM 5069 C CA . ARG B 1 312 ? 15.812 -32.25 -20.562 1 94.38 312 ARG B CA 1
ATOM 5070 C C . ARG B 1 312 ? 16.922 -33.094 -21.188 1 94.38 312 ARG B C 1
ATOM 5072 O O . ARG B 1 312 ? 16.875 -34.312 -21.156 1 94.38 312 ARG B O 1
ATOM 5079 N N . GLU B 1 313 ? 17.906 -32.438 -21.719 1 92.44 313 GLU B N 1
ATOM 5080 C CA . GLU B 1 313 ? 19.047 -33.125 -22.344 1 92.44 313 GLU B CA 1
ATOM 5081 C C . GLU B 1 313 ? 19.859 -33.875 -21.297 1 92.44 313 GLU B C 1
ATOM 5083 O O . GLU B 1 313 ? 20.438 -34.938 -21.609 1 92.44 313 GLU B O 1
ATOM 5088 N N . LEU B 1 314 ? 19.875 -33.375 -20.109 1 90.19 314 LEU B N 1
ATOM 5089 C CA . LEU B 1 314 ? 20.672 -34 -19.062 1 90.19 314 LEU B CA 1
ATOM 5090 C C . LEU B 1 314 ? 19.891 -35.125 -18.359 1 90.19 314 LEU B C 1
ATOM 5092 O O . LEU B 1 314 ? 20.484 -36.062 -17.844 1 90.19 314 LEU B O 1
ATOM 5096 N N . VAL B 1 315 ? 18.609 -35 -18.234 1 85.19 315 VAL B N 1
ATOM 5097 C CA . VAL B 1 315 ? 17.797 -36 -17.562 1 85.19 315 VAL B CA 1
ATOM 5098 C C . VAL B 1 315 ? 17.641 -37.219 -18.453 1 85.19 315 VAL B C 1
ATOM 5100 O O . VAL B 1 315 ? 17.641 -38.375 -17.984 1 85.19 315 VAL B O 1
ATOM 5103 N N . VAL B 1 316 ? 17.281 -37.156 -19.844 1 67.75 316 VAL B N 1
ATOM 5104 C CA . VAL B 1 316 ? 17.141 -38.281 -20.766 1 67.75 316 VAL B CA 1
ATOM 5105 C C . VAL B 1 316 ? 18.531 -38.75 -21.219 1 67.75 316 VAL B C 1
ATOM 5107 O O . VAL B 1 316 ? 19.25 -38 -21.891 1 67.75 316 VAL B O 1
ATOM 5110 N N . PRO B 1 317 ? 19.172 -39.75 -20.594 1 54.78 317 PRO B N 1
ATOM 5111 C CA . PRO B 1 317 ? 20.469 -40.25 -21.062 1 54.78 317 PRO B CA 1
ATOM 5112 C C . PRO B 1 317 ? 20.453 -40.562 -22.562 1 54.78 317 PRO B C 1
ATOM 5114 O O . PRO B 1 317 ? 19.422 -40.969 -23.109 1 54.78 317 PRO B O 1
ATOM 5117 N N . THR B 1 318 ? 21.312 -39.781 -23.391 1 45.84 318 THR B N 1
ATOM 5118 C CA . THR B 1 318 ? 21.625 -40.062 -24.781 1 45.84 318 THR B CA 1
ATOM 5119 C C . THR B 1 318 ? 21.734 -41.562 -25.016 1 45.84 318 THR B C 1
ATOM 5121 O O . THR B 1 318 ? 22.094 -42 -26.125 1 45.84 318 THR B O 1
ATOM 5124 N N . SER B 1 319 ? 21.75 -42.375 -24.094 1 43.84 319 SER B N 1
ATOM 5125 C CA . SER B 1 319 ? 22.078 -43.719 -24.531 1 43.84 319 SER B CA 1
ATOM 5126 C C . SER B 1 319 ? 21.062 -44.25 -25.562 1 43.84 319 SER B C 1
ATOM 5128 O O . SER B 1 319 ? 21.234 -45.344 -26.109 1 43.84 319 SER B O 1
ATOM 5130 N N . ALA B 1 320 ? 19.797 -43.969 -25.516 1 44.59 320 ALA B N 1
ATOM 5131 C CA . ALA B 1 320 ? 18.938 -44.812 -26.328 1 44.59 320 ALA B CA 1
ATOM 5132 C C . ALA B 1 320 ? 19.156 -44.562 -27.812 1 44.59 320 ALA B C 1
ATOM 5134 O O . ALA B 1 320 ? 18.484 -45.156 -28.656 1 44.59 320 ALA B O 1
ATOM 5135 N N . MET B 1 321 ? 19.75 -43.375 -28.125 1 36.66 321 MET B N 1
ATOM 5136 C CA . MET B 1 321 ? 19.828 -43.25 -29.578 1 36.66 321 MET B CA 1
ATOM 5137 C C . MET B 1 321 ? 20.953 -44.125 -30.141 1 36.66 321 MET B C 1
ATOM 5139 O O . MET B 1 321 ? 21.156 -44.188 -31.359 1 36.66 321 MET B O 1
ATOM 5143 N N . HIS B 1 322 ? 21.922 -44.531 -29.297 1 31.27 322 HIS B N 1
ATOM 5144 C CA . HIS B 1 322 ? 22.719 -45.5 -30.047 1 31.27 322 HIS B CA 1
ATOM 5145 C C . HIS B 1 322 ? 22.156 -46.906 -29.891 1 31.27 322 HIS B C 1
ATOM 5147 O O . HIS B 1 322 ? 21.656 -47.281 -28.828 1 31.27 322 HIS B O 1
#

Radius of gyration: 28.51 Å; Cα contacts (8 Å, |Δi|>4): 1198; chains: 2; bounding box: 61×92×123 Å

Organism: Setaria viridis (NCBI:txid4556)

Secondary structure (DSSP, 8-state):
--------------TT-EE--HHHHHHHTTTT-GGGEEEEETTEEEEEEE-TTS-EEEEEE---BTTB-SPPHHHHHHHHHHHH---TTBPPEEEEEEETTEEEEEEE--TT-BHHHHHTTTTS----HHHHHHHHHHHHHHHHHHHHSSSSPEE-S---GGGEEE-TT--EEE---TT-EEPPSSTT---SS--S-TTTS-HHHHHH----THHHHHHHHHHHHHHHH---SB-TTS-HHHHBHHHHHHHHHHTT-GGGGS-TTSPP-HHHHHHHHHHHHHHHHHT-SSGGGSPPHHHHHHHHHHHHHHHHHHHS-GGGG-/--------------TT-EE--HHHHHHHTTTT-GGGEEEEETTEEEEEEE-TTS-EEEEEE---BTTB-S--HHHHHHHHHHHH---TTBPPEEEEEEETTEEEEEEE--TT-BHHHHHTTTTS----HHHHHHHHHHHHHHHHHHHHSSSSPEE-S---GGGEEE-TT--EEE---TT-EEPPSSTT---SS--S-TTTS-HHHHHH----THHHHHHHHHHHHHHHH---SB-TTS-HHHHBHHHHHHHHHHTT-GGGGS-TTSPP-HHHHHHHHHHHHHHHHHT-SSGGGSPPHHHHHHHHHHHHHHHHHHHS-GGGG-

Sequence (644 aa):
MYSPMHRNSLEREMPGSTKFSLAQIQKATKNFSPNLKIGQGGSGTVYKGQLADGTLVAVKRAKKNVYDKHMGREFWNEIETLQRIEHLNLVRFHGYLEFGGEQLIIVEYVPNGNLREHLDCVNGKVLEFSMRLEIAIDVAHAITYLHTYSDHPVIHRDIKSSNILLMNNFRAKVADFGFAKLAPTDSSHVSTQVKGTAGYLDPEYLRTYQLNEKSDVYSFGVLLVELVTGRRPIEPKRSIIERVTAKWAMEKFVEGNAIQTLDSNLEANNAINLAVEKMFELALQCLAPTKRNRPSMRRCAEILWSIRKDYRELVVPTSAMHMYSPMHRNSLEREMPGSTKFSLAQIQKATKNFSPNLKIGQGGSGTVYKGQLADGTLVAVKRAKKNVYDKHMGREFWNEIETLQRIEHLNLVRFHGYLEFGGEQLIIVEYVPNGNLREHLDCVNGKVLEFSMRLEIAIDVAHAITYLHTYSDHPVIHRDIKSSNILLMNNFRAKVADFGFAKLAPTDSSHVSTQVKGTAGYLDPEYLRTYQLNEKSDVYSFGVLLVELVTGRRPIEPKRSIIERVTAKWAMEKFVEGNAIQTLDSNLEANNAINLAVEKMFELALQCLAPTKRNRPSMRRCAEILWSIRKDYRELVVPTSAMH

Nearest PDB structures (foldseek):
  7xdv-assembly2_B  TM=9.280E-01  e=3.949E-26  Arabidopsis thaliana
  7xdw-assembly2_B  TM=9.227E-01  e=4.167E-26  Arabidopsis thaliana
  5lpy-assembly1_A  TM=9.143E-01  e=2.711E-26  Arabidopsis thaliana
  7xdy-assembly2_B  TM=9.291E-01  e=8.841E-26  Arabidopsis thaliana
  7xdx-assembly2_B  TM=9.089E-01  e=1.597E-25  Arabidopsis thaliana